Protein AF-0000000084678893 (afdb_homodimer)

Structure (mmCIF, N/CA/C/O backbone):
data_AF-0000000084678893-model_v1
#
loop_
_entity.id
_entity.type
_entity.pdbx_description
1 polymer 'Flavodoxin-like fold domain-containing protein'
#
loop_
_atom_site.group_PDB
_atom_site.id
_atom_site.type_symbol
_atom_site.label_atom_id
_atom_site.label_alt_id
_atom_site.label_comp_id
_atom_site.label_asym_id
_atom_site.label_entity_id
_atom_site.label_seq_id
_atom_site.pdbx_PDB_ins_code
_atom_site.Cartn_x
_atom_site.Cartn_y
_atom_site.Cartn_z
_atom_site.occupancy
_atom_site.B_iso_or_equiv
_atom_site.auth_seq_id
_atom_site.auth_comp_id
_atom_site.auth_asym_id
_atom_site.auth_atom_id
_atom_site.pdbx_PDB_model_num
ATOM 1 N N . MET A 1 1 ? -0.391 -31.719 -9.305 1 62.03 1 MET A N 1
ATOM 2 C CA . MET A 1 1 ? -0.923 -30.75 -10.258 1 62.03 1 MET A CA 1
ATOM 3 C C . MET A 1 1 ? 0.189 -29.859 -10.812 1 62.03 1 MET A C 1
ATOM 5 O O . MET A 1 1 ? 1.186 -29.609 -10.133 1 62.03 1 MET A O 1
ATOM 9 N N . SER A 1 2 ? 0.216 -29.703 -12.141 1 88.12 2 SER A N 1
ATOM 10 C CA . SER A 1 2 ? 1.266 -28.922 -12.781 1 88.12 2 SER A CA 1
ATOM 11 C C . SER A 1 2 ? 1.219 -27.469 -12.336 1 88.12 2 SER A C 1
ATOM 13 O O . SER A 1 2 ? 0.139 -26.906 -12.125 1 88.12 2 SER A O 1
ATOM 15 N N . ARG A 1 3 ? 2.326 -26.922 -11.914 1 95.62 3 ARG A N 1
ATOM 16 C CA . ARG A 1 3 ? 2.406 -25.531 -11.453 1 95.62 3 ARG A CA 1
ATOM 17 C C . ARG A 1 3 ? 2.129 -24.562 -12.594 1 95.62 3 ARG A C 1
ATOM 19 O O . ARG A 1 3 ? 2.562 -24.781 -13.727 1 95.62 3 ARG A O 1
ATOM 26 N N . ARG A 1 4 ? 1.312 -23.562 -12.336 1 98.12 4 ARG A N 1
ATOM 27 C CA . ARG A 1 4 ? 1.005 -22.453 -13.227 1 98.12 4 ARG A CA 1
ATOM 28 C C . ARG A 1 4 ? 1.289 -21.109 -12.547 1 98.12 4 ARG A C 1
ATOM 30 O O . ARG A 1 4 ? 0.675 -20.781 -11.531 1 98.12 4 ARG A O 1
ATOM 37 N N . PHE A 1 5 ? 2.182 -20.328 -13.211 1 98.81 5 PHE A N 1
ATOM 38 C CA . PHE A 1 5 ? 2.592 -19.062 -12.609 1 98.81 5 PHE A CA 1
ATOM 39 C C . PHE A 1 5 ? 1.877 -17.891 -13.273 1 98.81 5 PHE A C 1
ATOM 41 O O . PHE A 1 5 ? 1.774 -17.828 -14.5 1 98.81 5 PHE A O 1
ATOM 48 N N . LEU A 1 6 ? 1.357 -17.031 -12.5 1 98.94 6 LEU A N 1
ATOM 49 C CA . LEU A 1 6 ? 0.962 -15.711 -12.945 1 98.94 6 LEU A CA 1
ATOM 50 C C . LEU A 1 6 ? 1.894 -14.641 -12.375 1 98.94 6 LEU A C 1
ATOM 52 O O . LEU A 1 6 ? 2 -14.5 -11.156 1 98.94 6 LEU A O 1
ATOM 56 N N . PHE A 1 7 ? 2.67 -13.984 -13.219 1 98.88 7 PHE A N 1
ATOM 57 C CA . PHE A 1 7 ? 3.471 -12.82 -12.844 1 98.88 7 PHE A CA 1
ATOM 58 C C . PHE A 1 7 ? 2.697 -11.531 -13.078 1 98.88 7 PHE A C 1
ATOM 60 O O . PHE A 1 7 ? 2.4 -11.18 -14.227 1 98.88 7 PHE A O 1
ATOM 67 N N . VAL A 1 8 ? 2.35 -10.859 -12 1 98.88 8 VAL A N 1
ATOM 68 C CA . VAL A 1 8 ? 1.642 -9.586 -12.062 1 98.88 8 VAL A CA 1
ATOM 69 C C . VAL A 1 8 ? 2.639 -8.438 -11.945 1 98.88 8 VAL A C 1
ATOM 71 O O . VAL A 1 8 ? 3.205 -8.211 -10.875 1 98.88 8 VAL A O 1
ATOM 74 N N . LEU A 1 9 ? 2.832 -7.762 -13.047 1 98.44 9 LEU A N 1
ATOM 75 C CA . LEU A 1 9 ? 3.773 -6.645 -13.078 1 98.44 9 LEU A CA 1
ATOM 76 C C . LEU A 1 9 ? 3.098 -5.355 -12.633 1 98.44 9 LEU A C 1
ATOM 78 O O . LEU A 1 9 ? 2.189 -4.859 -13.297 1 98.44 9 LEU A O 1
ATOM 82 N N . GLY A 1 10 ? 3.604 -4.836 -11.492 1 97.44 10 GLY A N 1
ATOM 83 C CA . GLY A 1 10 ? 2.939 -3.713 -10.844 1 97.44 10 GLY A CA 1
ATOM 84 C C . GLY A 1 10 ? 3.59 -2.377 -11.156 1 97.44 10 GLY A C 1
ATOM 85 O O . GLY A 1 10 ? 3.268 -1.363 -10.539 1 97.44 10 GLY A O 1
ATOM 86 N N . SER A 1 11 ? 4.566 -2.33 -12.016 1 92.81 11 SER A N 1
ATOM 87 C CA . SER A 1 11 ? 5.207 -1.092 -12.453 1 92.81 11 SER A CA 1
ATOM 88 C C . SER A 1 11 ? 4.773 -0.706 -13.859 1 92.81 11 SER A C 1
ATOM 90 O O . SER A 1 11 ? 4.621 -1.568 -14.727 1 92.81 11 SER A O 1
ATOM 92 N N . ALA A 1 12 ? 4.602 0.623 -14.016 1 84.31 12 ALA A N 1
ATOM 93 C CA . ALA A 1 12 ? 4.32 1.118 -15.359 1 84.31 12 ALA A CA 1
ATOM 94 C C . ALA A 1 12 ? 5.582 1.119 -16.219 1 84.31 12 ALA A C 1
ATOM 96 O O . ALA A 1 12 ? 5.5 1.143 -17.453 1 84.31 12 ALA A O 1
ATOM 97 N N . ARG A 1 13 ? 6.672 1.193 -15.562 1 83.31 13 ARG A N 1
ATOM 98 C CA . ARG A 1 13 ? 7.953 1.23 -16.266 1 83.31 13 ARG A CA 1
ATOM 99 C C . ARG A 1 13 ? 8.242 -0.1 -16.953 1 83.31 13 ARG A C 1
ATOM 101 O O . ARG A 1 13 ? 8.109 -1.162 -16.344 1 83.31 13 ARG A O 1
ATOM 108 N N . LEU A 1 14 ? 8.641 0.019 -18.156 1 86.44 14 LEU A N 1
ATOM 109 C CA . LEU A 1 14 ? 9.016 -1.189 -18.875 1 86.44 14 LEU A CA 1
ATOM 110 C C . LEU A 1 14 ? 10.445 -1.603 -18.547 1 86.44 14 LEU A C 1
ATOM 112 O O . LEU A 1 14 ? 11.328 -0.75 -18.406 1 86.44 14 LEU A O 1
ATOM 116 N N . ASP A 1 15 ? 10.672 -2.838 -18.422 1 86.88 15 ASP A N 1
ATOM 117 C CA . ASP A 1 15 ? 11.992 -3.422 -18.234 1 86.88 15 ASP A CA 1
ATOM 118 C C . ASP A 1 15 ? 12.688 -2.824 -17.016 1 86.88 15 ASP A C 1
ATOM 120 O O . ASP A 1 15 ? 13.883 -2.525 -17.062 1 86.88 15 ASP A O 1
ATOM 124 N N . GLY A 1 16 ? 11.883 -2.473 -16.031 1 93.38 16 GLY A N 1
ATOM 125 C CA . GLY A 1 16 ? 12.461 -1.977 -14.797 1 93.38 16 GLY A CA 1
ATOM 126 C C . GLY A 1 16 ? 13.188 -3.049 -14 1 93.38 16 GLY A C 1
ATOM 127 O O . GLY A 1 16 ? 13.156 -4.227 -14.367 1 93.38 16 GLY A O 1
ATOM 128 N N . ASN A 1 17 ? 13.867 -2.641 -12.953 1 96.69 17 ASN A N 1
ATOM 129 C CA . ASN A 1 17 ? 14.688 -3.531 -12.141 1 96.69 17 ASN A CA 1
ATOM 130 C C . ASN A 1 17 ? 13.859 -4.676 -11.555 1 96.69 17 ASN A C 1
ATOM 132 O O . ASN A 1 17 ? 14.312 -5.82 -11.531 1 96.69 17 ASN A O 1
ATOM 136 N N . THR A 1 18 ? 12.641 -4.398 -11.078 1 97.94 18 THR A N 1
ATOM 137 C CA . THR A 1 18 ? 11.773 -5.418 -10.484 1 97.94 18 THR A CA 1
ATOM 138 C C . THR A 1 18 ? 11.414 -6.48 -11.516 1 97.94 18 THR A C 1
ATOM 140 O O . THR A 1 18 ? 11.516 -7.68 -11.242 1 97.94 18 THR A O 1
ATOM 143 N N . GLU A 1 19 ? 10.969 -6.039 -12.688 1 97.88 19 GLU A N 1
ATOM 144 C CA . GLU A 1 19 ? 10.625 -6.98 -13.75 1 97.88 19 GLU A CA 1
ATOM 145 C C . GLU A 1 19 ? 11.828 -7.809 -14.172 1 97.88 19 GLU A C 1
ATOM 147 O O . GLU A 1 19 ? 11.719 -9.023 -14.367 1 97.88 19 GLU A O 1
ATOM 152 N N . LEU A 1 20 ? 12.977 -7.152 -14.312 1 97.81 20 LEU A N 1
ATOM 153 C CA . LEU A 1 20 ? 14.195 -7.867 -14.688 1 97.81 20 LEU A CA 1
ATOM 154 C C . LEU A 1 20 ? 14.508 -8.961 -13.672 1 97.81 20 LEU A C 1
ATOM 156 O O . LEU A 1 20 ? 14.836 -10.094 -14.055 1 97.81 20 LEU A O 1
ATOM 160 N N . LEU A 1 21 ? 14.414 -8.648 -12.398 1 98.69 21 LEU A N 1
ATOM 161 C CA . LEU A 1 21 ? 14.68 -9.625 -11.344 1 98.69 21 LEU A CA 1
ATOM 162 C C . LEU A 1 21 ? 13.664 -10.758 -11.391 1 98.69 21 LEU A C 1
ATOM 164 O O . LEU A 1 21 ? 14.023 -11.93 -11.234 1 98.69 21 LEU A O 1
ATOM 168 N N . ALA A 1 22 ? 12.367 -10.438 -11.594 1 98.69 22 ALA A N 1
ATOM 169 C CA . ALA A 1 22 ? 11.328 -11.453 -11.719 1 98.69 22 ALA A CA 1
ATOM 170 C C . ALA A 1 22 ? 11.617 -12.391 -12.891 1 98.69 22 ALA A C 1
ATOM 172 O O . ALA A 1 22 ? 11.453 -13.609 -12.766 1 98.69 22 ALA A O 1
ATOM 173 N N . ARG A 1 23 ? 12.031 -11.836 -13.984 1 98.31 23 ARG A N 1
ATOM 174 C CA . ARG A 1 23 ? 12.344 -12.625 -15.164 1 98.31 23 ARG A CA 1
ATOM 175 C C . ARG A 1 23 ? 13.539 -13.539 -14.906 1 98.31 23 ARG A C 1
ATOM 177 O O . ARG A 1 23 ? 13.547 -14.695 -15.344 1 98.31 23 ARG A O 1
ATOM 184 N N . GLU A 1 24 ? 14.547 -13.008 -14.258 1 98.25 24 GLU A N 1
ATOM 185 C CA . GLU A 1 24 ? 15.695 -13.828 -13.891 1 98.25 24 GLU A CA 1
ATOM 186 C C . GLU A 1 24 ? 15.273 -15.039 -13.062 1 98.25 24 GLU A C 1
ATOM 188 O O . GLU A 1 24 ? 15.75 -16.156 -13.297 1 98.25 24 GLU A O 1
ATOM 193 N N . ALA A 1 25 ? 14.422 -14.836 -12.086 1 98.75 25 ALA A N 1
ATOM 194 C CA . ALA A 1 25 ? 13.938 -15.93 -11.25 1 98.75 25 ALA A CA 1
ATOM 195 C C . ALA A 1 25 ? 13.078 -16.891 -12.062 1 98.75 25 ALA A C 1
ATOM 197 O O . ALA A 1 25 ? 13.203 -18.109 -11.914 1 98.75 25 ALA A O 1
ATOM 198 N N . ALA A 1 26 ? 12.211 -16.344 -12.922 1 98.62 26 ALA A N 1
ATOM 199 C CA . ALA A 1 26 ? 11.297 -17.141 -13.734 1 98.62 26 ALA A CA 1
ATOM 200 C C . ALA A 1 26 ? 12.062 -18.047 -14.688 1 98.62 26 ALA A C 1
ATOM 202 O O . ALA A 1 26 ? 11.602 -19.141 -15.016 1 98.62 26 ALA A O 1
ATOM 203 N N . GLU A 1 27 ? 13.18 -17.609 -15.133 1 97.94 27 GLU A N 1
ATOM 204 C CA . GLU A 1 27 ? 14.008 -18.375 -16.062 1 97.94 27 GLU A CA 1
ATOM 205 C C . GLU A 1 27 ? 14.477 -19.688 -15.438 1 97.94 27 GLU A C 1
ATOM 207 O O . GLU A 1 27 ? 14.898 -20.609 -16.156 1 97.94 27 GLU A O 1
ATOM 212 N N . GLN A 1 28 ? 14.477 -19.781 -14.141 1 97.94 28 GLN A N 1
ATOM 213 C CA . GLN A 1 28 ? 14.969 -20.953 -13.438 1 97.94 28 GLN A CA 1
ATOM 214 C C . GLN A 1 28 ? 13.883 -22.031 -13.336 1 97.94 28 GLN A C 1
ATOM 216 O O . GLN A 1 28 ? 14.164 -23.156 -12.945 1 97.94 28 GLN A O 1
ATOM 221 N N . LEU A 1 29 ? 12.625 -21.625 -13.633 1 97.69 29 LEU A N 1
ATOM 222 C CA . LEU A 1 29 ? 11.523 -22.594 -13.586 1 97.69 29 LEU A CA 1
ATOM 223 C C . LEU A 1 29 ? 11.672 -23.641 -14.68 1 97.69 29 LEU A C 1
ATOM 225 O O . LEU A 1 29 ? 12.18 -23.344 -15.766 1 97.69 29 LEU A O 1
ATOM 229 N N . PRO A 1 30 ? 11.234 -24.859 -14.414 1 95.44 30 PRO A N 1
ATOM 230 C CA . PRO A 1 30 ? 11.227 -25.875 -15.469 1 95.44 30 PRO A CA 1
ATOM 231 C C . PRO A 1 30 ? 10.477 -25.422 -16.719 1 95.44 30 PRO A C 1
ATOM 233 O O . PRO A 1 30 ? 9.5 -24.672 -16.625 1 95.44 30 PRO A O 1
ATOM 236 N N . ALA A 1 31 ? 10.859 -25.875 -17.859 1 93.62 31 ALA A N 1
ATOM 237 C CA . ALA A 1 31 ? 10.352 -25.422 -19.156 1 93.62 31 ALA A CA 1
ATOM 238 C C . ALA A 1 31 ? 8.867 -25.75 -19.297 1 93.62 31 ALA A C 1
ATOM 240 O O . ALA A 1 31 ? 8.156 -25.094 -20.062 1 93.62 31 ALA A O 1
ATOM 241 N N . ASP A 1 32 ? 8.398 -26.719 -18.625 1 94.31 32 ASP A N 1
ATOM 242 C CA . ASP A 1 32 ? 7.02 -27.172 -18.812 1 94.31 32 ASP A CA 1
ATOM 243 C C . ASP A 1 32 ? 6.066 -26.406 -17.891 1 94.31 32 ASP A C 1
ATOM 245 O O . ASP A 1 32 ? 4.848 -26.562 -17.969 1 94.31 32 ASP A O 1
ATOM 249 N N . VAL A 1 33 ? 6.656 -25.562 -17.047 1 96.56 33 VAL A N 1
ATOM 250 C CA . VAL A 1 33 ? 5.824 -24.766 -16.156 1 96.56 33 VAL A CA 1
ATOM 251 C C . VAL A 1 33 ? 5.207 -23.609 -16.938 1 96.56 33 VAL A C 1
ATOM 253 O O . VAL A 1 33 ? 5.922 -22.828 -17.578 1 96.56 33 VAL A O 1
ATOM 256 N N . GLU A 1 34 ? 3.92 -23.516 -16.938 1 97.19 34 GLU A N 1
ATOM 257 C CA . GLU A 1 34 ? 3.217 -22.438 -17.609 1 97.19 34 GLU A CA 1
ATOM 258 C C . GLU A 1 34 ? 3.436 -21.109 -16.891 1 97.19 34 GLU A C 1
ATOM 260 O O . GLU A 1 34 ? 3.393 -21.047 -15.656 1 97.19 34 GLU A O 1
ATOM 265 N N . GLN A 1 35 ? 3.744 -20.094 -17.688 1 98.38 35 GLN A N 1
ATOM 266 C CA . GLN A 1 35 ? 3.92 -18.75 -17.156 1 98.38 35 GLN A CA 1
ATOM 267 C C . GLN A 1 35 ? 3.021 -17.75 -17.891 1 98.38 35 GLN A C 1
ATOM 269 O O . GLN A 1 35 ? 2.963 -17.75 -19.125 1 98.38 35 GLN A O 1
ATOM 274 N N . ARG A 1 36 ? 2.236 -17.031 -17.156 1 98.56 36 ARG A N 1
ATOM 275 C CA . ARG A 1 36 ? 1.479 -15.883 -17.641 1 98.56 36 ARG A CA 1
ATOM 276 C C . ARG A 1 36 ? 1.987 -14.586 -17.031 1 98.56 36 ARG A C 1
ATOM 278 O O . ARG A 1 36 ? 2.209 -14.508 -15.82 1 98.56 36 ARG A O 1
ATOM 285 N N . TRP A 1 37 ? 2.285 -13.625 -17.906 1 98.44 37 TRP A N 1
ATOM 286 C CA . TRP A 1 37 ? 2.75 -12.32 -17.453 1 98.44 37 TRP A CA 1
ATOM 287 C C . TRP A 1 37 ? 1.724 -11.234 -17.781 1 98.44 37 TRP A C 1
ATOM 289 O O . TRP A 1 37 ? 1.271 -11.117 -18.922 1 98.44 37 TRP A O 1
ATOM 299 N N . ILE A 1 38 ? 1.281 -10.508 -16.812 1 98.38 38 ILE A N 1
ATOM 300 C CA . ILE A 1 38 ? 0.309 -9.445 -17.016 1 98.38 38 ILE A CA 1
ATOM 301 C C . ILE A 1 38 ? 0.84 -8.141 -16.422 1 98.38 38 ILE A C 1
ATOM 303 O O . ILE A 1 38 ? 1.232 -8.094 -15.258 1 98.38 38 ILE A O 1
ATOM 307 N N . ARG A 1 39 ? 0.937 -7.164 -17.203 1 97.69 39 ARG A N 1
ATOM 308 C CA . ARG A 1 39 ? 1.27 -5.82 -16.75 1 97.69 39 ARG A CA 1
ATOM 309 C C . ARG A 1 39 ? 0.015 -5.051 -16.344 1 97.69 39 ARG A C 1
ATOM 311 O O . ARG A 1 39 ? -0.868 -4.82 -17.172 1 97.69 39 ARG A O 1
ATOM 318 N N . LEU A 1 40 ? -0.06 -4.613 -15.125 1 97.88 40 LEU A N 1
ATOM 319 C CA . LEU A 1 40 ? -1.267 -3.971 -14.609 1 97.88 40 LEU A CA 1
ATOM 320 C C . LEU A 1 40 ? -1.543 -2.666 -15.352 1 97.88 40 LEU A C 1
ATOM 322 O O . LEU A 1 40 ? -2.699 -2.334 -15.625 1 97.88 40 LEU A O 1
ATOM 326 N N . ALA A 1 41 ? -0.495 -1.965 -15.68 1 96.19 41 ALA A N 1
ATOM 327 C CA . ALA A 1 41 ? -0.652 -0.688 -16.375 1 96.19 41 ALA A CA 1
ATOM 328 C C . ALA A 1 41 ? -1.337 -0.875 -17.719 1 96.19 41 ALA A C 1
ATOM 330 O O . ALA A 1 41 ? -1.997 0.039 -18.219 1 96.19 41 ALA A O 1
ATOM 331 N N . ALA A 1 42 ? -1.2 -2.049 -18.344 1 96.06 42 ALA A N 1
ATOM 332 C CA . ALA A 1 42 ? -1.8 -2.352 -19.641 1 96.06 42 ALA A CA 1
ATOM 333 C C . ALA A 1 42 ? -3.236 -2.84 -19.484 1 96.06 42 ALA A C 1
ATOM 335 O O . ALA A 1 42 ? -3.973 -2.955 -20.453 1 96.06 42 ALA A O 1
ATOM 336 N N . HIS A 1 43 ? -3.672 -3.111 -18.281 1 96.75 43 HIS A N 1
ATOM 337 C CA . HIS A 1 43 ? -5.02 -3.555 -17.922 1 96.75 43 HIS A CA 1
ATOM 338 C C . HIS A 1 43 ? -5.578 -2.742 -16.766 1 96.75 43 HIS A C 1
ATOM 340 O O . HIS A 1 43 ? -5.828 -3.285 -15.68 1 96.75 43 HIS A O 1
ATOM 346 N N . PRO A 1 44 ? -5.832 -1.52 -16.984 1 94.06 44 PRO A N 1
ATOM 347 C CA . PRO A 1 44 ? -6.191 -0.617 -15.891 1 94.06 44 PRO A CA 1
ATOM 348 C C . PRO A 1 44 ? -7.492 -1.018 -15.203 1 94.06 44 PRO A C 1
ATOM 350 O O . PRO A 1 44 ? -8.469 -1.373 -15.867 1 94.06 44 PRO A O 1
ATOM 353 N N . LEU A 1 45 ? -7.48 -1.046 -13.914 1 95.62 45 LEU A N 1
ATOM 354 C CA . LEU A 1 45 ? -8.648 -1.229 -13.07 1 95.62 45 LEU A CA 1
ATOM 355 C C . LEU A 1 45 ? -9.203 0.115 -12.602 1 95.62 45 LEU A C 1
ATOM 357 O O . LEU A 1 45 ? -8.438 1.049 -12.352 1 95.62 45 LEU A O 1
ATOM 361 N N . PRO A 1 46 ? -10.516 0.254 -12.539 1 93 46 PRO A N 1
ATOM 362 C CA . PRO A 1 46 ? -11.047 1.479 -11.938 1 93 46 PRO A CA 1
ATOM 363 C C . PRO A 1 46 ? -10.664 1.624 -10.469 1 93 46 PRO A C 1
ATOM 365 O O . PRO A 1 46 ? -10.25 0.65 -9.836 1 93 46 PRO A O 1
ATOM 368 N N . ASP A 1 47 ? -10.734 2.857 -9.992 1 92.5 47 ASP A N 1
ATOM 369 C CA . ASP A 1 47 ? -10.539 3.029 -8.555 1 92.5 47 ASP A CA 1
ATOM 370 C C . ASP A 1 47 ? -11.492 2.141 -7.762 1 92.5 47 ASP A C 1
ATOM 372 O O . ASP A 1 47 ? -12.672 2.02 -8.109 1 92.5 47 ASP A O 1
ATOM 376 N N . PHE A 1 48 ? -10.961 1.489 -6.801 1 88.25 48 PHE A N 1
ATOM 377 C CA . PHE A 1 48 ? -11.773 0.62 -5.957 1 88.25 48 PHE A CA 1
ATOM 378 C C . PHE A 1 48 ? -12.75 1.437 -5.113 1 88.25 48 PHE A C 1
ATOM 380 O O . PHE A 1 48 ? -12.359 2.428 -4.492 1 88.25 48 PHE A O 1
ATOM 387 N N . GLU A 1 49 ? -13.977 1.078 -5.203 1 83.56 49 GLU A N 1
ATOM 388 C CA . GLU A 1 49 ? -15.008 1.646 -4.336 1 83.56 49 GLU A CA 1
ATOM 389 C C . GLU A 1 49 ? -15.539 0.603 -3.361 1 83.56 49 GLU A C 1
ATOM 391 O O . GLU A 1 49 ? -16.172 -0.378 -3.771 1 83.56 49 GLU A O 1
ATOM 396 N N . ASP A 1 50 ? -15.102 0.741 -2.129 1 74.38 50 ASP A N 1
ATOM 397 C CA . ASP A 1 50 ? -15.547 -0.202 -1.108 1 74.38 50 ASP A CA 1
ATOM 398 C C . ASP A 1 50 ? -17.047 -0.075 -0.86 1 74.38 50 ASP A C 1
ATOM 400 O O . ASP A 1 50 ? -17.469 0.617 0.067 1 74.38 50 ASP A O 1
ATOM 404 N N . LEU A 1 51 ? -17.797 -0.633 -1.746 1 65.62 51 LEU A N 1
ATOM 405 C CA . LEU A 1 51 ? -19.25 -0.547 -1.614 1 65.62 51 LEU A CA 1
ATOM 406 C C . LEU A 1 51 ? -19.797 -1.755 -0.863 1 65.62 51 LEU A C 1
ATOM 408 O O . LEU A 1 51 ? -20 -2.82 -1.452 1 65.62 51 LEU A O 1
ATOM 412 N N . ARG A 1 52 ? -19.406 -1.937 0.33 1 58.56 52 ARG A N 1
ATOM 413 C CA . ARG A 1 52 ? -19.734 -3.104 1.141 1 58.56 52 ARG A CA 1
ATOM 414 C C . ARG A 1 52 ? -21.172 -3.549 0.901 1 58.56 52 ARG A C 1
ATOM 416 O O . ARG A 1 52 ? -21.484 -4.734 1.009 1 58.56 52 ARG A O 1
ATOM 423 N N . HIS A 1 53 ? -22.016 -2.625 0.794 1 55.09 53 HIS A N 1
ATOM 424 C CA . HIS A 1 53 ? -23.406 -3.068 0.875 1 55.09 53 HIS A CA 1
ATOM 425 C C . HIS A 1 53 ? -23.953 -3.416 -0.504 1 55.09 53 HIS A C 1
ATOM 427 O O . HIS A 1 53 ? -25.156 -3.691 -0.65 1 55.09 53 HIS A O 1
ATOM 433 N N . ASP A 1 54 ? -22.938 -3.49 -1.382 1 55.62 54 ASP A N 1
ATOM 434 C CA . ASP A 1 54 ? -23.672 -3.719 -2.621 1 55.62 54 ASP A CA 1
ATOM 435 C C . ASP A 1 54 ? -23.672 -5.199 -2.992 1 55.62 54 ASP A C 1
ATOM 437 O O . ASP A 1 54 ? -22.641 -5.762 -3.344 1 55.62 54 ASP A O 1
ATOM 441 N N . SER A 1 55 ? -24.703 -5.914 -2.531 1 55.16 55 SER A N 1
ATOM 442 C CA . SER A 1 55 ? -25.031 -7.309 -2.803 1 55.16 55 SER A CA 1
ATOM 443 C C . SER A 1 55 ? -25.188 -7.559 -4.301 1 55.16 55 SER A C 1
ATOM 445 O O . SER A 1 55 ? -25.281 -8.711 -4.738 1 55.16 55 SER A O 1
ATOM 447 N N . ASP A 1 56 ? -25.109 -6.625 -5.062 1 65.5 56 ASP A N 1
ATOM 448 C CA . ASP A 1 56 ? -25.484 -6.844 -6.453 1 65.5 56 ASP A CA 1
ATOM 449 C C . ASP A 1 56 ? -24.25 -6.926 -7.348 1 65.5 56 ASP A C 1
ATOM 451 O O . ASP A 1 56 ? -24.328 -6.711 -8.562 1 65.5 56 ASP A O 1
ATOM 455 N N . ARG A 1 57 ? -23.219 -7.559 -6.668 1 79.44 57 ARG A N 1
ATOM 456 C CA . ARG A 1 57 ? -22.031 -7.617 -7.512 1 79.44 57 ARG A CA 1
ATOM 457 C C . ARG A 1 57 ? -22.078 -8.828 -8.438 1 79.44 57 ARG A C 1
ATOM 459 O O . ARG A 1 57 ? -22.469 -9.922 -8.016 1 79.44 57 ARG A O 1
ATOM 466 N N . VAL A 1 58 ? -21.875 -8.617 -9.641 1 83.81 58 VAL A N 1
ATOM 467 C CA . VAL A 1 58 ? -21.797 -9.664 -10.656 1 83.81 58 VAL A CA 1
ATOM 468 C C . VAL A 1 58 ? -20.344 -9.93 -11.016 1 83.81 58 VAL A C 1
ATOM 470 O O . VAL A 1 58 ? -19.5 -9.023 -10.953 1 83.81 58 VAL A O 1
ATOM 473 N N . ARG A 1 59 ? -20.172 -11.195 -11.289 1 90.75 59 ARG A N 1
ATOM 474 C CA . ARG A 1 59 ? -18.828 -11.539 -11.758 1 90.75 59 ARG A CA 1
ATOM 475 C C . ARG A 1 59 ? -18.453 -10.711 -12.984 1 90.75 59 ARG A C 1
ATOM 477 O O . ARG A 1 59 ? -19.219 -10.641 -13.953 1 90.75 59 ARG A O 1
ATOM 484 N N . PRO A 1 60 ? -17.312 -10.094 -12.938 1 91.25 60 PRO A N 1
ATOM 485 C CA . PRO A 1 60 ? -16.922 -9.312 -14.109 1 91.25 60 PRO A CA 1
ATOM 486 C C . PRO A 1 60 ? -16.688 -10.172 -15.352 1 91.25 60 PRO A C 1
ATOM 488 O O . PRO A 1 60 ? -16.234 -11.312 -15.234 1 91.25 60 PRO A O 1
ATOM 491 N N . SER A 1 61 ? -17.031 -9.602 -16.453 1 91.81 61 SER A N 1
ATOM 492 C CA . SER A 1 61 ? -16.828 -10.305 -17.703 1 91.81 61 SER A CA 1
ATOM 493 C C . SER A 1 61 ? -15.344 -10.477 -18.016 1 91.81 61 SER A C 1
ATOM 495 O O . SER A 1 61 ? -14.547 -9.57 -17.781 1 91.81 61 SER A O 1
ATOM 497 N N . SER A 1 62 ? -15.023 -11.57 -18.625 1 92.19 62 SER A N 1
ATOM 498 C CA . SER A 1 62 ? -13.641 -11.922 -18.906 1 92.19 62 SER A CA 1
ATOM 499 C C . SER A 1 62 ? -13.023 -10.969 -19.922 1 92.19 62 SER A C 1
ATOM 501 O O . SER A 1 62 ? -11.797 -10.906 -20.062 1 92.19 62 SER A O 1
ATOM 503 N N . ASP A 1 63 ? -13.781 -10.211 -20.625 1 93.88 63 ASP A N 1
ATOM 504 C CA . ASP A 1 63 ? -13.273 -9.289 -21.641 1 93.88 63 ASP A CA 1
ATOM 505 C C . ASP A 1 63 ? -12.922 -7.938 -21.016 1 93.88 63 ASP A C 1
ATOM 507 O O . ASP A 1 63 ? -12.445 -7.043 -21.719 1 93.88 63 ASP A O 1
ATOM 511 N N . THR A 1 64 ? -13.172 -7.82 -19.797 1 95.19 64 THR A N 1
ATOM 512 C CA . THR A 1 64 ? -12.773 -6.625 -19.062 1 95.19 64 THR A CA 1
ATOM 513 C C . THR A 1 64 ? -11.445 -6.852 -18.344 1 95.19 64 THR A C 1
ATOM 515 O O . THR A 1 64 ? -11.016 -7.996 -18.172 1 95.19 64 THR A O 1
ATOM 518 N N . ALA A 1 65 ? -10.773 -5.809 -18 1 96.75 65 ALA A N 1
ATOM 519 C CA . ALA A 1 65 ? -9.531 -5.91 -17.234 1 96.75 65 ALA A CA 1
ATOM 520 C C . ALA A 1 65 ? -9.758 -6.676 -15.93 1 96.75 65 ALA A C 1
ATOM 522 O O . ALA A 1 65 ? -8.984 -7.566 -15.578 1 96.75 65 ALA A O 1
ATOM 523 N N . SER A 1 66 ? -10.859 -6.305 -15.242 1 95.81 66 SER A N 1
ATOM 524 C CA . SER A 1 66 ? -11.172 -6.949 -13.977 1 95.81 66 SER A CA 1
ATOM 525 C C . SER A 1 66 ? -11.438 -8.438 -14.164 1 95.81 66 SER A C 1
ATOM 527 O O . SER A 1 66 ? -10.961 -9.266 -13.383 1 95.81 66 SER A O 1
ATOM 529 N N . GLY A 1 67 ? -12.211 -8.773 -15.172 1 96.75 67 GLY A N 1
ATOM 530 C CA . GLY A 1 67 ? -12.508 -10.172 -15.43 1 96.75 67 GLY A CA 1
ATOM 531 C C . GLY A 1 67 ? -11.289 -10.977 -15.812 1 96.75 67 GLY A C 1
ATOM 532 O O . GLY A 1 67 ? -11.109 -12.102 -15.336 1 96.75 67 GLY A O 1
ATOM 533 N N . LEU A 1 68 ? -10.477 -10.422 -16.672 1 97.94 68 LEU A N 1
ATOM 534 C CA . LEU A 1 68 ? -9.242 -11.086 -17.062 1 97.94 68 LEU A CA 1
ATOM 535 C C . LEU A 1 68 ? -8.352 -11.352 -15.859 1 97.94 68 LEU A C 1
ATOM 537 O O . LEU A 1 68 ? -7.875 -12.477 -15.672 1 97.94 68 LEU A O 1
ATOM 541 N N . LEU A 1 69 ? -8.148 -10.352 -15.047 1 98.5 69 LEU A N 1
ATOM 542 C CA . LEU A 1 69 ? -7.285 -10.484 -13.875 1 98.5 69 LEU A CA 1
ATOM 543 C C . LEU A 1 69 ? -7.863 -11.492 -12.891 1 98.5 69 LEU A C 1
ATOM 545 O O . LEU A 1 69 ? -7.125 -12.289 -12.305 1 98.5 69 LEU A O 1
ATOM 549 N N . LEU A 1 70 ? -9.148 -11.445 -12.695 1 98.06 70 LEU A N 1
ATOM 550 C CA . LEU A 1 70 ? -9.805 -12.414 -11.82 1 98.06 70 LEU A CA 1
ATOM 551 C C . LEU A 1 70 ? -9.562 -13.836 -12.305 1 98.06 70 LEU A C 1
ATOM 553 O O . LEU A 1 70 ? -9.102 -14.688 -11.539 1 98.06 70 LEU A O 1
ATOM 557 N N . ASP A 1 71 ? -9.805 -14.102 -13.578 1 98.19 71 ASP A N 1
ATOM 558 C CA . ASP A 1 71 ? -9.664 -15.438 -14.156 1 98.19 71 ASP A CA 1
ATOM 559 C C . ASP A 1 71 ? -8.227 -15.938 -14.039 1 98.19 71 ASP A C 1
ATOM 561 O O . ASP A 1 71 ? -7.996 -17.078 -13.617 1 98.19 71 ASP A O 1
ATOM 565 N N . GLU A 1 72 ? -7.324 -15.086 -14.406 1 98.56 72 GLU A N 1
ATOM 566 C CA . GLU A 1 72 ? -5.922 -15.484 -14.375 1 98.56 72 GLU A CA 1
ATOM 567 C C . GLU A 1 72 ? -5.441 -15.703 -12.945 1 98.56 72 GLU A C 1
ATOM 569 O O . GLU A 1 72 ? -4.629 -16.594 -12.68 1 98.56 72 GLU A O 1
ATOM 574 N N . THR A 1 73 ? -5.895 -14.891 -12.008 1 98.75 73 THR A N 1
ATOM 575 C CA . THR A 1 73 ? -5.547 -15.031 -10.602 1 98.75 73 THR A CA 1
ATOM 576 C C . THR A 1 73 ? -6.027 -16.375 -10.062 1 98.75 73 THR A C 1
ATOM 578 O O . THR A 1 73 ? -5.262 -17.109 -9.422 1 98.75 73 THR A O 1
ATOM 581 N N . LEU A 1 74 ? -7.199 -16.734 -10.375 1 98.19 74 LEU A N 1
ATOM 582 C CA . LEU A 1 74 ? -7.777 -17.969 -9.883 1 98.19 74 LEU A CA 1
ATOM 583 C C . LEU A 1 74 ? -7.129 -19.188 -10.547 1 98.19 74 LEU A C 1
ATOM 585 O O . LEU A 1 74 ? -7.023 -20.25 -9.938 1 98.19 74 LEU A O 1
ATOM 589 N N . ALA A 1 75 ? -6.723 -18.984 -11.773 1 97.81 75 ALA A N 1
ATOM 590 C CA . ALA A 1 75 ? -6.152 -20.094 -12.547 1 97.81 75 ALA A CA 1
ATOM 591 C C . ALA A 1 75 ? -4.723 -20.391 -12.102 1 97.81 75 ALA A C 1
ATOM 593 O O . ALA A 1 75 ? -4.195 -21.469 -12.375 1 97.81 75 ALA A O 1
ATOM 594 N N . ALA A 1 76 ? -4.074 -19.453 -11.438 1 98.5 76 ALA A N 1
ATOM 595 C CA . ALA A 1 76 ? -2.668 -19.594 -11.07 1 98.5 76 ALA A CA 1
ATOM 596 C C . ALA A 1 76 ? -2.518 -20.438 -9.797 1 98.5 76 ALA A C 1
ATOM 598 O O . ALA A 1 76 ? -3.289 -20.266 -8.852 1 98.5 76 ALA A O 1
ATOM 599 N N . THR A 1 77 ? -1.563 -21.359 -9.812 1 98.44 77 THR A N 1
ATOM 600 C CA . THR A 1 77 ? -1.164 -22.031 -8.578 1 98.44 77 THR A CA 1
ATOM 601 C C . THR A 1 77 ? -0.18 -21.156 -7.797 1 98.44 77 THR A C 1
ATOM 603 O O . THR A 1 77 ? -0.117 -21.25 -6.566 1 98.44 77 THR A O 1
ATOM 606 N N . ASP A 1 78 ? 0.614 -20.422 -8.539 1 98.81 78 ASP A N 1
ATOM 607 C CA . ASP A 1 78 ? 1.608 -19.5 -8.008 1 98.81 78 ASP A CA 1
ATOM 608 C C . ASP A 1 78 ? 1.367 -18.078 -8.516 1 98.81 78 ASP A C 1
ATOM 610 O O . ASP A 1 78 ? 1.479 -17.812 -9.711 1 98.81 78 ASP A O 1
ATOM 614 N N . LEU A 1 79 ? 1.006 -17.234 -7.625 1 98.94 79 LEU A N 1
ATOM 615 C CA . LEU A 1 79 ? 0.814 -15.82 -7.93 1 98.94 79 LEU A CA 1
ATOM 616 C C . LEU A 1 79 ? 2.033 -15.008 -7.512 1 98.94 79 LEU A C 1
ATOM 618 O O . LEU A 1 79 ? 2.404 -14.992 -6.336 1 98.94 79 LEU A O 1
ATOM 622 N N . VAL A 1 80 ? 2.721 -14.359 -8.445 1 98.94 80 VAL A N 1
ATOM 623 C CA . VAL A 1 80 ? 3.908 -13.555 -8.172 1 98.94 80 VAL A CA 1
ATOM 624 C C . VAL A 1 80 ? 3.57 -12.07 -8.312 1 98.94 80 VAL A C 1
ATOM 626 O O . VAL A 1 80 ? 3.342 -11.586 -9.422 1 98.94 80 VAL A O 1
ATOM 629 N N . ILE A 1 81 ? 3.523 -11.406 -7.215 1 98.94 81 ILE A N 1
ATOM 630 C CA . ILE A 1 81 ? 3.396 -9.953 -7.242 1 98.94 81 ILE A CA 1
ATOM 631 C C . ILE A 1 81 ? 4.77 -9.312 -7.453 1 98.94 81 ILE A C 1
ATOM 633 O O . ILE A 1 81 ? 5.582 -9.258 -6.531 1 98.94 81 ILE A O 1
ATOM 637 N N . ALA A 1 82 ? 5.031 -8.906 -8.641 1 98.81 82 ALA A N 1
ATOM 638 C CA . ALA A 1 82 ? 6.25 -8.156 -8.945 1 98.81 82 ALA A CA 1
ATOM 639 C C . ALA A 1 82 ? 6.004 -6.656 -8.867 1 98.81 82 ALA A C 1
ATOM 641 O O . ALA A 1 82 ? 5.543 -6.047 -9.836 1 98.81 82 ALA A O 1
ATOM 642 N N . SER A 1 83 ? 6.309 -6.094 -7.789 1 98.25 83 SER A N 1
ATOM 643 C CA . SER A 1 83 ? 6.07 -4.68 -7.504 1 98.25 83 SER A CA 1
ATOM 644 C C . SER A 1 83 ? 7.328 -4.004 -6.969 1 98.25 83 SER A C 1
ATOM 646 O O . SER A 1 83 ? 7.953 -4.5 -6.027 1 98.25 83 SER A O 1
ATOM 648 N N . PRO A 1 84 ? 7.758 -2.848 -7.562 1 96.75 84 PRO A N 1
ATOM 649 C CA . PRO A 1 84 ? 8.812 -2.078 -6.898 1 96.75 84 PRO A CA 1
ATOM 650 C C . PRO A 1 84 ? 8.43 -1.646 -5.488 1 96.75 84 PRO A C 1
ATOM 652 O O . PRO A 1 84 ? 7.254 -1.707 -5.117 1 96.75 84 PRO A O 1
ATOM 655 N N . LEU A 1 85 ? 9.422 -1.338 -4.699 1 97.94 85 LEU A N 1
ATOM 656 C CA . LEU A 1 85 ? 9.172 -0.715 -3.404 1 97.94 85 LEU A CA 1
ATOM 657 C C . LEU A 1 85 ? 9 0.793 -3.551 1 97.94 85 LEU A C 1
ATOM 659 O O . LEU A 1 85 ? 9.984 1.534 -3.602 1 97.94 85 LEU A O 1
ATOM 663 N N . TYR A 1 86 ? 7.812 1.266 -3.604 1 96.88 86 TYR A N 1
ATOM 664 C CA . TYR A 1 86 ? 7.461 2.68 -3.672 1 96.88 86 TYR A CA 1
ATOM 665 C C . TYR A 1 86 ? 6.871 3.16 -2.352 1 96.88 86 TYR A C 1
ATOM 667 O O . TYR A 1 86 ? 5.832 2.664 -1.912 1 96.88 86 TYR A O 1
ATOM 675 N N . TRP A 1 87 ? 7.645 4.086 -1.768 1 97.88 87 TRP A N 1
ATOM 676 C CA . TRP A 1 87 ? 7.219 4.637 -0.486 1 97.88 87 TRP A CA 1
ATOM 677 C C . TRP A 1 87 ? 6.875 3.523 0.499 1 97.88 87 TRP A C 1
ATOM 679 O O . TRP A 1 87 ? 5.809 3.541 1.12 1 97.88 87 TRP A O 1
ATOM 689 N N . TYR A 1 88 ? 7.715 2.531 0.499 1 98.62 88 TYR A N 1
ATOM 690 C CA . TYR A 1 88 ? 7.863 1.46 1.477 1 98.62 88 TYR A CA 1
ATOM 691 C C . TYR A 1 88 ? 6.625 0.571 1.506 1 98.62 88 TYR A C 1
ATOM 693 O O . TYR A 1 88 ? 6.254 0.047 2.559 1 98.62 88 TYR A O 1
ATOM 701 N N . SER A 1 89 ? 5.945 0.413 0.438 1 98.5 89 SER A N 1
ATOM 702 C CA . SER A 1 89 ? 4.855 -0.52 0.164 1 98.5 89 SER A CA 1
ATOM 703 C C . SER A 1 89 ? 4.836 -0.929 -1.305 1 98.5 89 SER A C 1
ATOM 705 O O . SER A 1 89 ? 5.738 -0.573 -2.066 1 98.5 89 SER A O 1
ATOM 707 N N . VAL A 1 90 ? 3.877 -1.791 -1.668 1 98.75 90 VAL A N 1
ATOM 708 C CA . VAL A 1 90 ? 3.676 -2.127 -3.074 1 98.75 90 VAL A CA 1
ATOM 709 C C . VAL A 1 90 ? 3.229 -0.887 -3.844 1 98.75 90 VAL A C 1
ATOM 711 O O . VAL A 1 90 ? 2.787 0.097 -3.246 1 98.75 90 VAL A O 1
ATOM 714 N N . SER A 1 91 ? 3.406 -0.936 -5.152 1 97.88 91 SER A N 1
ATOM 715 C CA . SER A 1 91 ? 3.01 0.183 -6 1 97.88 91 SER A CA 1
ATOM 716 C C . SER A 1 91 ? 1.506 0.425 -5.93 1 97.88 91 SER A C 1
ATOM 718 O O . SER A 1 91 ? 0.746 -0.465 -5.547 1 97.88 91 SER A O 1
ATOM 720 N N . SER A 1 92 ? 1.106 1.633 -6.324 1 97.62 92 SER A N 1
ATOM 721 C CA . SER A 1 92 ? -0.316 1.956 -6.316 1 97.62 92 SER A CA 1
ATOM 722 C C . SER A 1 92 ? -1.089 1.078 -7.297 1 97.62 92 SER A C 1
ATOM 724 O O . SER A 1 92 ? -2.248 0.737 -7.051 1 97.62 92 SER A O 1
ATOM 726 N N . LEU A 1 93 ? -0.493 0.667 -8.438 1 97.62 93 LEU A N 1
ATOM 727 C CA . LEU A 1 93 ? -1.134 -0.252 -9.375 1 97.62 93 LEU A CA 1
ATOM 728 C C . LEU A 1 93 ? -1.388 -1.605 -8.719 1 97.62 93 LEU A C 1
ATOM 730 O O . LEU A 1 93 ? -2.488 -2.152 -8.812 1 97.62 93 LEU A O 1
ATOM 734 N N . THR A 1 94 ? -0.34 -2.09 -8.078 1 98.56 94 THR A N 1
ATOM 735 C CA . THR A 1 94 ? -0.473 -3.361 -7.375 1 98.56 94 THR A CA 1
ATOM 736 C C . THR A 1 94 ? -1.525 -3.262 -6.273 1 98.56 94 THR A C 1
ATOM 738 O O . THR A 1 94 ? -2.344 -4.168 -6.105 1 98.56 94 THR A O 1
ATOM 741 N N . LYS A 1 95 ? -1.463 -2.139 -5.512 1 98.5 95 LYS A N 1
ATOM 742 C CA . LYS A 1 95 ? -2.408 -1.985 -4.41 1 98.5 95 LYS A CA 1
ATOM 743 C C . LYS A 1 95 ? -3.848 -1.969 -4.918 1 98.5 95 LYS A C 1
ATOM 745 O O . LYS A 1 95 ? -4.75 -2.496 -4.262 1 98.5 95 LYS A O 1
ATOM 750 N N . ARG A 1 96 ? -4.094 -1.301 -5.977 1 97.56 96 ARG A N 1
ATOM 751 C CA . ARG A 1 96 ? -5.426 -1.284 -6.57 1 97.56 96 ARG A CA 1
ATOM 752 C C . ARG A 1 96 ? -5.875 -2.691 -6.953 1 97.56 96 ARG A C 1
ATOM 754 O O . ARG A 1 96 ? -7.02 -3.072 -6.703 1 97.56 96 ARG A O 1
ATOM 761 N N . TYR A 1 97 ? -4.996 -3.461 -7.543 1 98.56 97 TYR A N 1
ATOM 762 C CA . TYR A 1 97 ? -5.266 -4.859 -7.867 1 98.56 97 TYR A CA 1
ATOM 763 C C . TYR A 1 97 ? -5.672 -5.637 -6.621 1 98.56 97 TYR A C 1
ATOM 765 O O . TYR A 1 97 ? -6.688 -6.34 -6.625 1 98.56 97 TYR A O 1
ATOM 773 N N . LEU A 1 98 ? -4.918 -5.512 -5.52 1 98.62 98 LEU A N 1
ATOM 774 C CA . LEU A 1 98 ? -5.23 -6.195 -4.266 1 98.62 98 LEU A CA 1
ATOM 775 C C . LEU A 1 98 ? -6.574 -5.73 -3.717 1 98.62 98 LEU A C 1
ATOM 777 O O . LEU A 1 98 ? -7.363 -6.543 -3.229 1 98.62 98 LEU A O 1
ATOM 781 N N . ASP A 1 99 ? -6.832 -4.391 -3.77 1 97.31 99 ASP A N 1
ATOM 782 C CA . ASP A 1 99 ? -8.094 -3.873 -3.246 1 97.31 99 ASP A CA 1
ATOM 783 C C . ASP A 1 99 ? -9.281 -4.48 -3.984 1 97.31 99 ASP A C 1
ATOM 785 O O . ASP A 1 99 ? -10.344 -4.695 -3.391 1 97.31 99 ASP A O 1
ATOM 789 N N . HIS A 1 100 ? -9.172 -4.816 -5.25 1 96.62 100 HIS A N 1
ATOM 790 C CA . HIS A 1 100 ? -10.25 -5.402 -6.039 1 96.62 100 HIS A CA 1
ATOM 791 C C . HIS A 1 100 ? -10.562 -6.82 -5.574 1 96.62 100 HIS A C 1
ATOM 793 O O . HIS A 1 100 ? -11.648 -7.34 -5.844 1 96.62 100 HIS A O 1
ATOM 799 N N . TRP A 1 101 ? -9.617 -7.469 -4.875 1 97.19 101 TRP A N 1
ATOM 800 C CA . TRP A 1 101 ? -9.898 -8.781 -4.297 1 97.19 101 TRP A CA 1
ATOM 801 C C . TRP A 1 101 ? -11.109 -8.711 -3.369 1 97.19 101 TRP A C 1
ATOM 803 O O . TRP A 1 101 ? -11.844 -9.688 -3.234 1 97.19 101 TRP A O 1
ATOM 813 N N . SER A 1 102 ? -11.312 -7.523 -2.699 1 94.75 102 SER A N 1
ATOM 814 C CA . SER A 1 102 ? -12.453 -7.367 -1.802 1 94.75 102 SER A CA 1
ATOM 815 C C . SER A 1 102 ? -13.766 -7.527 -2.551 1 94.75 102 SER A C 1
ATOM 817 O O . SER A 1 102 ? -14.703 -8.148 -2.043 1 94.75 102 SER A O 1
ATOM 819 N N . GLY A 1 103 ? -13.805 -6.922 -3.787 1 92.75 103 GLY A N 1
ATOM 820 C CA . GLY A 1 103 ? -14.977 -7.117 -4.617 1 92.75 103 GLY A CA 1
ATOM 821 C C . GLY A 1 103 ? -15.18 -8.562 -5.047 1 92.75 103 GLY A C 1
ATOM 822 O O . GLY A 1 103 ? -16.297 -9.062 -5.051 1 92.75 103 GLY A O 1
ATOM 823 N N . TRP A 1 104 ? -14.078 -9.219 -5.398 1 94.94 104 TRP A N 1
ATOM 824 C CA . TRP A 1 104 ? -14.125 -10.617 -5.824 1 94.94 104 TRP A CA 1
ATOM 825 C C . TRP A 1 104 ? -14.578 -11.516 -4.68 1 94.94 104 TRP A C 1
ATOM 827 O O . TRP A 1 104 ? -15.344 -12.461 -4.887 1 94.94 104 TRP A O 1
ATOM 837 N N . LEU A 1 105 ? -14.164 -11.258 -3.453 1 94.75 105 LEU A N 1
ATOM 838 C CA . LEU A 1 105 ? -14.562 -12.016 -2.268 1 94.75 105 LEU A CA 1
ATOM 839 C C . LEU A 1 105 ? -16.062 -11.953 -2.062 1 94.75 105 LEU A C 1
ATOM 841 O O . LEU A 1 105 ? -16.672 -12.898 -1.531 1 94.75 105 LEU A O 1
ATOM 845 N N . ARG A 1 106 ? -16.688 -10.891 -2.529 1 91.75 106 ARG A N 1
ATOM 846 C CA . ARG A 1 106 ? -18.094 -10.648 -2.244 1 91.75 106 ARG A CA 1
ATOM 847 C C . ARG A 1 106 ? -18.969 -11.023 -3.439 1 91.75 106 ARG A C 1
ATOM 849 O O . ARG A 1 106 ? -20.188 -10.875 -3.393 1 91.75 106 ARG A O 1
ATOM 856 N N . THR A 1 107 ? -18.344 -11.414 -4.484 1 92.06 107 THR A N 1
ATOM 857 C CA . THR A 1 107 ? -19.094 -11.805 -5.676 1 92.06 107 THR A CA 1
ATOM 858 C C . THR A 1 107 ? -19.797 -13.141 -5.465 1 92.06 107 THR A C 1
ATOM 860 O O . THR A 1 107 ? -19.141 -14.164 -5.254 1 92.06 107 THR A O 1
ATOM 863 N N . PRO A 1 108 ? -21.078 -13.102 -5.504 1 90.25 108 PRO A N 1
ATOM 864 C CA . PRO A 1 108 ? -21.812 -14.344 -5.27 1 90.25 108 PRO A CA 1
ATOM 865 C C . PRO A 1 108 ? -21.422 -15.453 -6.242 1 90.25 108 PRO A C 1
ATOM 867 O O . PRO A 1 108 ? -21.281 -15.203 -7.445 1 90.25 108 PRO A O 1
ATOM 870 N N . GLY A 1 109 ? -21.234 -16.609 -5.727 1 90.94 109 GLY A N 1
ATOM 871 C CA . GLY A 1 109 ? -20.969 -17.766 -6.555 1 90.94 109 GLY A CA 1
ATOM 872 C C . GLY A 1 109 ? -19.5 -17.938 -6.902 1 90.94 109 GLY A C 1
ATOM 873 O O . GLY A 1 109 ? -19.109 -19 -7.398 1 90.94 109 GLY A O 1
ATOM 874 N N . LEU A 1 110 ? -18.672 -16.984 -6.738 1 91.38 110 LEU A N 1
ATOM 875 C CA . LEU A 1 110 ? -17.266 -17.031 -7.129 1 91.38 110 LEU A CA 1
ATOM 876 C C . LEU A 1 110 ? -16.438 -17.766 -6.078 1 91.38 110 LEU A C 1
ATOM 878 O O . LEU A 1 110 ? -15.5 -18.5 -6.422 1 91.38 110 LEU A O 1
ATOM 882 N N . ASP A 1 111 ? -16.688 -17.672 -4.809 1 94.31 111 ASP A N 1
ATOM 883 C CA . ASP A 1 111 ? -15.922 -18.234 -3.688 1 94.31 111 ASP A CA 1
ATOM 884 C C . ASP A 1 111 ? -14.43 -17.938 -3.838 1 94.31 111 ASP A C 1
ATOM 886 O O . ASP A 1 111 ? -13.609 -18.859 -3.785 1 94.31 111 ASP A O 1
ATOM 890 N N . PHE A 1 112 ? -14.07 -16.812 -4.027 1 97.38 112 PHE A N 1
ATOM 891 C CA . PHE A 1 112 ? -12.711 -16.344 -4.297 1 97.38 112 PHE A CA 1
ATOM 892 C C . PHE A 1 112 ? -11.742 -16.844 -3.232 1 97.38 112 PHE A C 1
ATOM 894 O O . PHE A 1 112 ? -10.656 -17.328 -3.553 1 97.38 112 PHE A O 1
ATOM 901 N N . ARG A 1 113 ? -12.102 -16.781 -1.973 1 97.75 113 ARG A N 1
ATOM 902 C CA . ARG A 1 113 ? -11.227 -17.219 -0.889 1 97.75 113 ARG A CA 1
ATOM 903 C C . ARG A 1 113 ? -10.898 -18.703 -1.003 1 97.75 113 ARG A C 1
ATOM 905 O O . ARG A 1 113 ? -9.742 -19.094 -0.892 1 97.75 113 ARG A O 1
ATOM 912 N N . ALA A 1 114 ? -11.891 -19.469 -1.218 1 98 114 ALA A N 1
ATOM 913 C CA . ALA A 1 114 ? -11.672 -20.906 -1.393 1 98 114 ALA A CA 1
ATOM 914 C C . ALA A 1 114 ? -10.812 -21.188 -2.619 1 98 114 ALA A C 1
ATOM 916 O O . ALA A 1 114 ? -9.984 -22.109 -2.607 1 98 114 ALA A O 1
ATOM 917 N N . GLY A 1 115 ? -11.047 -20.422 -3.672 1 98.06 115 GLY A N 1
ATOM 918 C CA . GLY A 1 115 ? -10.289 -20.578 -4.902 1 98.06 115 GLY A CA 1
ATOM 919 C C . GLY A 1 115 ? -8.812 -20.281 -4.738 1 98.06 115 GLY A C 1
ATOM 920 O O . GLY A 1 115 ? -7.977 -20.844 -5.449 1 98.06 115 GLY A O 1
ATOM 921 N N . MET A 1 116 ? -8.508 -19.422 -3.771 1 98.62 116 MET A N 1
ATOM 922 C CA . MET A 1 116 ? -7.125 -18.984 -3.576 1 98.62 116 MET A CA 1
ATOM 923 C C . MET A 1 116 ? -6.434 -19.859 -2.525 1 98.62 116 MET A C 1
ATOM 925 O O . MET A 1 116 ? -5.203 -19.891 -2.463 1 98.62 116 MET A O 1
ATOM 929 N N . ALA A 1 117 ? -7.199 -20.5 -1.691 1 98.62 117 ALA A N 1
ATOM 930 C CA . ALA A 1 117 ? -6.656 -21.266 -0.575 1 98.62 117 ALA A CA 1
ATOM 931 C C . ALA A 1 117 ? -5.691 -22.344 -1.068 1 98.62 117 ALA A C 1
ATOM 933 O O . ALA A 1 117 ? -5.984 -23.047 -2.037 1 98.62 117 ALA A O 1
ATOM 934 N N . GLY A 1 118 ? -4.551 -22.359 -0.438 1 98.06 118 GLY A N 1
ATOM 935 C CA . GLY A 1 118 ? -3.562 -23.375 -0.75 1 98.06 118 GLY A CA 1
ATOM 936 C C . GLY A 1 118 ? -2.615 -22.969 -1.862 1 98.06 118 GLY A C 1
ATOM 937 O O . GLY A 1 118 ? -1.563 -23.578 -2.047 1 98.06 118 GLY A O 1
ATOM 938 N N . HIS A 1 119 ? -2.982 -21.969 -2.693 1 98.5 119 HIS A N 1
ATOM 939 C CA . HIS A 1 119 ? -2.066 -21.438 -3.701 1 98.5 119 HIS A CA 1
ATOM 940 C C . HIS A 1 119 ? -0.926 -20.656 -3.061 1 98.5 119 HIS A C 1
ATOM 942 O O . HIS A 1 119 ? -0.952 -20.391 -1.856 1 98.5 119 HIS A O 1
ATOM 948 N N . THR A 1 120 ? 0.093 -20.406 -3.822 1 98.81 120 THR A N 1
ATOM 949 C CA . THR A 1 120 ? 1.271 -19.75 -3.26 1 98.81 120 THR A CA 1
ATOM 950 C C . THR A 1 120 ? 1.373 -18.312 -3.742 1 98.81 120 THR A C 1
ATOM 952 O O . THR A 1 120 ? 1.244 -18.031 -4.938 1 98.81 120 THR A O 1
ATOM 955 N N . LEU A 1 121 ? 1.495 -17.391 -2.826 1 98.94 121 LEU A N 1
ATOM 956 C CA . LEU A 1 121 ? 1.822 -16 -3.119 1 98.94 121 LEU A CA 1
ATOM 957 C C . LEU A 1 121 ? 3.322 -15.758 -2.992 1 98.94 121 LEU A C 1
ATOM 959 O O . LEU A 1 121 ? 3.949 -16.203 -2.029 1 98.94 121 LEU A O 1
ATOM 963 N N . TRP A 1 122 ? 3.91 -15.156 -4.027 1 98.94 122 TRP A N 1
ATOM 964 C CA . TRP A 1 122 ? 5.301 -14.711 -4.066 1 98.94 122 TRP A CA 1
ATOM 965 C C . TRP A 1 122 ? 5.383 -13.203 -4.277 1 98.94 122 TRP A C 1
ATOM 967 O O . TRP A 1 122 ? 4.457 -12.594 -4.82 1 98.94 122 TRP A O 1
ATOM 977 N N . GLY A 1 123 ? 6.484 -12.664 -3.811 1 98.94 123 GLY A N 1
ATOM 978 C CA . GLY A 1 123 ? 6.785 -11.273 -4.137 1 98.94 123 GLY A CA 1
ATOM 979 C C . GLY A 1 123 ? 8.141 -11.102 -4.797 1 98.94 123 GLY A C 1
ATOM 980 O O . GLY A 1 123 ? 9.062 -11.875 -4.551 1 98.94 123 GLY A O 1
ATOM 981 N N . VAL A 1 124 ? 8.289 -10.195 -5.652 1 98.94 124 VAL A N 1
ATOM 982 C CA . VAL A 1 124 ? 9.547 -9.688 -6.188 1 98.94 124 VAL A CA 1
ATOM 983 C C . VAL A 1 124 ? 9.555 -8.164 -6.137 1 98.94 124 VAL A C 1
ATOM 985 O O . VAL A 1 124 ? 8.602 -7.516 -6.566 1 98.94 124 VAL A O 1
ATOM 988 N N . ALA A 1 125 ? 10.617 -7.605 -5.59 1 98.69 125 ALA A N 1
ATOM 989 C CA . ALA A 1 125 ? 10.68 -6.148 -5.465 1 98.69 125 ALA A CA 1
ATOM 990 C C . ALA A 1 125 ? 12.117 -5.648 -5.562 1 98.69 125 ALA A C 1
ATOM 992 O O . ALA A 1 125 ? 13.031 -6.242 -4.98 1 98.69 125 ALA A O 1
ATOM 993 N N . ALA A 1 126 ? 12.312 -4.613 -6.309 1 97.31 126 ALA A N 1
ATOM 994 C CA . ALA A 1 126 ? 13.57 -3.873 -6.293 1 97.31 126 ALA A CA 1
ATOM 995 C C . ALA A 1 126 ? 13.461 -2.611 -5.441 1 97.31 126 ALA A C 1
ATOM 997 O O . ALA A 1 126 ? 12.445 -1.913 -5.488 1 97.31 126 ALA A O 1
ATOM 998 N N . LEU A 1 127 ? 14.398 -2.396 -4.594 1 96.69 127 LEU A N 1
ATOM 999 C CA . LEU A 1 127 ? 14.43 -1.193 -3.771 1 96.69 127 LEU A CA 1
ATOM 1000 C C . LEU A 1 127 ? 15.734 -0.431 -3.967 1 96.69 127 LEU A C 1
ATOM 1002 O O . LEU A 1 127 ? 16.75 -1.021 -4.34 1 96.69 127 LEU A O 1
ATOM 1006 N N . ALA A 1 128 ? 15.664 0.847 -3.811 1 92.62 128 ALA A N 1
ATOM 1007 C CA . ALA A 1 128 ? 16.828 1.714 -3.965 1 92.62 128 ALA A CA 1
ATOM 1008 C C . ALA A 1 128 ? 17.734 1.646 -2.734 1 92.62 128 ALA A C 1
ATOM 1010 O O . ALA A 1 128 ? 18.953 1.714 -2.85 1 92.62 128 ALA A O 1
ATOM 1011 N N . ASP A 1 129 ? 17.094 1.516 -1.606 1 90.44 129 ASP A N 1
ATOM 1012 C CA . ASP A 1 129 ? 17.828 1.47 -0.351 1 90.44 129 ASP A CA 1
ATOM 1013 C C . ASP A 1 129 ? 18.641 0.18 -0.239 1 90.44 129 ASP A C 1
ATOM 1015 O O . ASP A 1 129 ? 18.172 -0.893 -0.618 1 90.44 129 ASP A O 1
ATOM 1019 N N . ARG A 1 130 ? 19.75 0.227 0.353 1 91.69 130 ARG A N 1
ATOM 1020 C CA . ARG A 1 130 ? 20.594 -0.955 0.516 1 91.69 130 ARG A CA 1
ATOM 1021 C C . ARG A 1 130 ? 20.156 -1.778 1.722 1 91.69 130 ARG A C 1
ATOM 1023 O O . ARG A 1 130 ? 20.484 -2.961 1.827 1 91.69 130 ARG A O 1
ATOM 1030 N N . GLU A 1 131 ? 19.453 -1.114 2.623 1 95.56 131 GLU A N 1
ATOM 1031 C CA . GLU A 1 131 ? 18.922 -1.812 3.791 1 95.56 131 GLU A CA 1
ATOM 1032 C C . GLU A 1 131 ? 17.625 -2.541 3.453 1 95.56 131 GLU A C 1
ATOM 1034 O O . GLU A 1 131 ? 16.578 -1.91 3.277 1 95.56 131 GLU A O 1
ATOM 1039 N N . PRO A 1 132 ? 17.656 -3.883 3.426 1 96 132 PRO A N 1
ATOM 1040 C CA . PRO A 1 132 ? 16.484 -4.621 2.947 1 96 132 PRO A CA 1
ATOM 1041 C C . PRO A 1 132 ? 15.305 -4.527 3.906 1 96 132 PRO A C 1
ATOM 1043 O O . PRO A 1 132 ? 14.156 -4.676 3.486 1 96 132 PRO A O 1
ATOM 1046 N N . SER A 1 133 ? 15.555 -4.258 5.18 1 97.38 133 SER A N 1
ATOM 1047 C CA . SER A 1 133 ? 14.484 -4.25 6.172 1 97.38 133 SER A CA 1
ATOM 1048 C C . SER A 1 133 ? 13.5 -3.115 5.91 1 97.38 133 SER A C 1
ATOM 1050 O O . SER A 1 133 ? 12.391 -3.107 6.457 1 97.38 133 SER A O 1
ATOM 1052 N N . VAL A 1 134 ? 13.844 -2.123 5.094 1 98.06 134 VAL A N 1
ATOM 1053 C CA . VAL A 1 134 ? 12.914 -1.041 4.77 1 98.06 134 VAL A CA 1
ATOM 1054 C C . VAL A 1 134 ? 11.75 -1.584 3.949 1 98.06 134 VAL A C 1
ATOM 1056 O O . VAL A 1 134 ? 10.727 -0.916 3.797 1 98.06 134 VAL A O 1
ATOM 1059 N N . ALA A 1 135 ? 11.93 -2.857 3.434 1 98.62 135 ALA A N 1
ATOM 1060 C CA . ALA A 1 135 ? 10.883 -3.492 2.639 1 98.62 135 ALA A CA 1
ATOM 1061 C C . ALA A 1 135 ? 9.93 -4.293 3.523 1 98.62 135 ALA A C 1
ATOM 1063 O O . ALA A 1 135 ? 8.945 -4.859 3.037 1 98.62 135 ALA A O 1
ATOM 1064 N N . ASP A 1 136 ? 10.117 -4.32 4.844 1 98.69 136 ASP A N 1
ATOM 1065 C CA . ASP A 1 136 ? 9.328 -5.148 5.746 1 98.69 136 ASP A CA 1
ATOM 1066 C C . ASP A 1 136 ? 7.84 -4.824 5.629 1 98.69 136 ASP A C 1
ATOM 1068 O O . ASP A 1 136 ? 6.996 -5.723 5.656 1 98.69 136 ASP A O 1
ATOM 1072 N N . PRO A 1 137 ? 7.477 -3.539 5.492 1 98.88 137 PRO A N 1
ATOM 1073 C CA . PRO A 1 137 ? 6.047 -3.256 5.344 1 98.88 137 PRO A CA 1
ATOM 1074 C C . PRO A 1 137 ? 5.449 -3.891 4.09 1 98.88 137 PRO A C 1
ATOM 1076 O O . PRO A 1 137 ? 4.332 -4.414 4.133 1 98.88 137 PRO A O 1
ATOM 1079 N N . LEU A 1 138 ? 6.176 -3.873 2.969 1 98.88 138 LEU A N 1
ATOM 1080 C CA . LEU A 1 138 ? 5.727 -4.523 1.741 1 98.88 138 LEU A CA 1
ATOM 1081 C C . LEU A 1 138 ? 5.586 -6.027 1.941 1 98.88 138 LEU A C 1
ATOM 1083 O O . LEU A 1 138 ? 4.574 -6.617 1.557 1 98.88 138 LEU A O 1
ATOM 1087 N N . VAL A 1 139 ? 6.555 -6.629 2.6 1 98.88 139 VAL A N 1
ATOM 1088 C CA . VAL A 1 139 ? 6.539 -8.062 2.873 1 98.88 139 VAL A CA 1
ATOM 1089 C C . VAL A 1 139 ? 5.348 -8.406 3.768 1 98.88 139 VAL A C 1
ATOM 1091 O O . VAL A 1 139 ? 4.633 -9.375 3.516 1 98.88 139 VAL A O 1
ATOM 1094 N N . GLY A 1 140 ? 5.156 -7.598 4.82 1 98.88 140 GLY A N 1
ATOM 1095 C CA . GLY A 1 140 ? 4.047 -7.828 5.73 1 98.88 140 GLY A CA 1
ATOM 1096 C C . GLY A 1 140 ? 2.691 -7.738 5.055 1 98.88 140 GLY A C 1
ATOM 1097 O O . GLY A 1 140 ? 1.788 -8.523 5.355 1 98.88 140 GLY A O 1
ATOM 1098 N N . THR A 1 141 ? 2.512 -6.777 4.176 1 98.94 141 THR A N 1
ATOM 1099 C CA . THR A 1 141 ? 1.279 -6.625 3.41 1 98.94 141 THR A CA 1
ATOM 1100 C C . THR A 1 141 ? 0.964 -7.902 2.635 1 98.94 141 THR A C 1
ATOM 1102 O O . THR A 1 141 ? -0.148 -8.43 2.723 1 98.94 141 THR A O 1
ATOM 1105 N N . LEU A 1 142 ? 1.961 -8.414 1.909 1 98.94 142 LEU A N 1
ATOM 1106 C CA . LEU A 1 142 ? 1.749 -9.602 1.09 1 98.94 142 LEU A CA 1
ATOM 1107 C C . LEU A 1 142 ? 1.53 -10.836 1.963 1 98.94 142 LEU A C 1
ATOM 1109 O O . LEU A 1 142 ? 0.625 -11.633 1.704 1 98.94 142 LEU A O 1
ATOM 1113 N N . ASN A 1 143 ? 2.322 -10.953 2.996 1 98.88 143 ASN A N 1
ATOM 1114 C CA . ASN A 1 143 ? 2.176 -12.102 3.893 1 98.88 143 ASN A CA 1
ATOM 1115 C C . ASN A 1 143 ? 0.792 -12.133 4.535 1 98.88 143 ASN A C 1
ATOM 1117 O O . ASN A 1 143 ? 0.135 -13.18 4.547 1 98.88 143 ASN A O 1
ATOM 1121 N N . ASN A 1 144 ? 0.404 -11.008 5.121 1 98.88 144 ASN A N 1
ATOM 1122 C CA . ASN A 1 144 ? -0.886 -10.961 5.801 1 98.88 144 ASN A CA 1
ATOM 1123 C C . ASN A 1 144 ? -2.039 -11.219 4.836 1 98.88 144 ASN A C 1
ATOM 1125 O O . ASN A 1 144 ? -3.035 -11.844 5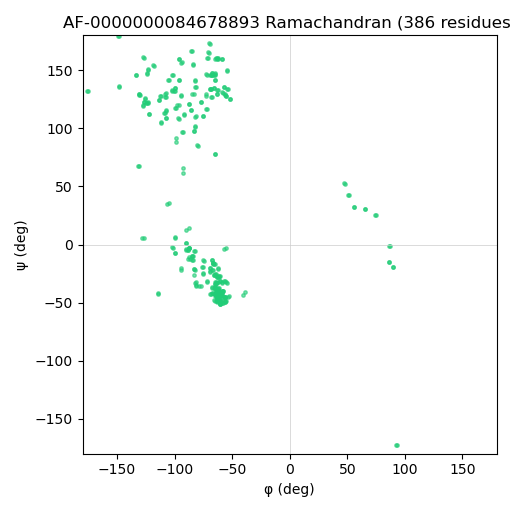.203 1 98.88 144 ASN A O 1
ATOM 1129 N N . SER A 1 145 ? -1.95 -10.719 3.588 1 98.88 145 SER A N 1
ATOM 1130 C CA . SER A 1 145 ? -2.971 -10.984 2.58 1 98.88 145 SER A CA 1
ATOM 1131 C C . SER A 1 145 ? -3.051 -12.477 2.252 1 98.88 145 SER A C 1
ATOM 1133 O O . SER A 1 145 ? -4.145 -13.031 2.154 1 98.88 145 SER A O 1
ATOM 1135 N N . ALA A 1 146 ? -1.869 -13.117 2.119 1 98.88 146 ALA A N 1
ATOM 1136 C CA . ALA A 1 146 ? -1.82 -14.555 1.889 1 98.88 146 ALA A CA 1
ATOM 1137 C C . ALA A 1 146 ? -2.443 -15.32 3.053 1 98.88 146 ALA A C 1
ATOM 1139 O O . ALA A 1 146 ? -3.205 -16.266 2.846 1 98.88 146 ALA A O 1
ATOM 1140 N N . ALA A 1 147 ? -2.09 -14.875 4.258 1 98.75 147 ALA A N 1
ATOM 1141 C CA . ALA A 1 147 ? -2.615 -15.531 5.453 1 98.75 147 ALA A CA 1
ATOM 1142 C C . ALA A 1 147 ? -4.137 -15.453 5.496 1 98.75 147 ALA A C 1
ATOM 1144 O O . ALA A 1 147 ? -4.809 -16.453 5.777 1 98.75 147 ALA A O 1
ATOM 1145 N N . TYR A 1 148 ? -4.68 -14.344 5.215 1 98.31 148 TYR A N 1
ATOM 1146 C CA . TYR A 1 148 ? -6.125 -14.148 5.211 1 98.31 148 TYR A CA 1
ATOM 1147 C C . TYR A 1 148 ? -6.801 -15.109 4.238 1 98.31 148 TYR A C 1
ATOM 1149 O O . TYR A 1 148 ? -7.863 -15.656 4.535 1 98.31 148 TYR A O 1
ATOM 1157 N N . LEU A 1 149 ? -6.168 -15.289 3.1 1 98.62 149 LEU A N 1
ATOM 1158 C CA . LEU A 1 149 ? -6.789 -16.062 2.035 1 98.62 149 LEU A CA 1
ATOM 1159 C C . LEU A 1 149 ? -6.469 -17.547 2.189 1 98.62 149 LEU A C 1
ATOM 1161 O O . LEU A 1 149 ? -6.898 -18.375 1.375 1 98.62 149 LEU A O 1
ATOM 1165 N N . GLY A 1 150 ? -5.656 -17.906 3.191 1 98.56 150 GLY A N 1
ATOM 1166 C CA . GLY A 1 150 ? -5.281 -19.297 3.383 1 98.56 150 GLY A CA 1
ATOM 1167 C C . GLY A 1 150 ? -4.262 -19.781 2.371 1 98.56 150 GLY A C 1
ATOM 1168 O O . GLY A 1 150 ? -4.23 -20.969 2.033 1 98.56 150 GLY A O 1
ATOM 1169 N N . MET A 1 151 ? -3.51 -18.859 1.848 1 98.88 151 MET A N 1
ATOM 1170 C CA . MET A 1 151 ? -2.479 -19.188 0.868 1 98.88 151 MET A CA 1
ATOM 1171 C C . MET A 1 151 ? -1.181 -19.594 1.559 1 98.88 151 MET A C 1
ATOM 1173 O O . MET A 1 151 ? -1.055 -19.469 2.777 1 98.88 151 MET A O 1
ATOM 1177 N N . ARG A 1 152 ? -0.267 -20.172 0.79 1 98.88 152 ARG A N 1
ATOM 1178 C CA . ARG A 1 152 ? 1.141 -20.25 1.165 1 98.88 152 ARG A CA 1
ATOM 1179 C C . ARG A 1 152 ? 1.879 -18.969 0.781 1 98.88 152 ARG A C 1
ATOM 1181 O O . ARG A 1 152 ? 1.455 -18.25 -0.127 1 98.88 152 ARG A O 1
ATOM 1188 N N . PHE A 1 153 ? 2.922 -18.734 1.483 1 98.88 153 PHE A N 1
ATOM 1189 C CA . PHE A 1 153 ? 3.707 -17.547 1.191 1 98.88 153 PHE A CA 1
ATOM 1190 C C . PHE A 1 153 ? 5.176 -17.891 0.984 1 98.88 153 PHE A C 1
ATOM 1192 O O . PHE A 1 153 ? 5.832 -18.391 1.898 1 98.88 153 PHE A O 1
ATOM 1199 N N . GLY A 1 154 ? 5.688 -17.609 -0.177 1 98.69 154 GLY A N 1
ATOM 1200 C CA . GLY A 1 154 ? 7.047 -17.969 -0.538 1 98.69 154 GLY A CA 1
ATOM 1201 C C . GLY A 1 154 ? 8.062 -16.891 -0.193 1 98.69 154 GLY A C 1
ATOM 1202 O O . GLY A 1 154 ? 9.266 -17.094 -0.347 1 98.69 154 GLY A O 1
ATOM 1203 N N . GLY A 1 155 ? 7.551 -15.766 0.305 1 98.62 155 GLY A N 1
ATOM 1204 C CA . GLY A 1 155 ? 8.43 -14.648 0.603 1 98.62 155 GLY A CA 1
ATOM 1205 C C . GLY A 1 155 ? 8.57 -13.672 -0.551 1 98.62 155 GLY A C 1
ATOM 1206 O O . GLY A 1 155 ? 7.789 -13.711 -1.501 1 98.62 155 GLY A O 1
ATOM 1207 N N . VAL A 1 156 ? 9.484 -12.734 -0.353 1 98.88 156 VAL A N 1
ATOM 1208 C CA . VAL A 1 156 ? 9.727 -11.711 -1.361 1 98.88 156 VAL A CA 1
ATOM 1209 C C . VAL A 1 156 ? 11.195 -11.734 -1.784 1 98.88 156 VAL A C 1
ATOM 1211 O O . VAL A 1 156 ? 12.094 -11.664 -0.941 1 98.88 156 VAL A O 1
ATOM 1214 N N . LEU A 1 157 ? 11.438 -11.922 -3.053 1 98.88 157 LEU A N 1
ATOM 1215 C CA . LEU A 1 157 ? 12.766 -11.758 -3.631 1 98.88 157 LEU A CA 1
ATOM 1216 C C . LEU A 1 157 ? 13.117 -10.281 -3.777 1 98.88 157 LEU A C 1
ATOM 1218 O O . LEU A 1 157 ? 12.516 -9.578 -4.594 1 98.88 157 LEU A O 1
ATOM 1222 N N . LEU A 1 158 ? 14.07 -9.828 -2.977 1 98.75 158 LEU A N 1
ATOM 1223 C CA . LEU A 1 158 ? 14.453 -8.422 -2.984 1 98.75 158 LEU A CA 1
ATOM 1224 C C . LEU A 1 158 ? 15.719 -8.211 -3.809 1 98.75 158 LEU A C 1
ATOM 1226 O O . LEU A 1 158 ? 16.641 -9.023 -3.756 1 98.75 158 LEU A O 1
ATOM 1230 N N . GLY A 1 159 ? 15.688 -7.223 -4.617 1 98.56 159 GLY A N 1
ATOM 1231 C CA . GLY A 1 159 ? 16.859 -6.75 -5.324 1 98.56 159 GLY A CA 1
ATOM 1232 C C . GLY A 1 159 ? 17.109 -5.262 -5.141 1 98.56 159 GLY A C 1
ATOM 1233 O O . GLY A 1 159 ? 16.219 -4.531 -4.691 1 98.56 159 GLY A O 1
ATOM 1234 N N . ASN A 1 160 ? 18.328 -4.859 -5.402 1 97.5 160 ASN A N 1
ATOM 1235 C CA . ASN A 1 160 ? 18.688 -3.451 -5.285 1 97.5 160 ASN A CA 1
ATOM 1236 C C . ASN A 1 160 ? 18.875 -2.807 -6.656 1 97.5 160 ASN A C 1
ATOM 1238 O O . ASN A 1 160 ? 19.547 -3.369 -7.523 1 97.5 160 ASN A O 1
ATOM 1242 N N . GLY A 1 161 ? 18.219 -1.67 -6.809 1 93.88 161 GLY A N 1
ATOM 1243 C CA . GLY A 1 161 ? 18.375 -0.933 -8.055 1 93.88 161 GLY A CA 1
ATOM 1244 C C . GLY A 1 161 ? 17.641 0.401 -8.055 1 93.88 161 GLY A C 1
ATOM 1245 O O . GLY A 1 161 ? 16.484 0.477 -7.676 1 93.88 161 GLY A O 1
ATOM 1246 N N . SER A 1 162 ? 18.359 1.394 -8.477 1 88.06 162 SER A N 1
ATOM 1247 C CA . SER A 1 162 ? 17.781 2.729 -8.602 1 88.06 162 SER A CA 1
ATOM 1248 C C . SER A 1 162 ? 17.734 3.168 -10.062 1 88.06 162 SER A C 1
ATOM 1250 O O . SER A 1 162 ? 16.719 3.697 -10.523 1 88.06 162 SER A O 1
ATOM 1252 N N . ALA A 1 163 ? 18.766 2.916 -10.766 1 89.25 163 ALA A N 1
ATOM 1253 C CA . ALA A 1 163 ? 18.828 3.199 -12.195 1 89.25 163 ALA A CA 1
ATOM 1254 C C . ALA A 1 163 ? 18.422 1.976 -13.016 1 89.25 163 ALA A C 1
ATOM 1256 O O . ALA A 1 163 ? 18.469 0.848 -12.516 1 89.25 163 ALA A O 1
ATOM 1257 N N . PRO A 1 164 ? 18 2.252 -14.195 1 88.94 164 PRO A N 1
ATOM 1258 C CA . PRO A 1 164 ? 17.625 1.119 -15.039 1 88.94 164 PRO A CA 1
ATOM 1259 C C . PRO A 1 164 ? 18.719 0.061 -15.133 1 88.94 164 PRO A C 1
ATOM 1261 O O . PRO A 1 164 ? 19.875 0.387 -15.43 1 88.94 164 PRO A O 1
ATOM 1264 N N . GLY A 1 165 ? 18.344 -1.108 -14.82 1 93.06 165 GLY A N 1
ATOM 1265 C CA . GLY A 1 165 ? 19.234 -2.236 -15.016 1 93.06 165 GLY A CA 1
ATOM 1266 C C . GLY A 1 165 ? 20.172 -2.465 -13.852 1 93.06 165 GLY A C 1
ATOM 1267 O O . GLY A 1 165 ? 20.953 -3.424 -13.844 1 93.06 165 GLY A O 1
ATOM 1268 N N . ASP A 1 166 ? 20.125 -1.646 -12.805 1 95.12 166 ASP A N 1
ATOM 1269 C CA . ASP A 1 166 ? 21.016 -1.746 -11.656 1 95.12 166 ASP A CA 1
ATOM 1270 C C . ASP A 1 166 ? 20.969 -3.145 -11.047 1 95.12 166 ASP A C 1
ATOM 1272 O O . ASP A 1 166 ? 21.969 -3.643 -10.539 1 95.12 166 ASP A O 1
ATOM 1276 N N . VAL A 1 167 ? 19.812 -3.787 -11.102 1 96.31 167 VAL A N 1
ATOM 1277 C CA . VAL A 1 167 ? 19.594 -5.043 -10.391 1 96.31 167 VAL A CA 1
ATOM 1278 C C . VAL A 1 167 ? 20.469 -6.133 -11 1 96.31 167 VAL A C 1
ATOM 1280 O O . VAL A 1 167 ? 20.766 -7.141 -10.352 1 96.31 167 VAL A O 1
ATOM 1283 N N . ALA A 1 168 ? 20.906 -5.973 -12.242 1 96.25 168 ALA A N 1
ATOM 1284 C CA . ALA A 1 168 ? 21.781 -6.938 -12.906 1 96.25 168 ALA A CA 1
ATOM 1285 C C . ALA A 1 168 ? 23.141 -7.012 -12.227 1 96.25 168 ALA A C 1
ATOM 1287 O O . ALA A 1 168 ? 23.891 -7.973 -12.422 1 96.25 168 ALA A O 1
ATOM 1288 N N . ARG A 1 169 ? 23.422 -5.996 -11.43 1 96.56 169 ARG A N 1
ATOM 1289 C CA . ARG A 1 169 ? 24.703 -5.961 -10.727 1 96.56 169 ARG A CA 1
ATOM 1290 C C . ARG A 1 169 ? 24.547 -6.434 -9.289 1 96.56 169 ARG A C 1
ATOM 1292 O O . ARG A 1 169 ? 25.516 -6.52 -8.547 1 96.56 169 ARG A O 1
ATOM 1299 N N . ASP A 1 170 ? 23.359 -6.637 -8.875 1 97.69 170 ASP A N 1
ATOM 1300 C CA . ASP A 1 170 ? 23.094 -7.168 -7.535 1 97.69 170 ASP A CA 1
ATOM 1301 C C . ASP A 1 170 ? 23.297 -8.68 -7.5 1 97.69 170 ASP A C 1
ATOM 1303 O O . ASP A 1 170 ? 22.312 -9.438 -7.543 1 97.69 170 ASP A O 1
ATOM 1307 N N . THR A 1 171 ? 24.484 -9.125 -7.309 1 97.44 171 THR A N 1
ATOM 1308 C CA . THR A 1 171 ? 24.844 -10.531 -7.422 1 97.44 171 THR A CA 1
ATOM 1309 C C . THR A 1 171 ? 24.141 -11.367 -6.352 1 97.44 171 THR A C 1
ATOM 1311 O O . THR A 1 171 ? 23.812 -12.523 -6.586 1 97.44 171 THR A O 1
ATOM 1314 N N . GLU A 1 172 ? 23.969 -10.766 -5.227 1 97.44 172 GLU A N 1
ATOM 1315 C CA . GLU A 1 172 ? 23.266 -11.492 -4.172 1 97.44 172 GLU A CA 1
ATOM 1316 C C . GLU A 1 172 ? 21.828 -11.766 -4.562 1 97.44 172 GLU A C 1
ATOM 1318 O O . GLU A 1 172 ? 21.328 -12.891 -4.406 1 97.44 172 GLU A O 1
ATOM 1323 N N . ALA A 1 173 ? 21.172 -10.742 -5.027 1 98.19 173 ALA A N 1
ATOM 1324 C CA . ALA A 1 173 ? 19.781 -10.914 -5.469 1 98.19 173 ALA A CA 1
ATOM 1325 C C . ALA A 1 173 ? 19.703 -11.922 -6.605 1 98.19 173 ALA A C 1
ATOM 1327 O O . ALA A 1 173 ? 18.797 -12.758 -6.633 1 98.19 173 ALA A O 1
ATOM 1328 N N . LEU A 1 174 ? 20.609 -11.836 -7.512 1 98.31 174 LEU A N 1
ATOM 1329 C CA . LEU A 1 174 ? 20.625 -12.75 -8.648 1 98.31 174 LEU A CA 1
ATOM 1330 C C . LEU A 1 174 ? 20.859 -14.18 -8.195 1 98.31 174 LEU A C 1
ATOM 1332 O O . LEU A 1 174 ? 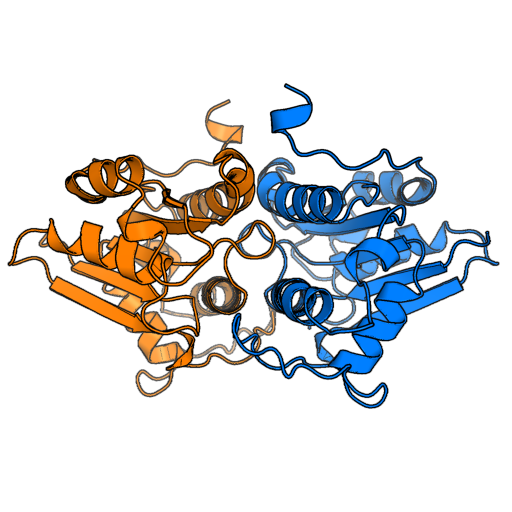20.281 -15.125 -8.742 1 98.31 174 LEU A O 1
ATOM 1336 N N . ALA A 1 175 ? 21.703 -14.352 -7.238 1 98.44 175 ALA A N 1
ATOM 1337 C CA . ALA A 1 175 ? 21.938 -15.68 -6.688 1 98.44 175 ALA A CA 1
ATOM 1338 C C . ALA A 1 175 ? 20.672 -16.234 -6.039 1 98.44 175 ALA A C 1
ATOM 1340 O O . ALA A 1 175 ? 20.328 -17.406 -6.238 1 98.44 175 ALA A O 1
ATOM 1341 N N . ARG A 1 176 ? 19.953 -15.398 -5.266 1 98.38 176 ARG A N 1
ATOM 1342 C CA . ARG A 1 176 ? 18.703 -15.82 -4.629 1 98.38 176 ARG A CA 1
ATOM 1343 C C . ARG A 1 176 ? 17.641 -16.141 -5.676 1 98.38 176 ARG A C 1
ATOM 1345 O O . ARG A 1 176 ? 16.828 -17.047 -5.477 1 98.38 176 ARG A O 1
ATOM 1352 N N . ALA A 1 177 ? 17.672 -15.453 -6.766 1 98.69 177 ALA A N 1
ATOM 1353 C CA . ALA A 1 177 ? 16.703 -15.656 -7.836 1 98.69 177 ALA A CA 1
ATOM 1354 C C . ALA A 1 177 ? 16.797 -17.062 -8.406 1 98.69 177 ALA A C 1
ATOM 1356 O O . ALA A 1 177 ? 15.805 -17.641 -8.852 1 98.69 177 ALA A O 1
ATOM 1357 N N . LYS A 1 178 ? 17.938 -17.672 -8.352 1 98.19 178 LYS A N 1
ATOM 1358 C CA . LYS A 1 178 ? 18.203 -18.969 -8.969 1 98.19 178 LYS A CA 1
ATOM 1359 C C . LYS A 1 178 ? 17.375 -20.078 -8.312 1 98.19 178 LYS A C 1
ATOM 1361 O O . LYS A 1 178 ? 17.047 -21.078 -8.953 1 98.19 178 LYS A O 1
ATOM 1366 N N . THR A 1 179 ? 17.047 -19.844 -7.098 1 97.94 179 THR A N 1
ATOM 1367 C CA . THR A 1 179 ? 16.359 -20.922 -6.383 1 97.94 179 THR A CA 1
ATOM 1368 C C . THR A 1 179 ? 15.055 -20.422 -5.766 1 97.94 179 THR A C 1
ATOM 1370 O O . THR A 1 179 ? 14.383 -21.156 -5.039 1 97.94 179 THR A O 1
ATOM 1373 N N . PHE A 1 180 ? 14.68 -19.266 -6.016 1 98.69 180 PHE A N 1
ATOM 1374 C CA . PHE A 1 180 ? 13.602 -18.594 -5.285 1 98.69 180 PHE A CA 1
ATOM 1375 C C . PHE A 1 180 ? 12.297 -19.375 -5.434 1 98.69 180 PHE A C 1
ATOM 1377 O O . PHE A 1 180 ? 11.656 -19.719 -4.441 1 98.69 180 PHE A O 1
ATOM 1384 N N . PHE A 1 181 ? 11.867 -19.719 -6.617 1 98.44 181 PHE A N 1
ATOM 1385 C CA . PHE A 1 181 ? 10.578 -20.344 -6.859 1 98.44 181 PHE A CA 1
ATOM 1386 C C . PHE A 1 181 ? 10.656 -21.844 -6.625 1 98.44 181 PHE A C 1
ATOM 1388 O O . PHE A 1 181 ? 9.648 -22.547 -6.73 1 98.44 181 PHE A O 1
ATOM 1395 N N . ALA A 1 182 ? 11.883 -22.344 -6.363 1 95.81 182 ALA A N 1
ATOM 1396 C CA . ALA A 1 182 ? 12.062 -23.766 -6.082 1 95.81 182 ALA A CA 1
ATOM 1397 C C . ALA A 1 182 ? 11.852 -24.062 -4.598 1 95.81 182 ALA A C 1
ATOM 1399 O O . ALA A 1 182 ? 11.711 -25.219 -4.203 1 95.81 182 ALA A O 1
ATOM 1400 N N . ARG A 1 183 ? 11.805 -23 -3.828 1 93.5 183 ARG A N 1
ATOM 1401 C CA . ARG A 1 183 ? 11.656 -23.156 -2.385 1 93.5 183 ARG A CA 1
ATOM 1402 C C . ARG A 1 183 ? 10.25 -23.609 -2.021 1 93.5 183 ARG A C 1
ATOM 1404 O O . ARG A 1 183 ? 9.281 -23.234 -2.689 1 93.5 183 ARG A O 1
ATOM 1411 N N . GLU A 1 184 ? 10.195 -24.391 -0.994 1 94.88 184 GLU A N 1
ATOM 1412 C CA . GLU A 1 184 ? 8.883 -24.703 -0.436 1 94.88 184 GLU A CA 1
ATOM 1413 C C . GLU A 1 184 ? 8.297 -23.5 0.305 1 94.88 184 GLU A C 1
ATOM 1415 O O . GLU A 1 184 ? 8.969 -22.906 1.144 1 94.88 184 GLU A O 1
ATOM 1420 N N . ALA A 1 185 ? 7.129 -23.172 -0.049 1 97.88 185 ALA A N 1
ATOM 1421 C CA . ALA A 1 185 ? 6.453 -22.062 0.613 1 97.88 185 ALA A CA 1
ATOM 1422 C C . ALA A 1 185 ? 5.531 -22.562 1.723 1 97.88 185 ALA A C 1
ATOM 1424 O O . ALA A 1 185 ? 4.629 -23.375 1.475 1 97.88 185 ALA A O 1
ATOM 1425 N N . PRO A 1 186 ? 5.781 -22.141 2.967 1 98.12 186 PRO A N 1
ATOM 1426 C CA . PRO A 1 186 ? 4.887 -22.547 4.055 1 98.12 186 PRO A CA 1
ATOM 1427 C C . PRO A 1 186 ? 3.518 -21.875 3.975 1 98.12 186 PRO A C 1
ATOM 1429 O O . PRO A 1 186 ? 3.354 -20.875 3.27 1 98.12 186 PRO A O 1
ATOM 1432 N N . LEU A 1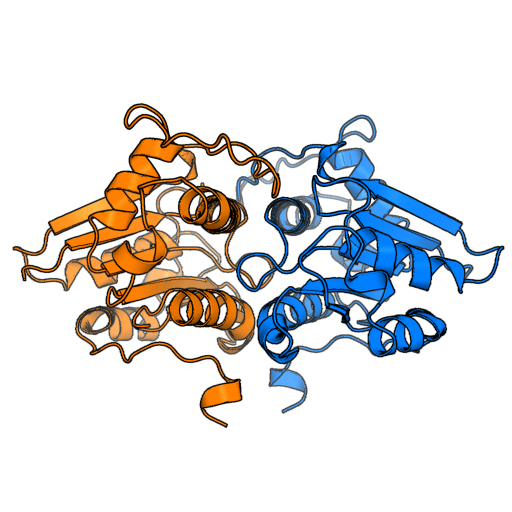 187 ? 2.533 -22.516 4.68 1 98.31 187 LEU A N 1
ATOM 1433 C CA . LEU A 1 187 ? 1.264 -21.828 4.871 1 98.31 187 LEU A CA 1
ATOM 1434 C C . LEU A 1 187 ? 1.479 -20.469 5.527 1 98.31 187 LEU A C 1
ATOM 1436 O O . LEU A 1 187 ? 2.207 -20.359 6.516 1 98.31 187 LEU A O 1
ATOM 1440 N N . ALA A 1 188 ? 0.93 -19.422 4.906 1 98.56 188 ALA A N 1
ATOM 1441 C CA . ALA A 1 188 ? 1.071 -18.078 5.473 1 98.56 188 ALA A CA 1
ATOM 1442 C C . ALA A 1 188 ? 0.359 -17.984 6.82 1 98.56 188 ALA A C 1
ATOM 1444 O O . ALA A 1 188 ? -0.737 -18.516 6.992 1 98.56 188 ALA A O 1
ATOM 1445 N N . ARG A 1 189 ? 0.989 -17.281 7.703 1 98.12 189 ARG A N 1
ATOM 1446 C CA . ARG A 1 189 ? 0.418 -17 9.016 1 98.12 189 ARG A CA 1
ATOM 1447 C C . ARG A 1 189 ? 0.576 -15.523 9.367 1 98.12 189 ARG A C 1
ATOM 1449 O O . ARG A 1 189 ? 1.562 -14.891 8.992 1 98.12 189 ARG A O 1
ATOM 1456 N N . PHE A 1 190 ? -0.438 -15.047 10.078 1 97.88 190 PHE A N 1
ATOM 1457 C CA . PHE A 1 190 ? -0.226 -13.727 10.656 1 97.88 190 PHE A CA 1
ATOM 1458 C C . PHE A 1 190 ? 0.897 -13.75 11.688 1 97.88 190 PHE A C 1
ATOM 1460 O O . PHE A 1 190 ? 1.03 -14.719 12.438 1 97.88 190 PHE A O 1
ATOM 1467 N N . PRO A 1 191 ? 1.629 -12.656 11.781 1 95.12 191 PRO A N 1
ATOM 1468 C CA . PRO A 1 191 ? 2.77 -12.656 12.695 1 95.12 191 PRO A CA 1
ATOM 1469 C C . PRO A 1 191 ? 2.363 -12.945 14.141 1 95.12 191 PRO A C 1
ATOM 1471 O O . PRO A 1 191 ? 3.113 -13.594 14.883 1 95.12 191 PRO A O 1
ATOM 1474 N N . HIS A 1 192 ? 1.187 -12.531 14.523 1 94.38 192 HIS A N 1
ATOM 1475 C CA . HIS A 1 192 ? 0.761 -12.711 15.906 1 94.38 192 HIS A CA 1
ATOM 1476 C C . HIS A 1 192 ? 0.382 -14.156 16.188 1 94.38 192 HIS A C 1
ATOM 1478 O O . HIS A 1 192 ? 0.234 -14.555 17.344 1 94.38 192 HIS A O 1
ATOM 1484 N N . GLN A 1 193 ? 0.217 -14.953 15.195 1 91.19 193 GLN A N 1
ATOM 1485 C CA . GLN A 1 193 ? -0.105 -16.375 15.359 1 91.19 193 GLN A CA 1
ATOM 1486 C C . GLN A 1 193 ? 1.152 -17.188 15.617 1 91.19 193 GLN A C 1
ATOM 1488 O O . GLN A 1 193 ? 1.067 -18.359 16.031 1 91.19 193 GLN A O 1
ATOM 1493 N N . ASP A 1 194 ? 2.273 -16.75 15.18 1 78.25 194 ASP A N 1
ATOM 1494 C CA . ASP A 1 194 ? 3.545 -17.422 15.422 1 78.25 194 ASP A CA 1
ATOM 1495 C C . ASP A 1 194 ? 4.129 -17.031 16.781 1 78.25 194 ASP A C 1
ATOM 1497 O O . ASP A 1 194 ? 4.984 -17.734 17.312 1 78.25 194 ASP A O 1
ATOM 1501 N N . ALA A 1 195 ? 3.557 -16.031 17.453 1 61.09 195 ALA A N 1
ATOM 1502 C CA . ALA A 1 195 ? 4.082 -15.547 18.734 1 61.09 195 ALA A CA 1
ATOM 1503 C C . ALA A 1 195 ? 3.494 -16.328 19.906 1 61.09 195 ALA A C 1
ATOM 1505 O O . ALA A 1 195 ? 2.369 -16.828 19.828 1 61.09 195 ALA A O 1
ATOM 1506 N N . MET B 1 1 ? 5.113 28.422 15.906 1 62.16 1 MET B N 1
ATOM 1507 C CA . MET B 1 1 ? 4.301 28.484 14.695 1 62.16 1 MET B CA 1
ATOM 1508 C C . MET B 1 1 ? 2.967 27.781 14.898 1 62.16 1 MET B C 1
ATOM 1510 O O . MET B 1 1 ? 2.879 26.828 15.68 1 62.16 1 MET B O 1
ATOM 1514 N N . SER B 1 2 ? 1.866 28.422 14.508 1 88.06 2 SER B N 1
ATOM 1515 C CA . SER B 1 2 ? 0.538 27.859 14.703 1 88.06 2 SER B CA 1
ATOM 1516 C C . SER B 1 2 ? 0.376 26.562 13.914 1 88.06 2 SER B C 1
ATOM 1518 O O . SER B 1 2 ? 0.896 26.438 12.805 1 88.06 2 SER B O 1
ATOM 1520 N N . ARG B 1 3 ? -0.074 25.5 14.523 1 95.62 3 ARG B N 1
ATOM 1521 C CA . ARG B 1 3 ? -0.27 24.219 13.875 1 95.62 3 ARG B CA 1
ATOM 1522 C C . ARG B 1 3 ? -1.359 24.281 12.812 1 95.62 3 ARG B C 1
ATOM 1524 O O . ARG B 1 3 ? -2.377 24.953 13.008 1 95.62 3 ARG B O 1
ATOM 1531 N N . ARG B 1 4 ? -1.104 23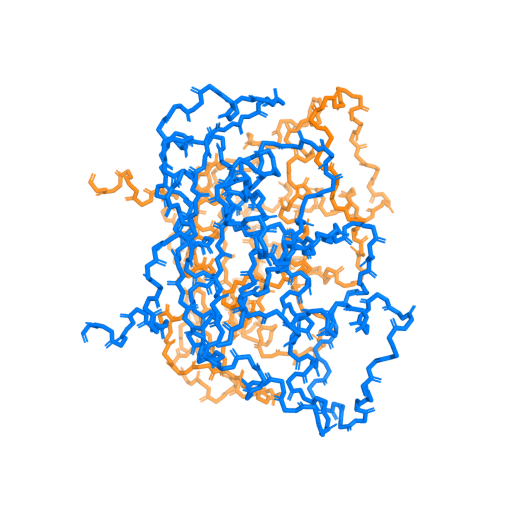.719 11.672 1 98.12 4 ARG B N 1
ATOM 1532 C CA . ARG B 1 4 ? -2.039 23.547 10.562 1 98.12 4 ARG B CA 1
ATOM 1533 C C . ARG B 1 4 ? -2.158 22.094 10.148 1 98.12 4 ARG B C 1
ATOM 1535 O O . ARG B 1 4 ? -1.176 21.469 9.727 1 98.12 4 ARG B O 1
ATOM 1542 N N . PHE B 1 5 ? -3.42 21.578 10.211 1 98.81 5 PHE B N 1
ATOM 1543 C CA . PHE B 1 5 ? -3.637 20.156 9.922 1 98.81 5 PHE B CA 1
ATOM 1544 C C . PHE B 1 5 ? -4.203 19.969 8.516 1 98.81 5 PHE B C 1
ATOM 1546 O O . PHE B 1 5 ? -5.109 20.703 8.109 1 98.81 5 PHE B O 1
ATOM 1553 N N . LEU B 1 6 ? -3.648 19.094 7.797 1 98.94 6 LEU B N 1
ATOM 1554 C CA . LEU B 1 6 ? -4.273 18.547 6.602 1 98.94 6 LEU B CA 1
ATOM 1555 C C . LEU B 1 6 ? -4.711 17.109 6.828 1 98.94 6 LEU B C 1
ATOM 1557 O O . LEU B 1 6 ? -3.883 16.25 7.121 1 98.94 6 LEU B O 1
ATOM 1561 N N . PHE B 1 7 ? -6.012 16.844 6.836 1 98.88 7 PHE B N 1
ATOM 1562 C CA . PHE B 1 7 ? -6.566 15.5 6.855 1 98.88 7 PHE B CA 1
ATOM 1563 C C . PHE B 1 7 ? -6.82 14.992 5.438 1 98.88 7 PHE B C 1
ATOM 1565 O O . PHE B 1 7 ? -7.672 15.531 4.727 1 98.88 7 PHE B O 1
ATOM 1572 N N . VAL B 1 8 ? -6.035 14 5.039 1 98.88 8 VAL B N 1
ATOM 1573 C CA . VAL B 1 8 ? -6.18 13.383 3.725 1 98.88 8 VAL B CA 1
ATOM 1574 C C . VAL B 1 8 ? -7.035 12.117 3.84 1 98.88 8 VAL B C 1
ATOM 1576 O O . VAL B 1 8 ? -6.59 11.109 4.398 1 98.88 8 VAL B O 1
ATOM 1579 N N . LEU B 1 9 ? -8.234 12.211 3.33 1 98.44 9 LEU B N 1
ATOM 1580 C CA . LEU B 1 9 ? -9.164 11.086 3.387 1 98.44 9 LEU B CA 1
ATOM 1581 C C . LEU B 1 9 ? -8.938 10.141 2.211 1 98.44 9 LEU B C 1
ATOM 1583 O O . LEU B 1 9 ? -9.172 10.516 1.059 1 98.44 9 LEU B O 1
ATOM 1587 N N . GLY B 1 10 ? -8.516 8.898 2.572 1 97.44 10 GLY B N 1
ATOM 1588 C CA . GLY B 1 10 ? -8.086 7.957 1.551 1 97.44 10 GLY B CA 1
ATOM 1589 C C . GLY B 1 10 ? -9.156 6.945 1.189 1 97.44 10 GLY B C 1
ATOM 1590 O O . GLY B 1 10 ? -8.883 5.961 0.498 1 97.44 10 GLY B O 1
ATOM 1591 N N . SER B 1 11 ? -10.352 7.07 1.697 1 92.88 11 SER B N 1
ATOM 1592 C CA . SER B 1 11 ? -11.477 6.203 1.357 1 92.88 11 SER B CA 1
ATOM 1593 C C . SER B 1 11 ? -12.469 6.918 0.451 1 92.88 11 SER B C 1
ATOM 1595 O O . SER B 1 11 ? -12.742 8.102 0.635 1 92.88 11 SER B O 1
ATOM 1597 N N . ALA B 1 12 ? -12.984 6.109 -0.497 1 84.38 12 ALA B N 1
ATOM 1598 C CA . ALA B 1 12 ? -14.055 6.652 -1.332 1 84.38 12 ALA B CA 1
ATOM 1599 C C . ALA B 1 12 ? -15.375 6.699 -0.571 1 84.38 12 ALA B C 1
ATOM 1601 O O . ALA B 1 12 ? -16.281 7.438 -0.946 1 84.38 12 ALA B O 1
ATOM 1602 N N . ARG B 1 13 ? -15.469 5.863 0.39 1 83.75 13 ARG B N 1
ATOM 1603 C CA . ARG B 1 13 ? -16.703 5.785 1.18 1 83.75 13 ARG B CA 1
ATOM 1604 C C . ARG B 1 13 ? -16.891 7.043 2.021 1 83.75 13 ARG B C 1
ATOM 1606 O O . ARG B 1 13 ? -15.953 7.484 2.703 1 83.75 13 ARG B O 1
ATOM 1613 N N . LEU B 1 14 ? -18.062 7.52 1.958 1 86.69 14 LEU B N 1
ATOM 1614 C CA . LEU B 1 14 ? -18.375 8.68 2.783 1 86.69 14 LEU B CA 1
ATOM 1615 C C . LEU B 1 14 ? -18.719 8.258 4.207 1 86.69 14 LEU B C 1
ATOM 1617 O O . LEU B 1 14 ? -19.391 7.246 4.414 1 86.69 14 LEU B O 1
ATOM 1621 N N . ASP B 1 15 ? -18.297 8.992 5.133 1 87 15 ASP B N 1
ATOM 1622 C CA . ASP B 1 15 ? -18.625 8.812 6.543 1 87 15 ASP B CA 1
ATOM 1623 C C . ASP B 1 15 ? -18.266 7.41 7.02 1 87 15 ASP B C 1
ATOM 1625 O O . ASP B 1 15 ? -19.031 6.781 7.754 1 87 15 ASP B O 1
ATOM 1629 N N . GLY B 1 16 ? -17.219 6.867 6.438 1 93.5 16 GLY B N 1
ATOM 1630 C CA . GLY B 1 16 ? -16.75 5.566 6.887 1 93.5 16 GLY B CA 1
ATOM 1631 C C . GLY B 1 16 ? -16.125 5.605 8.273 1 93.5 16 GLY B C 1
ATOM 1632 O O . GLY B 1 16 ? -15.961 6.676 8.852 1 93.5 16 GLY B O 1
ATOM 1633 N N . ASN B 1 17 ? -15.805 4.441 8.797 1 96.75 17 ASN B N 1
ATOM 1634 C CA . ASN B 1 17 ? -15.281 4.301 10.156 1 96.75 17 ASN B CA 1
ATOM 1635 C C . ASN B 1 17 ? -13.984 5.078 10.336 1 96.75 17 ASN B C 1
ATOM 1637 O O . ASN B 1 17 ? -13.781 5.719 11.367 1 96.75 17 ASN B O 1
ATOM 1641 N N . THR B 1 18 ? -13.086 5.047 9.344 1 98 18 THR B N 1
ATOM 1642 C CA . THR B 1 18 ? -11.812 5.742 9.422 1 98 18 THR B CA 1
ATOM 1643 C C . THR B 1 18 ? -12.016 7.25 9.523 1 98 18 THR B C 1
ATOM 1645 O O . THR B 1 18 ? -11.422 7.91 10.383 1 98 18 THR B O 1
ATOM 1648 N N . GLU B 1 19 ? -12.852 7.793 8.648 1 97.88 19 GLU B N 1
ATOM 1649 C CA . GLU B 1 19 ? -13.141 9.227 8.688 1 97.88 19 GLU B CA 1
ATOM 1650 C C . GLU B 1 19 ? -13.789 9.625 10.008 1 97.88 19 GLU B C 1
ATOM 1652 O O . GLU B 1 19 ? -13.445 10.656 10.586 1 97.88 19 GLU B O 1
ATOM 1657 N N . LEU B 1 20 ? -14.742 8.82 10.453 1 97.88 20 LEU B N 1
ATOM 1658 C CA . LEU B 1 20 ? -15.398 9.109 11.727 1 97.88 20 LEU B CA 1
ATOM 1659 C C . LEU B 1 20 ? -14.383 9.188 12.859 1 97.88 20 LEU B C 1
ATOM 1661 O O . LEU B 1 20 ? -14.438 10.102 13.688 1 97.88 20 LEU B O 1
ATOM 1665 N N . LEU B 1 21 ? -13.469 8.234 12.906 1 98.69 21 LEU B N 1
ATOM 1666 C CA . LEU B 1 21 ? -12.438 8.219 13.938 1 98.69 21 LEU B CA 1
ATOM 1667 C C . LEU B 1 21 ? -11.531 9.43 13.82 1 98.69 21 LEU B C 1
ATOM 1669 O O . LEU B 1 21 ? -11.164 10.047 14.828 1 98.69 21 LEU B O 1
ATOM 1673 N N . ALA B 1 22 ? -11.125 9.789 12.586 1 98.75 22 ALA B N 1
ATOM 1674 C CA . ALA B 1 22 ? -10.305 10.977 12.359 1 98.75 22 ALA B CA 1
ATOM 1675 C C . ALA B 1 22 ? -11.008 12.234 12.859 1 98.75 22 ALA B C 1
ATOM 1677 O O . ALA B 1 22 ? -10.383 13.094 13.477 1 98.75 22 ALA B O 1
ATOM 1678 N N . ARG B 1 23 ? -12.266 12.328 12.586 1 98.31 23 ARG B N 1
ATOM 1679 C CA . ARG B 1 23 ? -13.047 13.484 13.016 1 98.31 23 ARG B CA 1
ATOM 1680 C C . ARG B 1 23 ? -13.141 13.555 14.531 1 98.31 23 ARG B C 1
ATOM 1682 O O . ARG B 1 23 ? -13.047 14.633 15.117 1 98.31 23 ARG B O 1
ATOM 1689 N N . GLU B 1 24 ? -13.367 12.414 15.148 1 98.25 24 GLU B N 1
ATOM 1690 C CA . GLU B 1 24 ? -13.391 12.359 16.609 1 98.25 24 GLU B CA 1
ATOM 1691 C C . GLU B 1 24 ? -12.086 12.891 17.203 1 98.25 24 GLU B C 1
ATOM 1693 O O . GLU B 1 24 ? -12.102 13.648 18.172 1 98.25 24 GLU B O 1
ATOM 1698 N N . ALA B 1 25 ? -10.961 12.477 16.641 1 98.81 25 ALA B N 1
ATOM 1699 C CA . ALA B 1 25 ? -9.664 12.953 17.125 1 98.81 25 ALA B CA 1
ATOM 1700 C C . ALA B 1 25 ? -9.484 14.438 16.844 1 98.81 25 ALA B C 1
ATOM 1702 O O . ALA B 1 25 ? -8.984 15.18 17.688 1 98.81 25 ALA B O 1
ATOM 1703 N N . ALA B 1 26 ? -9.898 14.875 15.648 1 98.62 26 ALA B N 1
ATOM 1704 C CA . ALA B 1 26 ? -9.75 16.266 15.219 1 98.62 26 ALA B CA 1
ATOM 1705 C C . ALA B 1 26 ? -10.555 17.203 16.125 1 98.62 26 ALA B C 1
ATOM 1707 O O . ALA B 1 26 ? -10.164 18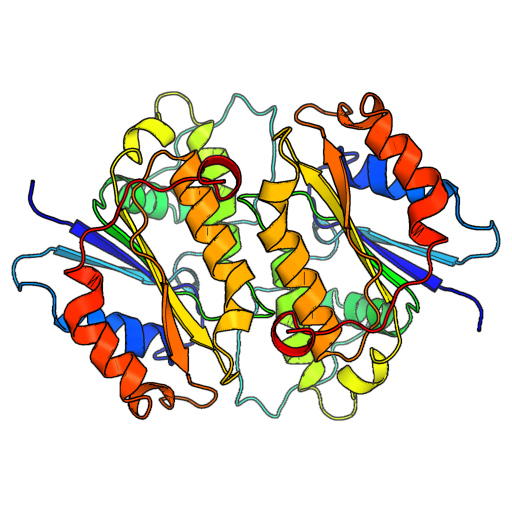.359 16.328 1 98.62 26 ALA B O 1
ATOM 1708 N N . GLU B 1 27 ? -11.641 16.734 16.609 1 97.88 27 GLU B N 1
ATOM 1709 C CA . GLU B 1 27 ? -12.516 17.531 17.469 1 97.88 27 GLU B CA 1
ATOM 1710 C C . GLU B 1 27 ? -11.797 17.938 18.766 1 97.88 27 GLU B C 1
ATOM 1712 O O . GLU B 1 27 ? -12.227 18.859 19.453 1 97.88 27 GLU B O 1
ATOM 1717 N N . GLN B 1 28 ? -10.766 17.234 19.109 1 98 28 GLN B N 1
ATOM 1718 C CA . GLN B 1 28 ? -10.055 17.484 20.359 1 98 28 GLN B CA 1
ATOM 1719 C C . GLN B 1 28 ? -9.016 18.594 20.188 1 98 28 GLN B C 1
ATOM 1721 O O . GLN B 1 28 ? -8.438 19.078 21.156 1 98 28 GLN B O 1
ATOM 1726 N N . LEU B 1 29 ? -8.734 18.953 18.922 1 97.69 29 LEU B N 1
ATOM 1727 C CA . LEU B 1 29 ? -7.773 20.016 18.656 1 97.69 29 LEU B CA 1
ATOM 1728 C C . LEU B 1 29 ? -8.305 21.359 19.125 1 97.69 29 LEU B C 1
ATOM 1730 O O . LEU B 1 29 ? -9.516 21.609 19.078 1 97.69 29 LEU B O 1
ATOM 1734 N N . PRO B 1 30 ? -7.422 22.234 19.562 1 95.44 30 PRO B N 1
ATOM 1735 C CA . PRO B 1 30 ? -7.855 23.594 19.906 1 95.44 30 PRO B CA 1
ATOM 1736 C C . PRO B 1 30 ? -8.594 24.266 18.766 1 95.44 30 PRO B C 1
ATOM 1738 O O . PRO B 1 30 ? -8.289 24.031 17.594 1 95.44 30 PRO B O 1
ATOM 1741 N N . ALA B 1 31 ? -9.5 25.141 19.047 1 93.56 31 ALA B N 1
ATOM 1742 C CA . ALA B 1 31 ? -10.391 25.766 18.078 1 93.56 31 ALA B CA 1
ATOM 1743 C C . ALA B 1 31 ? -9.609 26.641 17.094 1 93.56 31 ALA B C 1
ATOM 1745 O O . ALA B 1 31 ? -10.062 26.859 15.977 1 93.56 31 ALA B O 1
ATOM 1746 N N . ASP B 1 32 ? -8.5 27.109 17.469 1 94.31 32 ASP B N 1
ATOM 1747 C CA . ASP B 1 32 ? -7.75 28.047 16.625 1 94.31 32 ASP B CA 1
ATOM 1748 C C . ASP B 1 32 ? -6.832 27.297 15.664 1 94.31 32 ASP B C 1
ATOM 1750 O O . ASP B 1 32 ? -6.203 27.906 14.797 1 94.31 32 ASP B O 1
ATOM 1754 N N . VAL B 1 33 ? -6.789 25.969 15.812 1 96.56 33 VAL B N 1
ATOM 1755 C CA . VAL B 1 33 ? -5.965 25.172 14.914 1 96.56 33 VAL B CA 1
ATOM 1756 C C . VAL B 1 33 ? -6.672 25.031 13.562 1 96.56 33 VAL B C 1
ATOM 1758 O O . VAL B 1 33 ? -7.824 24.594 13.508 1 96.56 33 VAL B O 1
ATOM 1761 N N . GLU B 1 34 ? -6.027 25.438 12.539 1 97.19 34 GLU B N 1
ATOM 1762 C CA . GLU B 1 34 ? -6.578 25.312 11.195 1 97.19 34 GLU B CA 1
ATOM 1763 C C . GLU B 1 34 ? -6.633 23.859 10.75 1 97.19 34 GLU B C 1
ATOM 1765 O O . GLU B 1 34 ? -5.684 23.094 10.969 1 97.19 34 GLU B O 1
ATOM 1770 N N . GLN B 1 35 ? -7.766 23.484 10.195 1 98.44 35 GLN B N 1
ATOM 1771 C CA . GLN B 1 35 ? -7.953 22.141 9.656 1 98.44 35 GLN B CA 1
ATOM 1772 C C . GLN B 1 35 ? -8.406 22.188 8.203 1 98.44 35 GLN B C 1
ATOM 1774 O O . GLN B 1 35 ? -9.336 22.922 7.859 1 98.44 35 GLN B O 1
ATOM 1779 N N . ARG B 1 36 ? -7.684 21.531 7.355 1 98.56 36 ARG B N 1
ATOM 1780 C CA . ARG B 1 36 ? -8.086 21.266 5.977 1 98.56 36 ARG B CA 1
ATOM 1781 C C . ARG B 1 36 ? -8.359 19.797 5.746 1 98.56 36 ARG B C 1
ATOM 1783 O O . ARG B 1 36 ? -7.574 18.938 6.168 1 98.56 36 ARG B O 1
ATOM 1790 N N . TRP B 1 37 ? -9.539 19.5 5.184 1 98.44 37 TRP B N 1
ATOM 1791 C CA . TRP B 1 37 ? -9.922 18.125 4.875 1 98.44 37 TRP B CA 1
ATOM 1792 C C . TRP B 1 37 ? -10.023 17.922 3.367 1 98.44 37 TRP B C 1
ATOM 1794 O O . TRP B 1 37 ? -10.711 18.688 2.676 1 98.44 37 TRP B O 1
ATOM 1804 N N . ILE B 1 38 ? -9.312 16.984 2.838 1 98.38 38 ILE B N 1
ATOM 1805 C CA . ILE B 1 38 ? -9.352 16.703 1.408 1 98.38 38 ILE B CA 1
ATOM 1806 C C . ILE B 1 38 ? -9.656 15.227 1.188 1 98.38 38 ILE B C 1
ATOM 1808 O O . ILE B 1 38 ? -8.984 14.352 1.741 1 98.38 38 ILE B O 1
ATOM 1812 N N . ARG B 1 39 ? -10.664 14.938 0.504 1 97.75 39 ARG B N 1
ATOM 1813 C CA . ARG B 1 39 ? -10.977 13.578 0.076 1 97.75 39 ARG B CA 1
ATOM 1814 C C . ARG B 1 39 ? -10.297 13.25 -1.249 1 97.75 39 ARG B C 1
ATOM 1816 O O . ARG B 1 39 ? -10.555 13.898 -2.264 1 97.75 39 ARG B O 1
ATOM 1823 N N . LEU B 1 40 ? -9.477 12.234 -1.271 1 97.94 40 LEU B N 1
ATOM 1824 C CA . LEU B 1 40 ? -8.688 11.914 -2.457 1 97.94 40 LEU B CA 1
ATOM 1825 C C . LEU B 1 40 ? -9.594 11.516 -3.619 1 97.94 40 LEU B C 1
ATOM 1827 O O . LEU B 1 40 ? -9.32 11.867 -4.77 1 97.94 40 LEU B O 1
ATOM 1831 N N . ALA B 1 41 ? -10.664 10.828 -3.307 1 96.19 41 ALA B N 1
ATOM 1832 C CA . ALA B 1 41 ? -11.578 10.375 -4.348 1 96.19 41 ALA B CA 1
ATOM 1833 C C . ALA B 1 41 ? -12.195 11.562 -5.094 1 96.19 41 ALA B C 1
ATOM 1835 O O . ALA B 1 41 ? -12.562 11.445 -6.262 1 96.19 41 ALA B O 1
ATOM 1836 N N . ALA B 1 42 ? -12.312 12.719 -4.438 1 96.06 42 ALA B N 1
ATOM 1837 C CA . ALA B 1 42 ? -12.883 13.922 -5.035 1 96.06 42 ALA B CA 1
ATOM 1838 C C . ALA B 1 42 ? -11.828 14.703 -5.812 1 96.06 42 ALA B C 1
ATOM 1840 O O . ALA B 1 42 ? -12.156 15.641 -6.547 1 96.06 42 ALA B O 1
ATOM 1841 N N . HIS B 1 43 ? -10.57 14.352 -5.699 1 96.81 43 HIS B N 1
ATOM 1842 C CA . HIS B 1 43 ? -9.438 14.953 -6.391 1 96.81 43 HIS B CA 1
ATOM 1843 C C . HIS B 1 43 ? -8.547 13.891 -7.027 1 96.81 43 HIS B C 1
ATOM 1845 O O . HIS B 1 43 ? -7.391 13.727 -6.645 1 96.81 43 HIS B O 1
ATOM 1851 N N . PRO B 1 44 ? -9.047 13.234 -7.992 1 94.19 44 PRO B N 1
ATOM 1852 C CA . PRO B 1 44 ? -8.344 12.07 -8.539 1 94.19 44 PRO B CA 1
ATOM 1853 C C . PRO B 1 44 ? -6.984 12.43 -9.133 1 94.19 44 PRO B C 1
ATOM 1855 O O . PRO B 1 44 ? -6.859 13.438 -9.836 1 94.19 44 PRO B O 1
ATOM 1858 N N . LEU B 1 45 ? -5.988 11.68 -8.797 1 95.69 45 LEU B N 1
ATOM 1859 C CA . LEU B 1 45 ? -4.652 11.742 -9.383 1 95.69 45 LEU B CA 1
ATOM 1860 C C . LEU B 1 45 ? -4.5 10.703 -10.492 1 95.69 45 LEU B C 1
ATOM 1862 O O . LEU B 1 45 ? -5.047 9.602 -10.398 1 95.69 45 LEU B O 1
ATOM 1866 N N . PRO B 1 46 ? -3.816 11.055 -11.562 1 93.06 46 PRO B N 1
ATOM 1867 C CA . PRO B 1 46 ? -3.523 10.008 -12.555 1 93.06 46 PRO B CA 1
ATOM 1868 C C . PRO B 1 46 ? -2.645 8.891 -11.984 1 93.06 46 PRO B C 1
ATOM 1870 O O . PRO B 1 46 ? -2.023 9.062 -10.938 1 93.06 46 PRO B O 1
ATOM 1873 N N . ASP B 1 47 ? -2.693 7.742 -12.648 1 92.5 47 ASP B N 1
ATOM 1874 C CA . ASP B 1 47 ? -1.754 6.699 -12.25 1 92.5 47 ASP B CA 1
ATOM 1875 C C . ASP B 1 47 ? -0.318 7.219 -12.266 1 92.5 47 ASP B C 1
ATOM 1877 O O . ASP B 1 47 ? 0.078 7.941 -13.18 1 92.5 47 ASP B O 1
ATOM 1881 N N . PHE B 1 48 ? 0.38 6.914 -11.234 1 88.38 48 PHE B N 1
ATOM 1882 C CA . PHE B 1 48 ? 1.771 7.34 -11.141 1 88.38 48 PHE B CA 1
ATOM 1883 C C . PHE B 1 48 ? 2.633 6.605 -12.164 1 88.38 48 PHE B C 1
ATOM 1885 O O . PHE B 1 48 ? 2.547 5.383 -12.289 1 88.38 48 PHE B O 1
ATOM 1892 N N . GLU B 1 49 ? 3.34 7.367 -12.922 1 83.62 49 GLU B N 1
ATOM 1893 C CA . GLU B 1 49 ? 4.34 6.82 -13.836 1 83.62 49 GLU B CA 1
ATOM 1894 C C . GLU B 1 49 ? 5.75 7.199 -13.398 1 83.62 49 GLU B C 1
ATOM 1896 O O . GLU B 1 49 ? 6.113 8.375 -13.398 1 83.62 49 GLU B O 1
ATOM 1901 N N . ASP B 1 50 ? 6.426 6.203 -12.844 1 74.88 50 ASP B N 1
ATOM 1902 C CA . ASP B 1 50 ? 7.789 6.449 -12.391 1 74.88 50 ASP B CA 1
ATOM 1903 C C . ASP B 1 50 ? 8.711 6.766 -13.57 1 74.88 50 ASP B C 1
ATOM 1905 O O . ASP B 1 50 ? 9.414 5.883 -14.07 1 74.88 50 ASP B O 1
ATOM 1909 N N . LEU B 1 51 ? 8.617 7.977 -14.039 1 65.81 51 LEU B N 1
ATOM 1910 C CA . LEU B 1 51 ? 9.43 8.375 -15.188 1 65.81 51 LEU B CA 1
ATOM 1911 C C . LEU B 1 51 ? 10.742 9 -14.734 1 65.81 51 LEU B C 1
ATOM 1913 O O . LEU B 1 51 ? 10.758 10.133 -14.25 1 65.81 51 LEU B O 1
ATOM 1917 N N . ARG B 1 52 ? 11.586 8.25 -14.117 1 58.16 52 ARG B N 1
ATOM 1918 C CA . ARG B 1 52 ? 12.828 8.719 -13.516 1 58.16 52 ARG B CA 1
ATOM 1919 C C . ARG B 1 52 ? 13.516 9.75 -14.398 1 58.16 52 ARG B C 1
ATOM 1921 O O . ARG B 1 52 ? 14.188 10.656 -13.906 1 58.16 52 ARG B O 1
ATOM 1928 N N . HIS B 1 53 ? 13.539 9.469 -15.617 1 54.44 53 HIS B N 1
ATOM 1929 C CA . HIS B 1 53 ? 14.453 10.289 -16.391 1 54.44 53 HIS B CA 1
ATOM 1930 C C . HIS B 1 53 ? 13.773 11.57 -16.875 1 54.44 53 HIS B C 1
ATOM 1932 O O . HIS B 1 53 ? 14.336 12.305 -17.688 1 54.44 53 HIS B O 1
ATOM 1938 N N . ASP B 1 54 ? 12.609 11.742 -16.188 1 55.56 54 ASP B N 1
ATOM 1939 C CA . ASP B 1 54 ? 12.094 12.906 -16.891 1 55.56 54 ASP B CA 1
ATOM 1940 C C . ASP B 1 54 ? 12.391 14.188 -16.125 1 55.56 54 ASP B C 1
ATOM 1942 O O . ASP B 1 54 ? 11.766 14.469 -15.094 1 55.56 54 ASP B O 1
ATOM 1946 N N . SER B 1 55 ? 13.57 14.758 -16.391 1 55.25 55 SER B N 1
ATOM 1947 C CA . SER B 1 55 ? 14.062 16.047 -15.898 1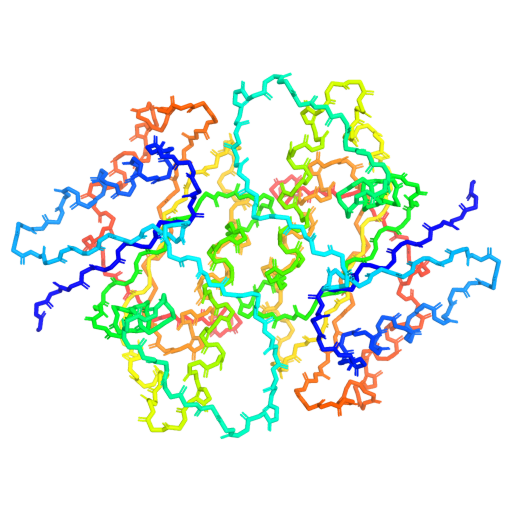 55.25 55 SER B CA 1
ATOM 1948 C C . SER B 1 55 ? 13.094 17.172 -16.234 1 55.25 55 SER B C 1
ATOM 1950 O O . SER B 1 55 ? 13.25 18.297 -15.742 1 55.25 55 SER B O 1
ATOM 1952 N N . ASP B 1 56 ? 12.094 16.922 -16.891 1 65.62 56 ASP B N 1
ATOM 1953 C CA . ASP B 1 56 ? 11.305 18.047 -17.375 1 65.62 56 ASP B CA 1
ATOM 1954 C C . ASP B 1 56 ? 10 18.188 -16.609 1 65.62 56 ASP B C 1
ATOM 1956 O O . ASP B 1 56 ? 9.047 18.797 -17.094 1 65.62 56 ASP B O 1
ATOM 1960 N N . ARG B 1 57 ? 10.219 17.828 -15.305 1 79.81 57 ARG B N 1
ATOM 1961 C CA . ARG B 1 57 ? 8.961 17.953 -14.57 1 79.81 57 ARG B CA 1
ATOM 1962 C C . ARG B 1 57 ? 8.719 19.375 -14.117 1 79.81 57 ARG B C 1
ATOM 1964 O O . ARG B 1 57 ? 9.648 20.062 -13.664 1 79.81 57 ARG B O 1
ATOM 1971 N N . VAL B 1 58 ? 7.617 19.875 -14.375 1 84.06 58 VAL B N 1
ATOM 1972 C CA . VAL B 1 58 ? 7.184 21.188 -13.938 1 84.06 58 VAL B CA 1
ATOM 1973 C C . VAL B 1 58 ? 6.238 21.062 -12.742 1 84.06 58 VAL B C 1
ATOM 1975 O O . VAL B 1 58 ? 5.512 20.078 -12.625 1 84.06 58 VAL B O 1
ATOM 1978 N N . ARG B 1 59 ? 6.398 22.062 -11.93 1 91.06 59 ARG B N 1
ATOM 1979 C CA . ARG B 1 59 ? 5.465 22.094 -10.812 1 91.06 59 ARG B CA 1
ATOM 1980 C C . ARG B 1 59 ? 4.02 22.078 -11.305 1 91.06 59 ARG B C 1
ATOM 1982 O O . ARG B 1 59 ? 3.645 22.875 -12.164 1 91.06 59 ARG B O 1
ATOM 1989 N N . PRO B 1 60 ? 3.244 21.203 -10.766 1 91.62 60 PRO B N 1
ATOM 1990 C CA . PRO B 1 60 ? 1.848 21.188 -11.211 1 91.62 60 PRO B CA 1
ATOM 1991 C C . PRO B 1 60 ? 1.094 22.453 -10.828 1 91.62 60 PRO B C 1
ATOM 1993 O O . PRO B 1 60 ? 1.354 23.031 -9.773 1 91.62 60 PRO B O 1
ATOM 1996 N N . SER B 1 61 ? 0.212 22.812 -11.703 1 92.25 61 SER B N 1
ATOM 1997 C CA . SER B 1 61 ? -0.603 24 -11.445 1 92.25 61 SER B CA 1
ATOM 1998 C C . SER B 1 61 ? -1.556 23.766 -10.273 1 92.25 61 SER B C 1
ATOM 2000 O O . SER B 1 61 ? -2.121 22.688 -10.133 1 92.25 61 SER B O 1
ATOM 2002 N N . SER B 1 62 ? -1.795 24.797 -9.531 1 92.5 62 SER B N 1
ATOM 2003 C CA . SER B 1 62 ? -2.607 24.719 -8.32 1 92.5 62 SER B CA 1
ATOM 2004 C C . SER B 1 62 ? -4.062 24.391 -8.648 1 92.5 62 SER B C 1
ATOM 2006 O O . SER B 1 62 ? -4.832 24 -7.773 1 92.5 62 SER B O 1
ATOM 2008 N N . ASP B 1 63 ? -4.469 24.547 -9.867 1 94 63 ASP B N 1
ATOM 2009 C CA . ASP B 1 63 ? -5.852 24.297 -10.258 1 94 63 ASP B CA 1
ATOM 2010 C C . ASP B 1 63 ? -6.062 22.828 -10.633 1 94 63 ASP B C 1
ATOM 2012 O O . ASP B 1 63 ? -7.18 22.422 -10.961 1 94 63 ASP B O 1
ATOM 2016 N N . THR B 1 64 ? -5.027 22.109 -10.602 1 95.38 64 THR B N 1
ATOM 2017 C CA . THR B 1 64 ? -5.117 20.672 -10.812 1 95.38 64 THR B CA 1
ATOM 2018 C C . THR B 1 64 ? -5.172 19.922 -9.484 1 95.38 64 THR B C 1
ATOM 2020 O O . THR B 1 64 ? -4.836 20.484 -8.438 1 95.38 64 THR B O 1
ATOM 2023 N N . ALA B 1 65 ? -5.645 18.719 -9.5 1 96.81 65 ALA B N 1
ATOM 2024 C CA . ALA B 1 65 ? -5.66 17.891 -8.305 1 96.81 65 ALA B CA 1
ATOM 2025 C C . ALA B 1 65 ? -4.262 17.75 -7.715 1 96.81 65 ALA B C 1
ATOM 2027 O O . ALA B 1 65 ? -4.07 17.906 -6.504 1 96.81 65 ALA B O 1
ATOM 2028 N N . SER B 1 66 ? -3.301 17.484 -8.617 1 95.88 66 SER B N 1
ATOM 2029 C CA . SER B 1 66 ? -1.924 17.297 -8.164 1 95.88 66 SER B CA 1
ATOM 2030 C C . SER B 1 66 ? -1.382 18.578 -7.539 1 95.88 66 SER B C 1
ATOM 2032 O O . SER B 1 66 ? -0.729 18.531 -6.492 1 95.88 66 SER B O 1
ATOM 2034 N N . GLY B 1 67 ? -1.633 19.703 -8.18 1 96.75 67 GLY B N 1
ATOM 2035 C CA . GLY B 1 67 ? -1.163 20.969 -7.645 1 96.75 67 GLY B CA 1
ATOM 2036 C C . GLY B 1 67 ? -1.804 21.344 -6.316 1 96.75 67 GLY B C 1
ATOM 2037 O O . GLY B 1 67 ? -1.123 21.797 -5.398 1 96.75 67 GLY B O 1
ATOM 2038 N N . LEU B 1 68 ? -3.088 21.141 -6.23 1 97.94 68 LEU B N 1
ATOM 2039 C CA . LEU B 1 68 ? -3.803 21.406 -4.984 1 97.94 68 LEU B CA 1
ATOM 2040 C C . LEU B 1 68 ? -3.242 20.562 -3.848 1 97.94 68 LEU B C 1
ATOM 2042 O O . LEU B 1 68 ? -2.936 21.078 -2.773 1 97.94 68 LEU B O 1
ATOM 2046 N N . LEU B 1 69 ? -3.088 19.281 -4.09 1 98.56 69 LEU B N 1
ATOM 2047 C CA . LEU B 1 69 ? -2.59 18.359 -3.068 1 98.56 69 LEU B CA 1
ATOM 2048 C C . LEU B 1 69 ? -1.158 18.719 -2.676 1 98.56 69 LEU B C 1
ATOM 2050 O O . LEU B 1 69 ? -0.805 18.672 -1.496 1 98.56 69 LEU B O 1
ATOM 2054 N N . LEU B 1 70 ? -0.349 19.047 -3.643 1 98.06 70 LEU B N 1
ATOM 2055 C CA . LEU B 1 70 ? 1.02 19.453 -3.361 1 98.06 70 LEU B CA 1
ATOM 2056 C C . LEU B 1 70 ? 1.038 20.672 -2.445 1 98.06 70 LEU B C 1
ATOM 2058 O O . LEU B 1 70 ? 1.696 20.672 -1.403 1 98.06 70 LEU B O 1
ATOM 2062 N N . ASP B 1 71 ? 0.275 21.719 -2.787 1 98.19 71 ASP B N 1
ATOM 2063 C CA . ASP B 1 71 ? 0.244 22.969 -2.033 1 98.19 71 ASP B CA 1
ATOM 2064 C C . ASP B 1 71 ? -0.231 22.734 -0.601 1 98.19 71 ASP B C 1
ATOM 2066 O O . ASP B 1 71 ? 0.388 23.219 0.351 1 98.19 71 ASP B O 1
ATOM 2070 N N . GLU B 1 72 ? -1.292 22 -0.494 1 98.56 72 GLU B N 1
ATOM 2071 C CA . GLU B 1 72 ? -1.856 21.75 0.829 1 98.56 72 GLU B CA 1
ATOM 2072 C C . GLU B 1 72 ? -0.924 20.875 1.673 1 98.56 72 GLU B C 1
ATOM 2074 O O . GLU B 1 72 ? -0.825 21.062 2.887 1 98.56 72 GLU B O 1
ATOM 2079 N N . THR B 1 73 ? -0.267 19.922 1.064 1 98.75 73 THR B N 1
ATOM 2080 C CA . THR B 1 73 ? 0.688 19.062 1.76 1 98.75 73 THR B CA 1
ATOM 2081 C C . THR B 1 73 ? 1.847 19.891 2.316 1 98.75 73 THR B C 1
ATOM 2083 O O . THR B 1 73 ? 2.201 19.75 3.488 1 98.75 73 THR B O 1
ATOM 2086 N N . LEU B 1 74 ? 2.344 20.766 1.551 1 98.19 74 LEU B N 1
ATOM 2087 C CA . LEU B 1 74 ? 3.484 21.578 1.962 1 98.19 74 LEU B CA 1
ATOM 2088 C C . LEU B 1 74 ? 3.074 22.594 3.012 1 98.19 74 LEU B C 1
ATOM 2090 O O . LEU B 1 74 ? 3.879 22.969 3.869 1 98.19 74 LEU B O 1
ATOM 2094 N N . ALA B 1 75 ? 1.845 23.047 2.916 1 97.81 75 ALA B N 1
ATOM 2095 C CA . ALA B 1 75 ? 1.355 24.078 3.82 1 97.81 75 ALA B CA 1
ATOM 2096 C C . ALA B 1 75 ? 1.063 23.5 5.203 1 97.81 75 ALA B C 1
ATOM 2098 O O . ALA B 1 75 ? 0.967 24.25 6.184 1 97.81 75 ALA B O 1
ATOM 2099 N N . ALA B 1 76 ? 0.892 22.203 5.316 1 98.5 76 ALA B N 1
ATOM 2100 C CA . ALA B 1 76 ? 0.495 21.578 6.57 1 98.5 76 ALA B CA 1
ATOM 2101 C C . ALA B 1 76 ? 1.699 21.359 7.484 1 98.5 76 ALA B C 1
ATOM 2103 O O . ALA B 1 76 ? 2.771 20.953 7.023 1 98.5 76 ALA B O 1
ATOM 2104 N N . THR B 1 77 ? 1.535 21.688 8.758 1 98.44 77 THR B N 1
ATOM 2105 C CA . THR B 1 77 ? 2.523 21.281 9.758 1 98.44 77 THR B CA 1
ATOM 2106 C C . THR B 1 77 ? 2.293 19.844 10.195 1 98.44 77 THR B C 1
ATOM 2108 O O . THR B 1 77 ? 3.232 19.141 10.594 1 98.44 77 THR B O 1
ATOM 2111 N N . ASP B 1 78 ? 1.031 19.453 10.195 1 98.81 78 ASP B N 1
ATOM 2112 C CA . ASP B 1 78 ? 0.582 18.109 10.547 1 98.81 78 ASP B CA 1
ATOM 2113 C C . ASP B 1 78 ? -0.203 17.484 9.398 1 98.81 78 ASP B C 1
ATOM 2115 O O . ASP B 1 78 ? -1.285 17.953 9.047 1 98.81 78 ASP B O 1
ATOM 2119 N N . LEU B 1 79 ? 0.363 16.484 8.828 1 98.94 79 LEU B N 1
ATOM 2120 C CA . LEU B 1 79 ? -0.288 15.719 7.773 1 98.94 79 LEU B CA 1
ATOM 2121 C C . LEU B 1 79 ? -0.904 14.445 8.336 1 98.94 79 LEU B C 1
ATOM 2123 O O . LEU B 1 79 ? -0.2 13.602 8.898 1 98.94 79 LEU B O 1
ATOM 2127 N N . VAL B 1 80 ? -2.213 14.273 8.258 1 98.94 80 VAL B N 1
ATOM 2128 C CA . VAL B 1 80 ? -2.918 13.094 8.758 1 98.94 80 VAL B CA 1
ATOM 2129 C C . VAL B 1 80 ? -3.396 12.242 7.586 1 98.94 80 VAL B C 1
ATOM 2131 O O . VAL B 1 80 ? -4.309 12.633 6.855 1 98.94 80 VAL B O 1
ATOM 2134 N N . ILE B 1 81 ? -2.762 11.117 7.418 1 98.94 81 ILE B N 1
ATOM 2135 C CA . ILE B 1 81 ? -3.25 10.141 6.457 1 98.94 81 ILE B CA 1
ATOM 2136 C C . ILE B 1 81 ? -4.367 9.312 7.086 1 98.94 81 ILE B C 1
ATOM 2138 O O . ILE B 1 81 ? -4.102 8.422 7.898 1 98.94 81 ILE B O 1
ATOM 2142 N N . ALA B 1 82 ? -5.566 9.617 6.762 1 98.81 82 ALA B N 1
ATOM 2143 C CA . ALA B 1 82 ? -6.711 8.812 7.184 1 98.81 82 ALA B CA 1
ATOM 2144 C C . ALA B 1 82 ? -7.078 7.781 6.121 1 98.81 82 ALA B C 1
ATOM 2146 O O . ALA B 1 82 ? -7.797 8.094 5.168 1 98.81 82 ALA B O 1
ATOM 2147 N N . SER B 1 83 ? -6.621 6.621 6.277 1 98.25 83 SER B N 1
ATOM 2148 C CA . SER B 1 83 ? -6.797 5.523 5.328 1 98.25 83 SER B CA 1
ATOM 2149 C C . SER B 1 83 ? -7.285 4.262 6.027 1 98.25 83 SER B C 1
ATOM 2151 O O . SER B 1 83 ? -6.703 3.832 7.027 1 98.25 83 SER B O 1
ATOM 2153 N N . PRO B 1 84 ? -8.391 3.625 5.535 1 96.81 84 PRO B N 1
ATOM 2154 C CA . PRO B 1 84 ? -8.719 2.293 6.055 1 96.81 84 PRO B CA 1
ATOM 2155 C C . PRO B 1 84 ? -7.586 1.29 5.84 1 96.81 84 PRO B C 1
ATOM 2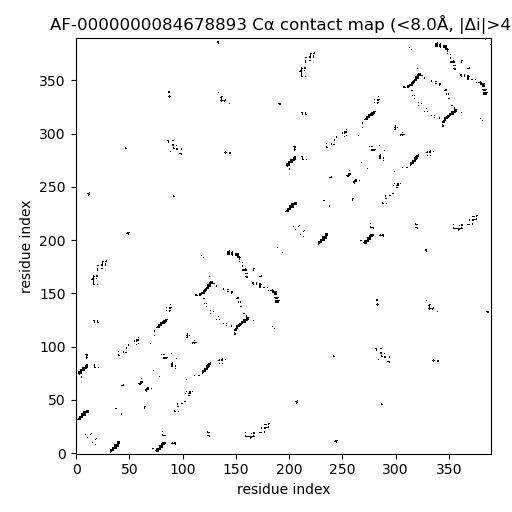157 O O . PRO B 1 84 ? -6.668 1.543 5.055 1 96.81 84 PRO B O 1
ATOM 2160 N N . LEU B 1 85 ? -7.609 0.239 6.617 1 98 85 LEU B N 1
ATOM 2161 C CA . LEU B 1 85 ? -6.711 -0.883 6.367 1 98 85 LEU B CA 1
ATOM 2162 C C . LEU B 1 85 ? -7.285 -1.814 5.305 1 98 85 LEU B C 1
ATOM 2164 O O . LEU B 1 85 ? -8.117 -2.672 5.609 1 98 85 LEU B O 1
ATOM 2168 N N . TYR B 1 86 ? -6.879 -1.684 4.098 1 96.88 86 TYR B N 1
ATOM 2169 C CA . TYR B 1 86 ? -7.262 -2.529 2.973 1 96.88 86 TYR B CA 1
ATOM 2170 C C . TYR B 1 86 ? -6.113 -3.438 2.555 1 96.88 86 TYR B C 1
ATOM 2172 O O . TYR B 1 86 ? -5.047 -2.957 2.158 1 96.88 86 TYR B O 1
ATOM 2180 N N . TRP B 1 87 ? -6.402 -4.734 2.752 1 97.94 87 TRP B N 1
ATOM 2181 C CA . TRP B 1 87 ? -5.395 -5.73 2.406 1 97.94 87 TRP B CA 1
ATOM 2182 C C . TRP B 1 87 ? -4.051 -5.387 3.039 1 97.94 87 TRP B C 1
ATOM 2184 O O . TRP B 1 87 ? -3.021 -5.375 2.359 1 97.94 87 TRP B O 1
ATOM 2194 N N . TYR B 1 88 ? -4.121 -4.992 4.258 1 98.62 88 TYR B N 1
ATOM 2195 C CA . TYR B 1 88 ? -3.059 -4.852 5.246 1 98.62 88 TYR B CA 1
ATOM 2196 C C . TYR B 1 88 ? -2.064 -3.777 4.828 1 98.62 88 TYR B C 1
ATOM 2198 O O . TYR B 1 88 ? -0.869 -3.883 5.113 1 98.62 88 TYR B O 1
ATOM 2206 N N . SER B 1 89 ? -2.475 -2.785 4.137 1 98.5 89 SER B N 1
ATOM 2207 C CA . SER B 1 89 ? -1.779 -1.551 3.785 1 98.5 89 SER B CA 1
ATOM 2208 C C . SER B 1 89 ? -2.752 -0.384 3.658 1 98.5 89 SER B C 1
ATOM 2210 O O . SER B 1 89 ? -3.939 -0.523 3.963 1 98.5 89 SER B O 1
ATOM 2212 N N . VAL B 1 90 ? -2.217 0.804 3.346 1 98.75 90 VAL B N 1
ATOM 2213 C CA . VAL B 1 90 ? -3.074 1.948 3.053 1 98.75 90 VAL B CA 1
ATOM 2214 C C . VAL B 1 90 ? -3.891 1.673 1.792 1 98.75 90 VAL B C 1
ATOM 2216 O O . VAL B 1 90 ? -3.561 0.773 1.016 1 98.75 90 VAL B O 1
ATOM 2219 N N . SER B 1 91 ? -4.969 2.426 1.635 1 97.88 91 SER B N 1
ATOM 2220 C CA . SER B 1 91 ? -5.824 2.271 0.464 1 97.88 91 SER B CA 1
ATOM 2221 C C . SER B 1 91 ? -5.074 2.605 -0.82 1 97.88 91 SER B C 1
ATOM 2223 O O . SER B 1 91 ? -4.051 3.291 -0.784 1 97.88 91 SER B O 1
ATOM 2225 N N . SER B 1 92 ? -5.613 2.119 -1.941 1 97.62 92 SER B N 1
ATOM 2226 C CA . SER B 1 92 ? -4.98 2.404 -3.225 1 97.62 92 SER B CA 1
ATOM 2227 C C . SER B 1 92 ? -5.004 3.898 -3.533 1 97.62 92 SER B C 1
ATOM 2229 O O . SER B 1 92 ? -4.082 4.422 -4.164 1 97.62 92 SER B O 1
ATOM 2231 N N . LEU B 1 93 ? -6.039 4.648 -3.104 1 97.62 93 LEU B N 1
ATOM 2232 C CA . LEU B 1 93 ? -6.086 6.094 -3.277 1 97.62 93 LEU B CA 1
ATOM 2233 C C . LEU B 1 93 ? -4.953 6.77 -2.514 1 97.62 93 LEU B C 1
ATOM 2235 O O . LEU B 1 93 ? -4.25 7.625 -3.061 1 97.62 93 LEU B O 1
ATOM 2239 N N . THR B 1 94 ? -4.836 6.355 -1.271 1 98.62 94 THR B N 1
ATOM 2240 C CA . THR B 1 94 ? -3.758 6.898 -0.452 1 98.62 94 THR B CA 1
ATOM 2241 C C . THR B 1 94 ? -2.396 6.559 -1.053 1 98.62 94 THR B C 1
ATOM 2243 O O . THR B 1 94 ? -1.506 7.41 -1.107 1 98.62 94 THR B O 1
ATOM 2246 N N . LYS B 1 95 ? -2.252 5.273 -1.485 1 98.5 95 LYS B N 1
ATOM 2247 C CA . LYS B 1 95 ? -0.966 4.855 -2.037 1 98.5 95 LYS B CA 1
ATOM 2248 C C . LYS B 1 95 ? -0.609 5.672 -3.277 1 98.5 95 LYS B C 1
ATOM 2250 O O . LYS B 1 95 ? 0.561 5.988 -3.502 1 98.5 95 LYS B O 1
ATOM 2255 N N . ARG B 1 96 ? -1.543 5.918 -4.113 1 97.56 96 ARG B N 1
ATOM 2256 C CA . ARG B 1 96 ? -1.312 6.746 -5.293 1 97.56 96 ARG B CA 1
ATOM 2257 C C . ARG B 1 96 ? -0.855 8.148 -4.898 1 97.56 96 ARG B C 1
ATOM 2259 O O . ARG B 1 96 ? 0.074 8.695 -5.496 1 97.56 96 ARG B O 1
ATOM 2266 N N . TYR B 1 97 ? -1.483 8.727 -3.912 1 98.56 97 TYR B N 1
ATOM 2267 C CA . TYR B 1 97 ? -1.082 10.016 -3.367 1 98.56 97 TYR B CA 1
ATOM 2268 C C . TYR B 1 97 ? 0.375 9.992 -2.92 1 98.56 97 TYR B C 1
ATOM 2270 O O . TYR B 1 97 ? 1.158 10.875 -3.287 1 98.56 97 TYR B O 1
ATOM 2278 N N . LEU B 1 98 ? 0.782 8.969 -2.15 1 98.62 98 LEU B N 1
ATOM 2279 C CA . LEU B 1 98 ? 2.158 8.836 -1.685 1 98.62 98 LEU B CA 1
ATOM 2280 C C . LEU B 1 98 ? 3.115 8.672 -2.859 1 98.62 98 LEU B C 1
ATOM 2282 O O . LEU B 1 98 ? 4.199 9.258 -2.869 1 98.62 98 LEU B O 1
ATOM 2286 N N . ASP B 1 99 ? 2.715 7.84 -3.857 1 97.31 99 ASP B N 1
ATOM 2287 C CA . ASP B 1 99 ? 3.588 7.617 -5.004 1 97.31 99 ASP B CA 1
ATOM 2288 C C . ASP B 1 99 ? 3.865 8.922 -5.746 1 97.31 99 ASP B C 1
ATOM 2290 O O . ASP B 1 99 ? 4.953 9.117 -6.289 1 97.31 99 ASP B O 1
ATOM 2294 N N . HIS B 1 100 ? 2.957 9.875 -5.766 1 96.62 100 HIS B N 1
ATOM 2295 C CA . HIS B 1 100 ? 3.133 11.156 -6.441 1 96.62 100 HIS B CA 1
ATOM 2296 C C . HIS B 1 100 ? 4.176 12.016 -5.734 1 96.62 100 HIS B C 1
ATOM 2298 O O . HIS B 1 100 ? 4.723 12.945 -6.324 1 96.62 100 HIS B O 1
ATOM 2304 N N . TRP B 1 101 ? 4.449 11.719 -4.453 1 97.19 101 TRP B N 1
ATOM 2305 C CA . TRP B 1 101 ? 5.52 12.422 -3.758 1 97.19 101 TRP B CA 1
ATOM 2306 C C . TRP B 1 101 ? 6.844 12.273 -4.504 1 97.19 101 TRP B C 1
ATOM 2308 O O . TRP B 1 101 ? 7.688 13.172 -4.469 1 97.19 101 TRP B O 1
ATOM 2318 N N . SER B 1 102 ? 7.023 11.102 -5.203 1 94.75 102 SER B N 1
ATOM 2319 C CA . SER B 1 102 ? 8.25 10.875 -5.961 1 94.75 102 SER B CA 1
ATOM 2320 C C . SER B 1 102 ? 8.422 11.922 -7.059 1 94.75 102 SER B C 1
ATOM 2322 O O . SER B 1 102 ? 9.531 12.406 -7.293 1 94.75 102 SER B O 1
ATOM 2324 N N . GLY B 1 103 ? 7.27 12.227 -7.73 1 92.69 103 GLY B N 1
ATOM 2325 C CA . GLY B 1 103 ? 7.316 13.289 -8.719 1 92.69 103 GLY B CA 1
ATOM 2326 C C . GLY B 1 103 ? 7.625 14.648 -8.125 1 92.69 103 GLY B C 1
ATOM 2327 O O . GLY B 1 103 ? 8.391 15.43 -8.688 1 92.69 103 GLY B O 1
ATOM 2328 N N . TRP B 1 104 ? 7.023 14.938 -6.98 1 94.94 104 TRP B N 1
ATOM 2329 C CA . TRP B 1 104 ? 7.234 16.203 -6.297 1 94.94 104 TRP B CA 1
ATOM 2330 C C . TRP B 1 104 ? 8.68 16.344 -5.828 1 94.94 104 TRP B C 1
ATOM 2332 O O . TRP B 1 104 ? 9.266 17.422 -5.914 1 94.94 104 TRP B O 1
ATOM 2342 N N . LEU B 1 105 ? 9.312 15.273 -5.383 1 94.69 105 LEU B N 1
ATOM 2343 C CA . LEU B 1 105 ? 10.703 15.258 -4.957 1 94.69 105 LEU B CA 1
ATOM 2344 C C . LEU B 1 105 ? 11.633 15.648 -6.105 1 94.69 105 LEU B C 1
ATOM 2346 O O . LEU B 1 105 ? 12.695 16.234 -5.879 1 94.69 105 LEU B O 1
ATOM 2350 N N . ARG B 1 106 ? 11.195 15.398 -7.316 1 91.69 106 ARG B N 1
ATOM 2351 C CA . ARG B 1 106 ? 12.062 15.57 -8.477 1 91.69 106 ARG B CA 1
ATOM 2352 C C . ARG B 1 106 ? 11.734 16.859 -9.219 1 91.69 106 ARG B C 1
ATOM 2354 O O . ARG B 1 106 ? 12.344 17.172 -10.242 1 91.69 106 ARG B O 1
ATOM 2361 N N . THR B 1 107 ? 10.758 17.531 -8.75 1 92.06 107 THR B N 1
ATOM 2362 C CA . THR B 1 107 ? 10.367 18.781 -9.383 1 92.06 107 THR B CA 1
ATOM 2363 C C . THR B 1 107 ? 11.391 19.875 -9.086 1 92.06 107 THR B C 1
ATOM 2365 O O . THR B 1 107 ? 11.586 20.25 -7.93 1 92.06 107 THR B O 1
ATOM 2368 N N . PRO B 1 108 ? 12.023 20.344 -10.102 1 90.12 108 PRO B N 1
ATOM 2369 C CA . PRO B 1 108 ? 13.047 21.375 -9.875 1 90.12 108 PRO B CA 1
ATOM 2370 C C . PRO B 1 108 ? 12.5 22.609 -9.156 1 90.12 108 PRO B C 1
ATOM 2372 O O . PRO B 1 108 ? 11.406 23.078 -9.484 1 90.12 108 PRO B O 1
ATOM 2375 N N . GLY B 1 109 ? 13.219 23.062 -8.211 1 90.81 109 GLY B N 1
ATOM 2376 C CA . GLY B 1 109 ? 12.867 24.297 -7.523 1 90.81 109 GLY B CA 1
ATOM 2377 C C . GLY B 1 109 ? 11.898 24.094 -6.375 1 90.81 109 GLY B C 1
ATOM 2378 O O . GLY B 1 109 ? 11.695 24.984 -5.559 1 90.81 109 GLY B O 1
ATOM 2379 N N . LEU B 1 110 ? 11.227 23 -6.246 1 91.19 110 LEU B N 1
ATOM 2380 C CA . LEU B 1 110 ? 10.211 22.75 -5.227 1 91.19 110 LEU B CA 1
ATOM 2381 C C . LEU B 1 110 ? 10.852 22.344 -3.906 1 91.19 110 LEU B C 1
ATOM 2383 O O . LEU B 1 110 ? 10.375 22.734 -2.836 1 91.19 110 LEU B O 1
ATOM 2387 N N . ASP B 1 111 ? 11.93 21.625 -3.84 1 94.12 111 ASP B N 1
ATOM 2388 C CA . ASP B 1 111 ? 12.602 21.078 -2.662 1 94.12 111 ASP B CA 1
ATOM 2389 C C . ASP B 1 111 ? 11.594 20.406 -1.723 1 94.12 111 ASP B C 1
ATOM 2391 O O . ASP B 1 111 ? 11.539 20.734 -0.537 1 94.12 111 ASP B O 1
ATOM 2395 N N . PHE B 1 112 ? 10.852 19.578 -2.139 1 97.38 112 PHE B N 1
ATOM 2396 C CA . PHE B 1 112 ? 9.758 18.891 -1.444 1 97.38 112 PHE B CA 1
ATOM 2397 C C . PHE B 1 112 ? 10.258 18.266 -0.147 1 97.38 112 PHE B C 1
ATOM 2399 O O . PHE B 1 112 ? 9.617 18.406 0.898 1 97.38 112 PHE B O 1
ATOM 2406 N N . ARG B 1 113 ? 11.391 17.609 -0.164 1 97.69 113 ARG B N 1
ATOM 2407 C CA . ARG B 1 113 ? 11.93 16.953 1.026 1 97.69 113 ARG B CA 1
ATOM 2408 C C . ARG B 1 113 ? 12.219 17.969 2.125 1 97.69 113 ARG B C 1
ATOM 2410 O O . ARG B 1 113 ? 11.844 17.766 3.281 1 97.69 113 ARG B O 1
ATOM 2417 N N . ALA B 1 114 ? 12.859 19.016 1.778 1 98 114 ALA B N 1
ATOM 2418 C CA . ALA B 1 114 ? 13.141 20.078 2.75 1 98 114 ALA B CA 1
ATOM 2419 C C . ALA B 1 114 ? 11.852 20.688 3.285 1 98 114 ALA B C 1
ATOM 2421 O O . ALA B 1 114 ? 11.758 21.031 4.469 1 98 114 ALA B O 1
ATOM 2422 N N . GLY B 1 115 ? 10.875 20.844 2.387 1 98.06 115 GLY B N 1
ATOM 2423 C CA . GLY B 1 115 ? 9.594 21.422 2.771 1 98.06 115 GLY B CA 1
ATOM 2424 C C . GLY B 1 115 ? 8.836 20.562 3.768 1 98.06 115 GLY B C 1
ATOM 2425 O O . GLY B 1 115 ? 8.055 21.078 4.57 1 98.06 115 GLY B O 1
ATOM 2426 N N . MET B 1 116 ? 9.102 19.25 3.738 1 98.62 116 MET B N 1
ATOM 2427 C CA . MET B 1 116 ? 8.375 18.328 4.594 1 98.62 116 MET B CA 1
ATOM 2428 C C . MET B 1 116 ? 9.133 18.062 5.887 1 98.62 116 MET B C 1
ATOM 2430 O O . MET B 1 116 ? 8.555 17.609 6.875 1 98.62 116 MET B O 1
ATOM 2434 N N . ALA B 1 117 ? 10.422 18.328 5.879 1 98.62 117 ALA B N 1
ATOM 2435 C CA . ALA B 1 117 ? 11.273 18.016 7.02 1 98.62 117 ALA B CA 1
ATOM 2436 C C . ALA B 1 117 ? 10.789 18.719 8.281 1 98.62 117 ALA B C 1
ATOM 2438 O O . ALA B 1 117 ? 10.453 19.906 8.242 1 98.62 117 ALA B O 1
ATOM 2439 N N . GLY B 1 118 ? 10.688 17.938 9.312 1 98.12 118 GLY B N 1
ATOM 2440 C CA . GLY B 1 118 ? 10.305 18.5 10.602 1 98.12 118 GLY B CA 1
ATOM 2441 C C . GLY B 1 118 ? 8.805 18.516 10.828 1 98.12 118 GLY B C 1
ATOM 2442 O O . GLY B 1 118 ? 8.344 18.672 11.953 1 98.12 118 GLY B O 1
ATOM 2443 N N . HIS B 1 119 ? 7.988 18.422 9.75 1 98.5 119 HIS B N 1
ATOM 2444 C CA . HIS B 1 119 ? 6.543 18.312 9.906 1 98.5 119 HIS B CA 1
ATOM 2445 C C . HIS B 1 119 ? 6.148 16.953 10.469 1 98.5 119 HIS B C 1
ATOM 2447 O O . HIS B 1 119 ? 6.988 16.062 10.578 1 98.5 119 HIS B O 1
ATOM 2453 N N . THR B 1 120 ? 4.938 16.844 10.906 1 98.81 120 THR B N 1
ATOM 2454 C CA . THR B 1 120 ? 4.512 15.617 11.562 1 98.81 120 THR B CA 1
ATOM 2455 C C . THR B 1 120 ? 3.559 14.828 10.672 1 98.81 120 THR B C 1
ATOM 2457 O O . THR B 1 120 ? 2.607 15.383 10.125 1 98.81 120 THR B O 1
ATOM 2460 N N . LEU B 1 121 ? 3.869 13.57 10.445 1 98.94 121 LEU B N 1
ATOM 2461 C CA . LEU B 1 121 ? 2.961 12.625 9.812 1 98.94 121 LEU B CA 1
ATOM 2462 C C . LEU B 1 121 ? 2.186 11.828 10.852 1 98.94 121 LEU B C 1
ATOM 2464 O O . LEU B 1 121 ? 2.766 11.352 11.828 1 98.94 121 LEU B O 1
ATOM 2468 N N . TRP B 1 122 ? 0.858 11.805 10.719 1 98.94 122 TRP B N 1
ATOM 2469 C CA . TRP B 1 122 ? -0.061 11 11.516 1 98.94 122 TRP B CA 1
ATOM 2470 C C . TRP B 1 122 ? -0.824 10.016 10.633 1 98.94 122 TRP B C 1
ATOM 2472 O O . TRP B 1 122 ? -0.977 10.234 9.43 1 98.94 122 TRP B O 1
ATOM 2482 N N . GLY B 1 123 ? -1.235 8.93 11.273 1 98.94 123 GLY B N 1
ATOM 2483 C CA . GLY B 1 123 ? -2.152 8.023 10.602 1 98.94 123 GLY B CA 1
ATOM 2484 C C . GLY B 1 123 ? -3.434 7.789 11.383 1 98.94 123 GLY B C 1
ATOM 2485 O O . GLY B 1 123 ? -3.439 7.859 12.617 1 98.94 123 GLY B O 1
ATOM 2486 N N . VAL B 1 124 ? -4.504 7.59 10.758 1 98.94 124 VAL B N 1
ATOM 2487 C CA . VAL B 1 124 ? -5.762 7.086 11.297 1 98.94 124 VAL B CA 1
ATOM 2488 C C . VAL B 1 124 ? -6.285 5.957 10.414 1 98.94 124 VAL B C 1
ATOM 2490 O O . VAL B 1 124 ? -6.352 6.098 9.188 1 98.94 124 VAL B O 1
ATOM 2493 N N . ALA B 1 125 ? -6.621 4.832 11.031 1 98.69 125 ALA B N 1
ATOM 2494 C CA . ALA B 1 125 ? -7.094 3.693 10.242 1 98.69 125 ALA B CA 1
ATOM 2495 C C . ALA B 1 125 ? -8.109 2.869 11.031 1 98.69 125 ALA B C 1
ATOM 2497 O O . ALA B 1 125 ? -7.926 2.615 12.219 1 98.69 125 ALA B O 1
ATOM 2498 N N . ALA B 1 126 ? -9.164 2.486 10.383 1 97.38 126 ALA B N 1
ATOM 2499 C CA . ALA B 1 126 ? -10.086 1.486 10.914 1 97.38 126 ALA B CA 1
ATOM 2500 C C . ALA B 1 126 ? -9.828 0.118 10.289 1 97.38 126 ALA B C 1
ATOM 2502 O O . ALA B 1 126 ? -9.594 0.014 9.078 1 97.38 126 ALA B O 1
ATOM 2503 N N . LEU B 1 127 ? -9.75 -0.877 11.078 1 96.69 127 LEU B N 1
ATOM 2504 C CA . LEU B 1 127 ? -9.57 -2.24 10.594 1 96.69 127 LEU B CA 1
ATOM 2505 C C . LEU B 1 127 ? -10.695 -3.146 11.094 1 96.69 127 LEU B C 1
ATOM 2507 O O . LEU B 1 127 ? -11.305 -2.871 12.125 1 96.69 127 LEU B O 1
ATOM 2511 N N . ALA B 1 128 ? -10.992 -4.137 10.328 1 92.62 128 ALA B N 1
ATOM 2512 C CA . ALA B 1 128 ? -12.039 -5.098 10.672 1 92.62 128 ALA B CA 1
ATOM 2513 C C . ALA B 1 128 ? -11.539 -6.113 11.695 1 92.62 128 ALA B C 1
ATOM 2515 O O . ALA B 1 128 ? -12.297 -6.547 12.562 1 92.62 128 ALA B O 1
ATOM 2516 N N . ASP B 1 129 ? -10.297 -6.449 11.555 1 90.5 129 ASP B N 1
ATOM 2517 C CA . ASP B 1 129 ? -9.703 -7.43 12.453 1 90.5 129 ASP B CA 1
ATOM 2518 C C . ASP B 1 129 ? -9.562 -6.871 13.867 1 90.5 129 ASP B C 1
ATOM 2520 O O . ASP B 1 129 ? -9.219 -5.703 14.047 1 90.5 129 ASP B O 1
ATOM 2524 N N . ARG B 1 130 ? -9.703 -7.652 14.836 1 91.31 130 ARG B N 1
ATOM 2525 C CA . ARG B 1 130 ? -9.586 -7.211 16.219 1 91.31 130 ARG B CA 1
ATOM 2526 C C . ARG B 1 130 ? -8.125 -7.176 16.672 1 91.31 130 ARG B C 1
ATOM 2528 O O . ARG B 1 130 ? -7.785 -6.512 17.641 1 91.31 130 ARG B O 1
ATOM 2535 N N . GLU B 1 131 ? -7.305 -7.926 15.945 1 95.62 131 GLU B N 1
ATOM 2536 C CA . GLU B 1 131 ? -5.875 -7.922 16.234 1 95.62 131 GLU B CA 1
ATOM 2537 C C . GLU B 1 131 ? -5.184 -6.723 15.586 1 95.62 131 GLU B C 1
ATOM 2539 O O . GLU B 1 131 ? -4.996 -6.688 14.367 1 95.62 131 GLU B O 1
ATOM 2544 N N . PRO B 1 132 ? -4.742 -5.75 16.406 1 95.94 132 PRO B N 1
ATOM 2545 C CA . PRO B 1 132 ? -4.227 -4.508 15.828 1 95.94 132 PRO B CA 1
ATOM 2546 C C . PRO B 1 132 ? -2.902 -4.703 15.094 1 95.94 132 PRO B C 1
ATOM 2548 O O . PRO B 1 132 ? -2.568 -3.928 14.195 1 95.94 132 PRO B O 1
ATOM 2551 N N . SER B 1 133 ? -2.145 -5.75 15.43 1 97.44 133 SER B N 1
ATOM 2552 C CA . SER B 1 133 ? -0.824 -5.949 14.844 1 97.44 133 SER B CA 1
ATOM 2553 C C . SER B 1 133 ? -0.921 -6.246 13.344 1 97.44 133 SER B C 1
ATOM 2555 O O . SER B 1 133 ? 0.077 -6.168 12.625 1 97.44 133 SER B O 1
ATOM 2557 N N . VAL B 1 134 ? -2.092 -6.594 12.836 1 98.12 134 VAL B N 1
ATOM 2558 C CA . VAL B 1 134 ? -2.252 -6.844 11.406 1 98.12 134 VAL B CA 1
ATOM 2559 C C . VAL B 1 134 ? -2.072 -5.539 10.633 1 98.12 134 VAL B C 1
ATOM 2561 O O . VAL B 1 134 ? -1.896 -5.555 9.414 1 98.12 134 VAL B O 1
ATOM 2564 N N . ALA B 1 135 ? -2.098 -4.387 11.398 1 98.62 135 ALA B N 1
ATOM 2565 C CA . ALA B 1 135 ? -1.927 -3.074 10.773 1 98.62 135 ALA B CA 1
ATOM 2566 C C . ALA B 1 135 ? -0.454 -2.676 10.734 1 98.62 135 ALA B C 1
ATOM 2568 O O . ALA B 1 135 ? -0.106 -1.62 10.203 1 98.62 135 ALA B O 1
ATOM 2569 N N . ASP B 1 136 ? 0.477 -3.512 11.203 1 98.69 136 ASP B N 1
ATOM 2570 C CA . ASP B 1 136 ? 1.891 -3.162 11.305 1 98.69 136 ASP B CA 1
ATOM 2571 C C . ASP B 1 136 ? 2.459 -2.785 9.938 1 98.69 136 ASP B C 1
ATOM 2573 O O . ASP B 1 136 ? 3.252 -1.848 9.828 1 98.69 136 ASP B O 1
ATOM 2577 N N . PRO B 1 137 ? 2.068 -3.5 8.867 1 98.88 137 PRO B N 1
ATOM 2578 C CA . PRO B 1 137 ? 2.596 -3.092 7.566 1 98.88 137 PRO B CA 1
ATOM 2579 C C . PRO B 1 137 ? 2.18 -1.675 7.18 1 98.88 137 PRO B C 1
ATOM 2581 O O . PRO B 1 137 ? 2.988 -0.913 6.645 1 98.88 137 PRO B O 1
ATOM 2584 N N . LEU B 1 138 ? 0.928 -1.288 7.457 1 98.88 138 LEU B N 1
ATOM 2585 C CA . LEU B 1 138 ? 0.454 0.067 7.199 1 98.88 138 LEU B CA 1
ATOM 2586 C C . LEU B 1 138 ? 1.232 1.082 8.031 1 98.88 138 LEU B C 1
ATOM 2588 O O . LEU B 1 138 ? 1.682 2.105 7.508 1 98.88 138 LEU B O 1
ATOM 2592 N N . VAL B 1 139 ? 1.455 0.773 9.289 1 98.88 139 VAL B N 1
ATOM 2593 C CA . VAL B 1 139 ? 2.197 1.647 10.188 1 98.88 139 VAL B CA 1
ATOM 2594 C C . VAL B 1 139 ? 3.635 1.799 9.695 1 98.88 139 VAL B C 1
ATOM 2596 O O . VAL B 1 139 ? 4.172 2.908 9.656 1 98.88 139 VAL B O 1
ATOM 2599 N N . GLY B 1 140 ? 4.246 0.67 9.32 1 98.88 140 GLY B N 1
ATOM 2600 C CA . GLY B 1 140 ? 5.609 0.7 8.82 1 98.88 140 GLY B CA 1
ATOM 2601 C C . GLY B 1 140 ? 5.77 1.535 7.562 1 98.88 140 GLY B C 1
ATOM 2602 O O . GLY B 1 140 ? 6.762 2.25 7.406 1 98.88 140 GLY B O 1
ATOM 2603 N N . THR B 1 141 ? 4.836 1.433 6.641 1 98.94 141 THR B N 1
ATOM 2604 C CA . THR B 1 141 ? 4.836 2.23 5.422 1 98.94 141 THR B CA 1
ATOM 2605 C C . THR B 1 141 ? 4.871 3.721 5.746 1 98.94 141 THR B C 1
ATOM 2607 O O . THR B 1 141 ? 5.715 4.453 5.227 1 98.94 141 THR B O 1
ATOM 2610 N N . LEU B 1 142 ? 3.979 4.156 6.645 1 98.94 142 LEU B N 1
ATOM 2611 C CA . LEU B 1 142 ? 3.893 5.574 6.988 1 98.94 142 LEU B CA 1
ATOM 2612 C C . LEU B 1 142 ? 5.129 6.02 7.762 1 98.94 142 LEU B C 1
ATOM 2614 O O . LEU B 1 142 ? 5.695 7.078 7.477 1 98.94 142 LEU B O 1
ATOM 2618 N N . ASN B 1 143 ? 5.555 5.203 8.688 1 98.88 143 ASN B N 1
ATOM 2619 C CA . ASN B 1 143 ? 6.738 5.547 9.469 1 98.88 143 ASN B CA 1
ATOM 2620 C C . ASN B 1 143 ? 7.969 5.699 8.578 1 98.88 143 ASN B C 1
ATOM 2622 O O . ASN B 1 143 ? 8.703 6.684 8.695 1 98.88 143 ASN B O 1
ATOM 2626 N N . ASN B 1 144 ? 8.211 4.688 7.754 1 98.88 144 ASN B N 1
ATOM 2627 C CA . ASN B 1 144 ? 9.391 4.723 6.898 1 98.88 144 ASN B CA 1
ATOM 2628 C C . ASN B 1 144 ? 9.344 5.898 5.93 1 98.88 144 ASN B C 1
ATOM 2630 O O . ASN B 1 144 ? 10.375 6.496 5.621 1 98.88 144 ASN B O 1
ATOM 2634 N N . SER B 1 145 ? 8.156 6.25 5.398 1 98.88 145 SER B N 1
ATOM 2635 C CA . SER B 1 145 ? 8.016 7.41 4.531 1 98.88 145 SER B CA 1
ATOM 2636 C C . SER B 1 145 ? 8.352 8.703 5.273 1 98.88 145 SER B C 1
ATOM 2638 O O . SER B 1 145 ? 9.047 9.562 4.742 1 98.88 145 SER B O 1
ATOM 2640 N N . ALA B 1 146 ? 7.859 8.82 6.531 1 98.88 146 ALA B N 1
ATOM 2641 C CA . ALA B 1 146 ? 8.188 9.969 7.371 1 98.88 146 ALA B CA 1
ATOM 2642 C C . ALA B 1 146 ? 9.688 10.055 7.621 1 98.88 146 ALA B C 1
ATOM 2644 O O . ALA B 1 146 ? 10.273 11.141 7.551 1 98.88 146 ALA B O 1
ATOM 2645 N N . ALA B 1 147 ? 10.266 8.891 7.906 1 98.75 147 ALA B N 1
ATOM 2646 C CA . ALA B 1 147 ? 11.695 8.844 8.18 1 98.75 147 ALA B CA 1
ATOM 2647 C C . ALA B 1 147 ? 12.5 9.32 6.973 1 98.75 147 ALA B C 1
ATOM 2649 O O . ALA B 1 147 ? 13.43 10.117 7.117 1 98.75 147 ALA B O 1
ATOM 2650 N N . TYR B 1 148 ? 12.164 8.891 5.836 1 98.31 148 TYR B N 1
ATOM 2651 C CA . TYR B 1 148 ? 12.852 9.289 4.609 1 98.31 148 TYR B CA 1
ATOM 2652 C C . TYR B 1 148 ? 12.797 10.797 4.426 1 98.31 148 TYR B C 1
ATOM 2654 O O . TYR B 1 148 ? 13.789 11.414 4.004 1 98.31 148 TYR B O 1
ATOM 2662 N N . LEU B 1 149 ? 11.656 11.367 4.742 1 98.62 149 LEU B N 1
ATOM 2663 C CA . LEU B 1 149 ? 11.445 12.789 4.473 1 98.62 149 LEU B CA 1
ATOM 2664 C C . LEU B 1 149 ? 11.945 13.641 5.633 1 98.62 149 LEU B C 1
ATOM 2666 O O . LEU B 1 149 ? 11.852 14.867 5.59 1 98.62 149 LEU B O 1
ATOM 2670 N N . GLY B 1 150 ? 12.422 13.008 6.703 1 98.56 150 GLY B N 1
ATOM 2671 C CA . GLY B 1 150 ? 12.883 13.75 7.867 1 98.56 150 GLY B CA 1
ATOM 2672 C C . GLY B 1 150 ? 11.75 14.328 8.695 1 98.56 150 GLY B C 1
ATOM 2673 O O . GLY B 1 150 ? 11.906 15.367 9.336 1 98.56 150 GLY B O 1
ATOM 2674 N N . MET B 1 151 ? 10.609 13.703 8.602 1 98.88 151 MET B N 1
ATOM 2675 C CA . MET B 1 151 ? 9.43 14.141 9.352 1 98.88 151 MET B CA 1
ATOM 2676 C C . MET B 1 151 ? 9.438 13.555 10.758 1 98.88 151 MET B C 1
ATOM 2678 O O . MET B 1 151 ? 10.258 12.688 11.07 1 98.88 151 MET B O 1
ATOM 2682 N N . ARG B 1 152 ? 8.586 14.094 11.609 1 98.88 152 ARG B N 1
ATOM 2683 C CA . ARG B 1 152 ? 8.172 13.414 12.828 1 98.88 152 ARG B CA 1
ATOM 2684 C C . ARG B 1 152 ? 7.023 12.445 12.547 1 98.88 152 ARG B C 1
ATOM 2686 O O . ARG B 1 152 ? 6.285 12.617 11.578 1 98.88 152 ARG B O 1
ATOM 2693 N N . PHE B 1 153 ? 6.938 11.469 13.391 1 98.88 153 PHE B N 1
ATOM 2694 C CA . PHE B 1 153 ? 5.867 10.5 13.219 1 98.88 153 PHE B CA 1
ATOM 2695 C C . PHE B 1 153 ? 5.07 10.336 14.508 1 98.88 153 PHE B C 1
ATOM 2697 O O . PHE B 1 153 ? 5.617 9.914 15.531 1 98.88 153 PHE B O 1
ATOM 2704 N N . GLY B 1 154 ? 3.799 10.625 14.461 1 98.69 154 GLY B N 1
ATOM 2705 C CA . GLY B 1 154 ? 2.941 10.602 15.633 1 98.69 154 GLY B CA 1
ATOM 2706 C C . GLY B 1 154 ? 2.285 9.25 15.859 1 98.69 154 GLY B C 1
ATOM 2707 O O . GLY B 1 154 ? 1.622 9.039 16.875 1 98.69 154 GLY B O 1
ATOM 2708 N N . GLY B 1 155 ? 2.504 8.336 14.906 1 98.62 155 GLY B N 1
ATOM 2709 C CA . GLY B 1 155 ? 1.862 7.031 14.992 1 98.62 155 GLY B CA 1
ATOM 2710 C C . GLY B 1 155 ? 0.545 6.965 14.242 1 98.62 155 GLY B C 1
ATOM 2711 O O . GLY B 1 155 ? 0.238 7.844 13.438 1 98.62 155 GLY B O 1
ATOM 2712 N N . VAL B 1 156 ? -0.125 5.84 14.445 1 98.88 156 VAL B N 1
ATOM 2713 C CA . VAL B 1 156 ? -1.403 5.613 13.781 1 98.88 156 VAL B CA 1
ATOM 2714 C C . VAL B 1 156 ? -2.486 5.34 14.82 1 98.88 156 VAL B C 1
ATOM 2716 O O . VAL B 1 156 ? -2.328 4.465 15.68 1 98.88 156 VAL B O 1
ATOM 2719 N N . LEU B 1 157 ? -3.516 6.145 14.82 1 98.88 157 LEU B N 1
ATOM 2720 C CA . LEU B 1 157 ? -4.719 5.879 15.609 1 98.88 157 LEU B CA 1
ATOM 2721 C C . LEU B 1 157 ? -5.555 4.777 14.961 1 98.88 157 LEU B C 1
ATOM 2723 O O . LEU B 1 157 ? -6.125 4.977 13.883 1 98.88 157 LEU B O 1
ATOM 2727 N N . LEU B 1 158 ? -5.602 3.625 15.617 1 98.75 158 LEU B N 1
ATOM 2728 C CA . LEU B 1 158 ? -6.324 2.479 15.078 1 98.75 158 LEU B CA 1
ATOM 2729 C C . LEU B 1 158 ? -7.699 2.352 15.727 1 98.75 158 LEU B C 1
ATOM 2731 O O . LEU B 1 158 ? -7.848 2.57 16.938 1 98.75 158 LEU B O 1
ATOM 2735 N N . GLY B 1 159 ? -8.672 2.123 14.922 1 98.56 159 GLY B N 1
ATOM 2736 C CA . GLY B 1 159 ? -10.008 1.768 15.383 1 98.56 159 GLY B CA 1
ATOM 273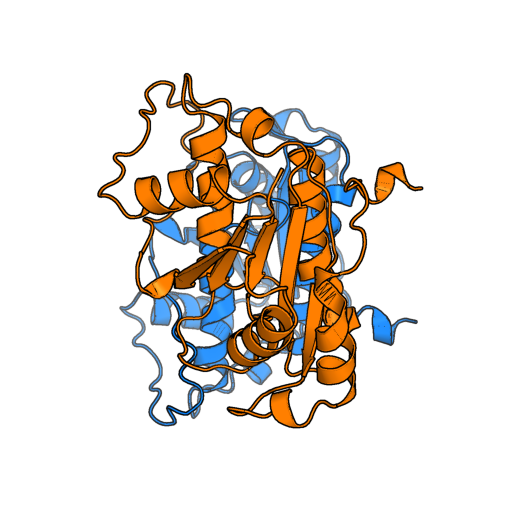7 C C . GLY B 1 159 ? -10.539 0.502 14.742 1 98.56 159 GLY B C 1
ATOM 2738 O O . GLY B 1 159 ? -9.992 0.032 13.742 1 98.56 159 GLY B O 1
ATOM 2739 N N . ASN B 1 160 ? -11.531 -0.08 15.367 1 97.62 160 ASN B N 1
ATOM 2740 C CA . ASN B 1 160 ? -12.141 -1.293 14.836 1 97.62 160 ASN B CA 1
ATOM 2741 C C . ASN B 1 160 ? -13.531 -1.016 14.273 1 97.62 160 ASN B C 1
ATOM 2743 O O . ASN B 1 160 ? -14.352 -0.352 14.922 1 97.62 160 ASN B O 1
ATOM 2747 N N . GLY B 1 161 ? -13.719 -1.487 13.055 1 94 161 GLY B N 1
ATOM 2748 C CA . GLY B 1 161 ? -15.031 -1.335 12.445 1 94 161 GLY B CA 1
ATOM 2749 C C . GLY B 1 161 ? -15.141 -2.021 11.094 1 94 161 GLY B C 1
ATOM 2750 O O . GLY B 1 161 ? -14.281 -1.85 10.234 1 94 161 GLY B O 1
ATOM 2751 N N . SER B 1 162 ? -16.203 -2.758 10.953 1 88.19 162 SER B N 1
ATOM 2752 C CA . SER B 1 162 ? -16.484 -3.43 9.695 1 88.19 162 SER B CA 1
ATOM 2753 C C . SER B 1 162 ? -17.75 -2.871 9.039 1 88.19 162 SER B C 1
ATOM 2755 O O . SER B 1 162 ? -17.781 -2.635 7.832 1 88.19 162 SER B O 1
ATOM 2757 N N . ALA B 1 163 ? -18.719 -2.643 9.828 1 89.31 163 ALA B N 1
ATOM 2758 C CA . ALA B 1 163 ? -19.969 -2.025 9.367 1 89.31 163 ALA B CA 1
ATOM 2759 C C . ALA B 1 163 ? -19.938 -0.516 9.578 1 89.31 163 ALA B C 1
ATOM 2761 O O . ALA B 1 163 ? -19.172 -0.012 10.398 1 89.31 163 ALA B O 1
ATOM 2762 N N . PRO B 1 164 ? -20.734 0.134 8.805 1 89.19 164 PRO B N 1
ATOM 2763 C CA . PRO B 1 164 ? -20.781 1.589 8.977 1 89.19 164 PRO B CA 1
ATOM 2764 C C . PRO B 1 164 ? -21.031 2.008 10.422 1 89.19 164 PRO B C 1
ATOM 2766 O O . PRO B 1 164 ? -21.984 1.531 11.047 1 89.19 164 PRO B O 1
ATOM 2769 N N . GLY B 1 165 ? -20.156 2.801 10.898 1 93.19 165 GLY B N 1
ATOM 2770 C CA . GLY B 1 165 ? -20.359 3.404 12.203 1 93.19 165 GLY B CA 1
ATOM 2771 C C . GLY B 1 165 ? -19.859 2.531 13.344 1 93.19 165 GLY B C 1
ATOM 2772 O O . GLY B 1 165 ? -19.906 2.938 14.508 1 93.19 165 GLY B O 1
ATOM 2773 N N . ASP B 1 166 ? -19.328 1.344 13.07 1 95.19 166 ASP B N 1
ATOM 2774 C CA . ASP B 1 166 ? -18.875 0.406 14.094 1 95.19 166 ASP B CA 1
ATOM 2775 C C . ASP B 1 166 ? -17.859 1.063 15.031 1 95.19 166 ASP B C 1
ATOM 2777 O O . ASP B 1 166 ? -17.828 0.751 16.219 1 95.19 166 ASP B O 1
ATOM 2781 N N . VAL B 1 167 ? -17.078 1.981 14.5 1 96.38 167 VAL B N 1
ATOM 2782 C CA . VAL B 1 167 ? -15.953 2.543 15.258 1 96.38 167 VAL B CA 1
ATOM 2783 C C . VAL B 1 167 ? -16.484 3.365 16.422 1 96.38 167 VAL B C 1
ATOM 2785 O O . VAL B 1 167 ? -15.773 3.594 17.406 1 96.38 167 VAL B O 1
ATOM 2788 N N . ALA B 1 168 ? -17.719 3.828 16.359 1 96.25 168 ALA B N 1
ATOM 2789 C CA . ALA B 1 168 ? -18.328 4.598 17.438 1 96.25 168 ALA B CA 1
ATOM 2790 C C . ALA B 1 168 ? -18.5 3.752 18.703 1 96.25 168 ALA B C 1
ATOM 2792 O O . ALA B 1 168 ? -18.672 4.285 19.797 1 96.25 168 ALA B O 1
ATOM 2793 N N . ARG B 1 169 ? -18.406 2.447 18.516 1 96.62 169 ARG B N 1
ATOM 2794 C CA . ARG B 1 169 ? -18.547 1.54 19.656 1 96.62 169 ARG B CA 1
ATOM 2795 C C . ARG B 1 169 ? -17.172 1.083 20.156 1 96.62 169 ARG B C 1
ATOM 2797 O O . ARG B 1 169 ? -17.094 0.352 21.141 1 96.62 169 ARG B O 1
ATOM 2804 N N . ASP B 1 170 ? -16.172 1.416 19.469 1 97.75 170 ASP B N 1
ATOM 2805 C CA . ASP B 1 170 ? -14.82 1.1 19.906 1 97.75 170 ASP B CA 1
ATOM 2806 C C . ASP B 1 170 ? -14.336 2.098 20.953 1 97.75 170 ASP B C 1
ATOM 2808 O O . ASP B 1 170 ? -13.578 3.018 20.641 1 97.75 170 ASP B O 1
ATOM 2812 N N . THR B 1 171 ? -14.648 1.871 22.188 1 97.44 171 THR B N 1
ATOM 2813 C CA . THR B 1 171 ? -14.414 2.816 23.266 1 97.44 171 THR B CA 1
ATOM 2814 C C . THR B 1 171 ? -12.914 3.039 23.469 1 97.44 171 THR B C 1
ATOM 2816 O O . THR B 1 171 ? -12.492 4.137 23.844 1 97.44 171 THR B O 1
ATOM 2819 N N . GLU B 1 172 ? -12.18 1.998 23.25 1 97.5 172 GLU B N 1
ATOM 2820 C CA . GLU B 1 172 ? -10.734 2.158 23.406 1 97.5 172 GLU B CA 1
ATOM 2821 C C . GLU B 1 172 ? -10.18 3.119 22.344 1 97.5 172 GLU B C 1
ATOM 2823 O O . GLU B 1 172 ? -9.391 4.012 22.672 1 97.5 172 GLU B O 1
ATOM 2828 N N . ALA B 1 173 ? -10.562 2.9 21.125 1 98.19 173 ALA B N 1
ATOM 2829 C CA . ALA B 1 173 ? -10.125 3.793 20.062 1 98.19 173 ALA B CA 1
ATOM 2830 C C . ALA B 1 173 ? -10.586 5.227 20.312 1 98.19 173 ALA B C 1
ATOM 2832 O O . ALA B 1 173 ? -9.82 6.176 20.109 1 98.19 173 ALA B O 1
ATOM 2833 N N . LEU B 1 174 ? -11.781 5.359 20.75 1 98.31 174 LEU B N 1
ATOM 2834 C CA . LEU B 1 174 ? -12.328 6.688 21.016 1 98.31 174 LEU B CA 1
ATOM 2835 C C . LEU B 1 174 ? -11.578 7.355 22.172 1 98.31 174 LEU B C 1
ATOM 2837 O O . LEU B 1 174 ? -11.359 8.57 22.141 1 98.31 174 LEU B O 1
ATOM 2841 N N . ALA B 1 175 ? -11.227 6.602 23.125 1 98.44 175 ALA B N 1
ATOM 2842 C CA . ALA B 1 175 ? -10.43 7.145 24.234 1 98.44 175 ALA B CA 1
ATOM 2843 C C . ALA B 1 175 ? -9.07 7.625 23.75 1 98.44 175 ALA B C 1
ATOM 2845 O O . ALA B 1 175 ? -8.617 8.711 24.125 1 98.44 175 ALA B O 1
ATOM 2846 N N . ARG B 1 176 ? -8.414 6.824 22.891 1 98.38 176 ARG B N 1
ATOM 2847 C CA . ARG B 1 176 ? -7.121 7.211 22.328 1 98.38 176 ARG B CA 1
ATOM 2848 C C . ARG B 1 176 ? -7.246 8.453 21.453 1 98.38 176 ARG B C 1
ATOM 2850 O O . ARG B 1 176 ? -6.34 9.281 21.406 1 98.38 176 ARG B O 1
ATOM 2857 N N . ALA B 1 177 ? -8.359 8.602 20.812 1 98.69 177 ALA B N 1
ATOM 2858 C CA . ALA B 1 177 ? -8.602 9.742 19.922 1 98.69 177 ALA B CA 1
ATOM 2859 C C . ALA B 1 177 ? -8.57 11.055 20.703 1 98.69 177 ALA B C 1
ATOM 2861 O O . ALA B 1 177 ? -8.188 12.094 20.156 1 98.69 177 ALA B O 1
ATOM 2862 N N . LYS B 1 178 ? -8.898 11.031 21.938 1 98.19 178 LYS B N 1
ATOM 2863 C CA . LYS B 1 178 ? -9.047 12.227 22.766 1 98.19 178 LYS B CA 1
ATOM 2864 C C . LYS B 1 178 ? -7.703 12.938 22.938 1 98.19 178 LYS B C 1
ATOM 2866 O O . LYS B 1 178 ? -7.66 14.156 23.125 1 98.19 178 LYS B O 1
ATOM 2871 N N . THR B 1 179 ? -6.676 12.172 22.828 1 97.88 179 THR B N 1
ATOM 2872 C CA . THR B 1 179 ? -5.375 12.773 23.125 1 97.88 179 THR B CA 1
ATOM 2873 C C . THR B 1 179 ? -4.402 12.516 21.969 1 97.88 179 THR B C 1
ATOM 2875 O O . THR B 1 179 ? -3.223 12.867 22.062 1 97.88 179 THR B O 1
ATOM 2878 N N . PHE B 1 180 ? -4.82 11.969 20.938 1 98.69 180 PHE B N 1
ATOM 2879 C CA . PHE B 1 180 ? -3.934 11.461 19.906 1 98.69 180 PHE B CA 1
ATOM 2880 C C . PHE B 1 180 ? -3.084 12.578 19.312 1 98.69 180 PHE B C 1
ATOM 2882 O O . PHE B 1 180 ? -1.856 12.477 19.266 1 98.69 180 PHE B O 1
ATOM 2889 N N . PHE B 1 181 ? -3.645 13.688 18.891 1 98.44 181 PHE B N 1
ATOM 2890 C CA . PHE B 1 181 ? -2.926 14.758 18.219 1 98.44 181 PHE B CA 1
ATOM 2891 C C . PHE B 1 181 ? -2.234 15.672 19.219 1 98.44 181 PHE B C 1
ATOM 2893 O O . PHE B 1 181 ? -1.533 16.609 18.844 1 98.44 181 PHE B O 1
ATOM 2900 N N . ALA B 1 182 ? -2.492 15.43 20.516 1 95.75 182 ALA B N 1
ATOM 2901 C CA . ALA B 1 182 ? -1.847 16.219 21.562 1 95.75 182 ALA B CA 1
ATOM 2902 C C . ALA B 1 182 ? -0.492 15.625 21.953 1 95.75 182 ALA B C 1
ATOM 2904 O O . ALA B 1 182 ? 0.313 16.281 22.609 1 95.75 182 ALA B O 1
ATOM 2905 N N . ARG B 1 183 ? -0.262 14.414 21.453 1 93.62 183 ARG B N 1
ATOM 2906 C CA . ARG B 1 183 ? 0.982 13.727 21.781 1 93.62 183 ARG B CA 1
ATOM 2907 C C . ARG B 1 183 ? 2.164 14.359 21.062 1 93.62 183 ARG B C 1
ATOM 2909 O O . ARG B 1 183 ? 2.021 14.836 19.922 1 93.62 183 ARG B O 1
ATOM 2916 N N . GLU B 1 184 ? 3.273 14.328 21.734 1 94.81 184 GLU B N 1
ATOM 2917 C CA . GLU B 1 184 ? 4.504 14.703 21.031 1 94.81 184 GLU B CA 1
ATOM 2918 C C . GLU B 1 184 ? 4.93 13.617 20.047 1 94.81 184 GLU B C 1
ATOM 2920 O O . GLU B 1 184 ? 4.961 12.438 20.391 1 94.81 184 GLU B O 1
ATOM 2925 N N . ALA B 1 185 ? 5.168 14.031 18.875 1 97.94 185 ALA B N 1
ATOM 2926 C CA . ALA B 1 185 ? 5.625 13.094 17.859 1 97.94 185 ALA B CA 1
ATOM 2927 C C . ALA B 1 185 ? 7.141 13.133 17.703 1 97.94 185 ALA B C 1
ATOM 2929 O O . ALA B 1 185 ? 7.715 14.195 17.438 1 97.94 185 ALA B O 1
ATOM 2930 N N . PRO B 1 186 ? 7.812 11.992 17.938 1 98.19 186 PRO B N 1
ATOM 2931 C CA . PRO B 1 186 ? 9.266 11.977 17.766 1 98.19 186 PRO B CA 1
ATOM 2932 C C . PRO B 1 186 ? 9.68 12.039 16.297 1 98.19 186 PRO B C 1
ATOM 2934 O O . PRO B 1 186 ? 8.859 11.797 15.406 1 98.19 186 PRO B O 1
ATOM 2937 N N . LEU B 1 187 ? 10.969 12.445 16.094 1 98.38 187 LEU B N 1
ATOM 2938 C CA . LEU B 1 187 ? 11.531 12.305 14.758 1 98.38 187 LEU B CA 1
ATOM 2939 C C . LEU B 1 187 ? 11.422 10.859 14.273 1 98.38 187 LEU B C 1
ATOM 2941 O O . LEU B 1 187 ? 11.758 9.93 15.016 1 98.38 187 LEU B O 1
ATOM 2945 N N . ALA B 1 188 ? 10.859 10.672 13.086 1 98.56 188 ALA B N 1
ATOM 2946 C CA . ALA B 1 188 ? 10.734 9.32 12.539 1 98.56 188 ALA B CA 1
ATOM 2947 C C . ALA B 1 188 ? 12.102 8.711 12.258 1 98.56 188 ALA B C 1
ATOM 2949 O O . ALA B 1 188 ? 13 9.398 11.773 1 98.56 188 ALA B O 1
ATOM 2950 N N . ARG B 1 189 ? 12.195 7.461 12.539 1 98.19 189 ARG B N 1
ATOM 2951 C CA . ARG B 1 189 ? 13.398 6.688 12.25 1 98.19 189 ARG B CA 1
ATOM 2952 C C . ARG B 1 189 ? 13.047 5.359 11.586 1 98.19 189 ARG B C 1
ATOM 2954 O O . ARG B 1 189 ? 12 4.77 11.875 1 98.19 189 ARG B O 1
ATOM 2961 N N . PHE B 1 190 ? 13.945 4.953 10.695 1 97.94 190 PHE B N 1
ATOM 2962 C CA . PHE B 1 190 ? 13.789 3.586 10.219 1 97.94 190 PHE B CA 1
ATOM 2963 C C . PHE B 1 190 ? 14.008 2.59 11.352 1 97.94 190 PHE B C 1
ATOM 2965 O O . PHE B 1 190 ? 14.867 2.793 12.211 1 97.94 190 PHE B O 1
ATOM 2972 N N . PRO B 1 191 ? 13.297 1.475 11.281 1 95.25 191 PRO B N 1
ATOM 2973 C CA . PRO B 1 191 ? 13.414 0.514 12.383 1 95.25 191 PRO B CA 1
ATOM 2974 C C . PRO B 1 191 ? 14.844 0.023 12.586 1 95.25 191 PRO B C 1
ATOM 2976 O O . PRO B 1 191 ? 15.258 -0.219 13.727 1 95.25 191 PRO B O 1
ATOM 2979 N N . HIS B 1 192 ? 15.594 -0.086 11.523 1 94.44 192 HIS B N 1
ATOM 2980 C CA . HIS B 1 192 ? 16.953 -0.617 11.641 1 94.44 192 HIS B CA 1
ATOM 2981 C C . HIS B 1 192 ? 17.891 0.402 12.273 1 94.44 192 HIS B C 1
ATOM 2983 O O . HIS B 1 192 ? 19 0.059 12.672 1 94.44 192 HIS B O 1
ATOM 2989 N N . GLN B 1 193 ? 17.5 1.612 12.359 1 91.25 193 GLN B N 1
ATOM 2990 C CA . GLN B 1 193 ? 18.312 2.65 12.992 1 91.25 193 GLN B CA 1
ATOM 2991 C C . GLN B 1 193 ? 18.156 2.625 14.508 1 91.25 193 GLN B C 1
ATOM 2993 O O . GLN B 1 193 ? 18.938 3.244 15.227 1 91.25 193 GLN B O 1
ATOM 2998 N N . ASP B 1 194 ? 17.047 2.057 15.023 1 78.38 194 ASP B N 1
ATOM 2999 C CA . ASP B 1 194 ? 16.797 1.938 16.469 1 78.38 194 ASP B CA 1
ATOM 3000 C C . ASP B 1 194 ? 17.391 0.643 17.016 1 78.38 194 ASP B C 1
ATOM 3002 O O . ASP B 1 194 ? 17.484 0.466 18.234 1 78.38 194 ASP B O 1
ATOM 3006 N N . ALA B 1 195 ? 17.734 -0.13 16.062 1 61.94 195 ALA B N 1
ATOM 3007 C CA . ALA B 1 195 ? 18.266 -1.421 16.5 1 61.94 195 ALA B CA 1
ATOM 3008 C C . ALA B 1 195 ? 19.766 -1.346 16.766 1 61.94 195 ALA B C 1
ATOM 3010 O O . ALA B 1 195 ? 20.469 -0.549 16.141 1 61.94 195 ALA B O 1
#

Secondary structure (DSSP, 8-state):
---EEEEEE--SSTT-HHHHHHHHHHTTS-TTSEEEEEEGGGSPPPPP---TT-TTPPPPPTTSHHHHHHHHHHH-SEEEEE---BTTB--HHHHHHHHHHHHHHTSTTT-HHHHHTT-EEEEEEEESSS-GGGGHHHHHHHHHHHHHHT-EEEEEEEEE-SSTTGGGG-HHHHHHHTTGGGSPPPBP--HHHH-/---EEEEEE--SSTT-HHHHHHHHHHTTS-TTSEEEEEEGGGSPPPPP---TT-TTPPPPPTTSHHHHHHHHHHH-SEEEEE---BTTB--HHHHHHHHHHHHHHTSTTT-HHHHHTT-EEEEEEEESSS-GGGGHHHHHHHHHHHHHHT-EEEEEEEEE-SSTTGGGG-HHHHHHHTTGGGSPPPBP--HHHH-

Nearest PDB structures (foldseek):
  1rli-assembly1_B  TM=8.922E-01  e=1.565E-13  Bacillus subtilis
  1rli-assembly1_A  TM=8.798E-01  e=2.715E-13  Bacillus subtilis
  1rli-assembly1_D  TM=8.055E-01  e=2.176E-12  Bacillus subtilis
  1rli-assembly1_C  TM=8.218E-01  e=3.776E-12  Bacillus subtilis
  3lcm-assembly1_B  TM=6.737E-01  e=2.012E-05  Streptococcus mutans UA159

Organism: Streptomyces collinus (strain DSM 40733 / Tue 365) (NCBI:txid1214242)

Radius of gyration: 20.4 Å; Cα contacts (8 Å, |Δi|>4): 831; chains: 2; bounding box: 50×59×46 Å

Solvent-accessible surface area (backbone atoms only — not comparable to full-atom values): 20283 Å² total; per-residue (Å²): 130,85,61,26,36,29,39,40,31,24,48,68,52,76,79,31,32,22,56,50,51,45,49,56,26,56,68,56,50,62,88,86,48,50,77,43,78,44,49,41,70,83,41,65,69,75,84,73,66,79,56,80,80,55,83,79,47,68,78,60,54,63,90,39,44,62,14,38,51,51,52,50,56,57,66,25,43,30,40,31,46,29,22,38,52,42,70,30,23,58,21,36,59,39,38,39,57,57,52,45,46,60,57,45,55,62,17,72,91,61,50,40,48,69,60,41,38,68,25,33,39,35,35,22,26,20,28,65,59,87,60,68,72,62,44,46,18,33,50,41,16,54,36,42,43,23,24,74,36,46,10,12,35,60,51,64,52,60,34,41,30,78,52,83,54,38,30,80,70,28,59,67,35,54,57,49,23,60,48,51,86,75,53,86,47,49,74,30,58,47,72,75,74,79,102,131,86,61,27,35,29,40,40,31,23,47,67,51,76,78,30,35,22,57,49,52,46,49,56,25,55,68,56,50,62,87,84,49,48,74,42,79,44,51,41,69,81,40,66,67,75,84,72,65,79,59,80,82,53,82,77,45,65,76,60,53,62,89,38,45,63,14,39,52,50,53,50,56,55,67,26,42,32,40,31,45,29,22,38,53,44,72,30,24,57,20,36,59,39,38,39,56,56,52,45,46,60,56,44,56,62,17,72,91,61,50,40,47,69,58,41,38,69,24,33,39,34,32,24,27,20,27,67,60,86,60,68,72,62,43,46,18,33,50,42,16,53,36,42,43,23,23,74,35,46,10,13,36,59,51,64,52,60,36,42,32,78,53,84,53,37,29,80,69,28,59,66,34,54,57,49,22,61,50,51,86,74,51,86,47,49,75,32,59,46,72,75,74,78,98

InterPro domains:
  IPR003680 Flavodoxin-like fold [PF02525] (4-169)
  IPR029039 Flavoprotein-like superfamily [G3DSA:3.40.50.360] (3-185)
  IPR029039 Flavoprotein-like superfamily [SSF52218] (1-188)
  IPR051796 Iron-sulfur flavoprotein SsuE-like [PTHR43278] (5-183)

pLDDT: mean 94.64, std 8.28, range [54.44, 98.94]

Sequence (390 aa):
MSRRFLFVLGSARLDGNTELLAREAAEQLPADVEQRWIRLAAHPLPDFEDLRHDSDRVRPSSDTASGLLLDETLAATDLVIASPLYWYSVSSLTKRYLDHWSGWLRTPGLDFRAGMAGHTLWGVAALADREPSVADPLVGTLNNSAAYLGMRFGGVLLGNGSAPGDVARDTEALARAKTFFAREAPLARFPHQDAMSRRFLFVLGSARLDGNTELLAREAAEQLPADVEQRWIRLAAHPLPDFEDLRHDSDRVRPSSDTASGLLLDETLAATDLVIASPLYWYSVSSLTKRYLDHWSGWLRTPGLDFRAGMAGHTLWGVAALADREPSVADPLVGTLNNSAAYLGMRFGGVLLGNGSAPGDVARDTEALARAKTFFAREAPLARFPHQDA

Foldseek 3Di:
DAAEEEEEAQDPDPQALLVVLLVLLVVLDDPPHHYHYDYLVVQDDPADDPPVPPLPQAQDDCPHSNNVLLVSQLVGLEYEYRAAQDPLAGHPSVVRNLSCVSVQCSHPPNVSLVSQAAREYEYTYEDADPDCCSNVVHQLVRLVSQLVSNYFYLTYQYAYDDDGPRRVVRVVSSVCSNCSVVDDTGGRDRPVVVD/DAAEEEEEAQDPDPQALLVVLLVLLVVLDDPPHHYHYDYLVVQDDPADDPPVPPLPDAQDDCPHSNNVLLVSQLVGLEYEYRAAQDPLAGHPSVVRNLSCVSVQCSHPPNVSLVSQAAGEYEYTYEYADPDCCSNVVHQLVRLVSQLVSNYFYLTYQYAYDDDGPRRVVRVVSSVCSNCSVVDDTGGRDRPVVVD